Protein 7WNN (pdb70)

Secondary structure (DSSP, 8-state):
---EEEE--SHHHHHHHHHHHHTT--EEEE-SSGGGGHHHHHTT-EE-SSHHHHHHT-SEEEE--SSHHHHHHHHGGGTTTTTTSEEEE-S---HHHHHHHHHHHHHTT-EEEEEEEES-GGGTTSTT-EEEEES-HHHHHHHHHHHTTSSEEEE--SSTTHHHHHHHHHHHHHHHHHHHHHHHHHHHHTTT--HHHHHHHHHHHHHHHTTHHHHHHHHHHHT-SSTT-SS-HHHHHHHHHHHHHHHHHTT---GGGHHHHHHHHHHIIIIITTS-GGGGGGGTS-GGG-/---EEEE--SHHHHHHHHHHHHTT--EEEE-SSHHHHHHHHTTT-EE-SSHHHHHHT-SEEEE--SSHHHHHHHHGGGGGGGTTSEEEE-S---HHHHHHHHHHHHHTT-EEEEEEEES-GGGTTSTT-EEEEES-HHHHHHHHHHHTTSSEEEEEESSTTHHHHHHHHHHHHHHHHHHHHHHHHHHHHTTT--HHHHHHHHHHHHHHHTTHHHHHHHHHHHT-SSTT-SS-HHHHHHHHHHHHHHHHHTT---TTTHHHHHHHHHHIIIIITTS-GGGGGGGTS-GGG-

Foldseek 3Di:
DFAEEEEAQPLQSVLLQVLCVVVPHAYEYEYPDQVSLVVVVVVPHHYDPALLSRLLVGLEYEYEHAAVVVVCVRCVVNLQSQANGEYEYQHQDALVSQQVVVVSCVVRNHHYKYKHWPDGSVCFQHAVTEMEIEADPVSCVVCVVVVCSGYHYHYDYRRRRVRNVVNVVVVVVVVLVVLVLVLVQLLCCLVVDHSVVCVVVVVVVCVVCVVCVVVLVVCLVVVPQAPPDDQFLLNVLVVVVVSCVSCVVSPHDPVSCVVLSVLSVVVVVVPRRNGHSSVSCCVPDDPVSD/DFAEEEEAQDLQSVLLQVLCVVVPHQYEYEYPPQVSCVVVVVSRHHYDPAPLRRLLPGLEYEYEHAALVVVCVRCVVNLQSQANHEYEYQYQDALVSQQVVVVSCVVRNHQYKYKHWPDGSVCFQHAVTEMEIEADPVSCVVCVVVVCSGYHYHYPYRSRRVRNVVNVVVVVVVVLVVLVLVLVQLLCCLVVDHSVVCVVVVVVVCVVCVVVVVVLVVCLVVVPQAPPDPCFLLNVLVVVVVSVVSCVVSVHDPVSCVVLSVLSVVCVVVPRRNGHSSNSVCVPDDPVSD

Nearest PDB structures (foldseek):
  7wnn-assembly1_A  TM=1.001E+00  e=9.516E-58  Actinoalloteichus hymeniacidonis
  7wnw-assembly1_B  TM=9.788E-01  e=2.244E-55  Actinoalloteichus hymeniacidonis
  7wnw-assembly1_A  TM=9.858E-01  e=3.238E-54  Actinoalloteichus hymeniacidonis
  8p2j-assembly4_G  TM=9.552E-01  e=3.814E-39  Blastomyces dermatitidis
  7y8o-assembly1_B  TM=9.334E-01  e=1.555E-34  Streptomyces clavuligerus

Sequence (580 aa):
ATPVTIIGLGAMGTALANAFLDAGHSTTVWNRTAARATALAARGAHHAETVTEAIAASPLVIACVLDYDAFHETLAPATDALAGRALVNLTNGTPKQARETASWAADHRIDYLDGGIMAIPPGIATPDSFILYSGPLGTFEAHRSTLEVLGAANHVGTDHGLASLHDLALLTGMYGMFAGILQAFALIDSEGIPAGDLAPMLTNWLTGMAHSVAHYAQQIDTGDYETGVVSNLAMQSAGFANLVQAGEDQGVDVGLLRPLFELMRHQVAAGYGNGDVASVIELIRREERRATPVTIIGLGAMGTALANAFLDAGHSTTVWNRTAARATALAARGAHHAETVTEAIAASPLVIACVLDYDAFHETLAPATDALAGRALVNLTNGTPKQARETASWAADHRIDYLDGGIMAIPPGIATPDSFILYSGPLGTFEAHRSTLEVLGAANHVGTDHGLASLHDLALLTGMYGMFAGILQAFALIDSEGIPAGDLAPMLTNWLTGMAHSVAHYAQQIDTGDYETGVVSNLAMQSAGFANLVQAGEDQGVDVGLLRPLFELMRHQVAAGYGNGDVASVIELIRREERR

Solvent-accessible surface area: 21675 Å² total; per-residue (Å²): 102,41,52,0,0,0,1,3,1,22,50,34,1,44,16,0,0,32,8,0,32,119,52,57,18,55,0,10,0,34,19,211,75,57,70,131,0,77,60,2,37,93,154,47,8,94,57,11,125,68,20,65,99,0,0,55,54,2,63,0,0,0,0,17,30,93,40,14,114,29,8,122,135,22,1,35,114,6,16,120,30,0,32,50,56,5,1,0,0,8,2,32,2,4,4,105,55,0,83,110,15,13,70,56,1,80,115,74,170,8,72,6,0,1,3,1,25,1,14,68,16,85,10,12,58,50,144,118,4,27,0,0,0,0,0,62,91,50,19,4,103,77,30,101,94,10,1,78,32,0,8,53,3,55,50,38,16,97,49,32,0,28,0,4,3,15,7,0,0,0,23,3,0,10,6,0,0,6,4,0,0,0,3,0,0,0,5,0,5,7,57,37,28,63,2,32,94,0,8,86,30,0,23,102,18,0,43,36,33,1,126,22,0,62,81,7,2,109,9,8,62,78,44,55,26,130,102,59,34,54,20,48,0,38,73,13,12,24,7,0,38,17,3,5,82,2,1,72,71,25,46,6,74,7,25,8,4,100,37,2,7,90,37,0,121,93,8,50,96,53,65,115,9,128,5,11,1,0,3,0,0,48,42,3,22,74,122,138,96,125,102,43,51,0,0,0,1,2,2,44,56,34,1,43,18,0,0,44,9,0,26,106,51,57,19,52,0,8,0,34,23,209,64,57,51,127,0,83,77,4,39,97,113,45,8,95,67,2,152,76,21,68,92,0,0,57,52,1,61,0,0,0,0,14,32,93,39,50,105,27,6,102,133,25,2,41,114,3,17,129,20,0,40,50,56,5,0,0,7,8,5,34,11,5,2,116,42,3,79,97,6,14,70,59,1,82,114,77,176,8,72,5,0,8,3,1,25,2,16,70,16,82,9,12,57,49,146,118,2,39,0,0,0,0,0,53,91,56,16,1,87,77,28,85,96,10,0,78,33,0,10,60,9,64,41,33,19,91,60,37,0,30,0,3,0,18,7,0,0,0,23,2,0,11,6,0,0,9,5,0,0,0,4,0,0,0,5,0,5,3,70,39,28,63,2,34,96,0,7,87,35,0,26,98,14,1,42,34,31,1,123,20,0,60,88,7,2,110,9,9,64,81,49,56,23,134,101,59,32,52,20,50,0,37,76,13,8,25,6,0,41,18,5,8,83,0,1,80,56,20,46,8,77,8,26,10,4,80,28,2,13,84,43,0,125,104,7,50,94,58,64,115,10,131,5,10,0,0,3,0,1,49,55,3,20,62,120,133,95,112

B-factor: mean 21.8, std 9.31, range [8.5, 66.3]

Structure (mmCIF, N/CA/C/O backbone):
data_7WNN
#
_entry.id   7WNN
#
_cell.length_a   126.523
_cell.length_b   60.676
_cell.length_c   91.396
_cell.angle_alpha   90.000
_cell.angle_beta   92.960
_cell.angle_gamma   90.000
#
_symmetry.space_group_name_H-M   'C 1 2 1'
#
loop_
_entity.id
_entity.type
_entity.pdbx_description
1 polymer '3-hydroxyisobutyrate dehydrogenase-like beta-hydroxyacid dehydrogenase'
2 non-polymer 'NADP NICOTINAMIDE-ADENINE-DINUCLEOTIDE PHOSPHATE'
3 water water
#
loop_
_atom_site.group_PDB
_atom_site.id
_atom_site.type_symbol
_atom_site.label_atom_id
_atom_site.label_alt_id
_atom_site.label_comp_id
_atom_site.label_asym_id
_atom_site.label_entity_id
_atom_site.label_seq_id
_atom_site.pdbx_PDB_ins_code
_atom_site.Cartn_x
_atom_site.Cartn_y
_atom_site.Cartn_z
_atom_site.occupancy
_atom_site.B_iso_or_equiv
_atom_site.auth_seq_id
_atom_site.auth_comp_id
_atom_site.auth_asym_id
_atom_site.auth_atom_id
_atom_site.pdbx_PDB_model_num
ATOM 1 N N . ALA A 1 30 ? -4.83777 -40.44951 -20.49023 1.000 38.84420 10 ALA B N 1
ATOM 2 C CA . ALA A 1 30 ? -5.49920 -39.42596 -19.68726 1.000 31.31421 10 ALA B CA 1
ATOM 3 C C . ALA A 1 30 ? -6.41221 -38.55393 -20.55074 1.000 30.98490 10 ALA B C 1
ATOM 4 O O . ALA A 1 30 ? -6.00398 -38.01500 -21.58361 1.000 30.21014 10 ALA B O 1
ATOM 6 N N . THR A 1 31 ? -7.65428 -38.42539 -20.10921 1.000 27.88941 11 THR B N 1
ATOM 7 C CA . THR A 1 31 ? -8.66092 -37.69640 -20.87233 1.000 22.78483 11 THR B CA 1
ATOM 8 C C . THR A 1 31 ? -8.28131 -36.22243 -20.96825 1.000 19.77915 11 THR B C 1
ATOM 9 O O . THR A 1 31 ? -7.97116 -35.60435 -19.94658 1.000 19.97471 11 THR B O 1
ATOM 13 N N . PRO A 1 32 ? -8.28803 -35.62725 -22.15970 1.000 16.45126 12 PRO B N 1
ATOM 14 C CA . PRO A 1 32 ? -8.16467 -34.16520 -22.24643 1.000 20.31656 12 PRO B CA 1
ATOM 15 C C . PRO A 1 32 ? -9.33620 -33.50388 -21.54220 1.000 16.26629 12 PRO B C 1
ATOM 16 O O . PRO A 1 32 ? -10.46326 -34.00012 -21.58360 1.000 17.54907 12 PRO B O 1
ATOM 20 N N . VAL A 1 33 ? -9.06325 -32.38111 -20.88507 1.000 14.26053 13 VAL B N 1
ATOM 21 C CA . VAL A 1 33 ? -10.07744 -31.69194 -20.09236 1.000 12.55251 13 VAL B CA 1
ATOM 22 C C . VAL A 1 33 ? -10.02408 -30.20230 -20.39351 1.000 16.03497 13 VAL B C 1
ATOM 23 O O . VAL A 1 33 ? -8.94153 -29.63714 -20.57871 1.000 16.30653 13 VAL B O 1
ATOM 27 N N . THR A 1 34 ? -11.19056 -29.55786 -20.41484 1.000 12.83466 14 THR B N 1
ATOM 28 C CA . THR A 1 34 ? -11.28918 -28.10750 -20.54016 1.000 12.08064 14 THR B CA 1
ATOM 29 C C . THR A 1 34 ? -11.85901 -27.53797 -19.25245 1.000 14.30269 14 THR B C 1
ATOM 30 O O . THR A 1 34 ? -12.83497 -28.07541 -18.72750 1.000 13.08229 14 THR B O 1
ATOM 34 N N . ILE A 1 35 ? -11.23284 -26.48526 -18.73315 1.000 11.73370 15 ILE B N 1
ATOM 35 C CA . ILE A 1 35 ? -11.72313 -25.75607 -17.56527 1.000 11.31643 15 ILE B CA 1
ATOM 36 C C . ILE A 1 35 ? -12.20616 -24.38832 -18.03484 1.000 11.51670 15 ILE B C 1
ATOM 37 O O . ILE A 1 35 ? -11.43600 -23.61853 -18.62559 1.000 12.42855 15 ILE B O 1
ATOM 42 N N . ILE A 1 36 ? -13.46778 -24.08227 -17.75481 1.000 12.40328 16 ILE B N 1
ATOM 43 C CA . ILE A 1 36 ? -14.08683 -22.79390 -18.06390 1.000 11.60108 16 ILE B CA 1
ATOM 44 C C . ILE A 1 36 ? -14.21658 -22.04200 -16.74635 1.000 9.69138 16 ILE B C 1
ATOM 45 O O . ILE A 1 36 ? -15.00049 -22.45039 -15.88097 1.000 11.82892 16 ILE B O 1
ATOM 50 N N . GLY A 1 37 ? -13.47860 -20.93858 -16.58745 1.000 11.90913 17 GLY B N 1
ATOM 51 C CA . GLY A 1 37 ? -13.49779 -20.18666 -15.34403 1.000 11.84248 17 GLY B CA 1
ATOM 52 C C . GLY A 1 37 ? -12.24158 -20.44327 -14.53454 1.000 13.44796 17 GLY B C 1
ATOM 53 O O . GLY A 1 37 ? -12.00212 -21.56956 -14.07190 1.000 12.39559 17 GLY B O 1
ATOM 54 N N . LEU A 1 38 ? -11.40220 -19.42108 -14.38092 1.000 12.01495 18 LEU B N 1
ATOM 55 C CA . LEU A 1 38 ? -10.07788 -19.62315 -13.80282 1.000 11.36619 18 LEU B CA 1
ATOM 56 C C . LEU A 1 38 ? -9.84951 -18.69293 -12.62947 1.000 15.71563 18 LEU B C 1
ATOM 57 O O . LEU A 1 38 ? -8.78740 -18.08177 -12.49409 1.000 15.75359 18 LEU B O 1
ATOM 62 N N . GLY A 1 39 ? -10.85382 -18.57123 -11.75855 1.000 11.76783 19 GLY B N 1
ATOM 63 C CA . GLY A 1 39 ? -10.71448 -17.89673 -10.48611 1.000 11.80338 19 GLY B CA 1
ATOM 64 C C . GLY A 1 39 ? -9.92059 -18.72862 -9.50463 1.000 11.69252 19 GLY B C 1
ATOM 65 O O . GLY A 1 39 ? -9.17344 -19.62698 -9.90693 1.000 12.78079 19 GLY B O 1
ATOM 66 N N . ALA A 1 40 ? -10.06824 -18.45736 -8.21151 1.000 12.75981 20 ALA B N 1
ATOM 67 C CA . ALA A 1 40 ? -9.28363 -19.20734 -7.23916 1.000 10.97365 20 ALA B CA 1
ATOM 68 C C . ALA A 1 40 ? -9.54954 -20.69980 -7.37786 1.000 12.35155 20 ALA B C 1
ATOM 69 O O . ALA A 1 40 ? -8.61684 -21.51661 -7.35791 1.000 13.12510 20 ALA B O 1
ATOM 71 N N . MET A 1 41 ? -10.81823 -21.08184 -7.53363 1.000 11.11840 21 MET B N 1
ATOM 72 C CA . MET A 1 41 ? -11.06074 -22.51470 -7.56651 1.000 10.99178 21 MET B CA 1
ATOM 73 C C . MET A 1 41 ? -10.81332 -23.10681 -8.94495 1.000 10.95445 21 MET B C 1
ATOM 74 O O . MET A 1 41 ? -10.19215 -24.16686 -9.03951 1.000 9.61797 21 MET B O 1
ATOM 79 N N . GLY A 1 42 ? -11.24247 -22.44449 -10.02398 1.000 12.09091 22 GLY B N 1
ATOM 80 C CA . GLY A 1 42 ? -10.95977 -22.96937 -11.35377 1.000 13.31641 22 GLY B CA 1
ATOM 81 C C . GLY A 1 42 ? -9.47125 -23.13587 -11.61528 1.000 12.78197 22 GLY B C 1
ATOM 82 O O . GLY A 1 42 ? -9.04892 -24.10402 -12.25532 1.000 12.20737 22 GLY B O 1
ATOM 83 N N . THR A 1 43 ? -8.65844 -22.19673 -11.12120 1.000 10.82514 23 THR B N 1
ATOM 84 C CA . THR A 1 43 ? -7.21614 -22.31653 -11.26924 1.000 11.92135 23 THR B CA 1
ATOM 85 C C . THR A 1 43 ? -6.69715 -23.54052 -10.52648 1.000 12.04574 23 THR B C 1
ATOM 86 O O . THR A 1 43 ? -5.82732 -24.25426 -11.03782 1.000 12.17428 23 THR B O 1
ATOM 90 N N . ALA A 1 44 ? -7.25881 -23.83400 -9.34675 1.000 9.44540 24 ALA B N 1
ATOM 91 C CA . ALA A 1 44 ? -6.84637 -25.03471 -8.61649 1.000 11.71133 24 ALA B CA 1
ATOM 92 C C . ALA A 1 44 ? -7.23637 -26.29653 -9.37399 1.000 11.43336 24 ALA B C 1
ATOM 93 O O . ALA A 1 44 ? -6.47102 -27.27818 -9.39846 1.000 11.68348 24 ALA B O 1
ATOM 95 N N . LEU A 1 45 ? -8.41099 -26.29049 -10.00919 1.000 10.16284 25 LEU B N 1
ATOM 96 C CA . LEU A 1 45 ? -8.82052 -27.44310 -10.80376 1.000 10.91275 25 LEU B CA 1
ATOM 97 C C . LEU A 1 45 ? -7.86177 -27.65348 -11.96357 1.000 13.35264 25 LEU B C 1
ATOM 98 O O . LEU A 1 45 ? -7.38720 -28.77378 -12.19906 1.000 12.00246 25 LEU B O 1
ATOM 103 N N . ALA A 1 46 ? -7.55777 -26.57193 -12.69298 1.000 10.44293 26 ALA B N 1
ATOM 104 C CA . ALA A 1 46 ? -6.64809 -26.66947 -13.83273 1.000 13.21600 26 ALA B CA 1
ATOM 105 C C . ALA A 1 46 ? -5.27569 -27.17901 -13.41061 1.000 15.05149 26 ALA B C 1
ATOM 106 O O . ALA A 1 46 ? -4.70549 -28.05373 -14.08183 1.000 14.26887 26 ALA B O 1
ATOM 108 N N . ASN A 1 47 ? -4.73046 -26.64661 -12.30803 1.000 11.72525 27 ASN B N 1
ATOM 109 C CA . ASN A 1 47 ? -3.41650 -27.08626 -11.84589 1.000 12.91617 27 ASN B CA 1
ATOM 110 C C . ASN A 1 47 ? -3.42399 -28.56464 -11.48623 1.000 15.11720 27 ASN B C 1
ATOM 111 O O . ASN A 1 47 ? -2.43243 -29.27239 -11.71908 1.000 15.28168 27 ASN B O 1
ATOM 116 N N . ALA A 1 48 ? -4.53054 -29.05345 -10.91719 1.000 14.40951 28 ALA B N 1
ATOM 117 C CA . ALA A 1 48 ? -4.61904 -30.47019 -10.58019 1.000 13.17161 28 ALA B CA 1
ATOM 118 C C . ALA A 1 48 ? -4.54419 -31.34361 -11.82581 1.000 17.12241 28 ALA B C 1
ATOM 119 O O . ALA A 1 48 ? -3.87334 -32.38283 -11.82030 1.000 15.48558 28 ALA B O 1
ATOM 121 N N . PHE A 1 49 ? -5.23426 -30.95309 -12.89919 1.000 13.06100 29 PHE B N 1
ATOM 122 C CA . PHE A 1 49 ? -5.19653 -31.76088 -14.11436 1.000 13.50776 29 PHE B CA 1
ATOM 123 C C . PHE A 1 49 ? -3.83820 -31.66543 -14.79635 1.000 15.82428 29 PHE B C 1
ATOM 124 O O . PHE A 1 49 ? -3.33831 -32.66625 -15.32191 1.000 16.18020 29 PHE B O 1
ATOM 132 N N . LEU A 1 50 ? -3.21157 -30.48440 -14.76349 1.000 14.26326 30 LEU B N 1
ATOM 133 C CA . LEU A 1 50 ? -1.85433 -30.35420 -15.29700 1.000 13.76706 30 LEU B CA 1
ATOM 134 C C . LEU A 1 50 ? -0.89314 -31.26838 -14.55355 1.000 16.55856 30 LEU B C 1
ATOM 135 O O . LEU A 1 50 ? -0.10278 -31.99095 -15.17416 1.000 19.18327 30 LEU B O 1
ATOM 140 N N . ASP A 1 51 ? -0.93674 -31.23895 -13.21653 1.000 15.88741 31 ASP B N 1
ATOM 141 C CA . ASP A 1 51 ? -0.03437 -32.08237 -12.42747 1.000 15.22046 31 ASP B CA 1
ATOM 142 C C . ASP A 1 51 ? -0.25990 -33.56596 -12.68841 1.000 17.44216 31 ASP B C 1
ATOM 143 O O . ASP A 1 51 ? 0.68664 -34.36124 -12.60385 1.000 21.62378 31 ASP B O 1
ATOM 148 N N . ALA A 1 52 ? -1.48814 -33.96598 -12.99943 1.000 16.93290 32 ALA B N 1
ATOM 149 C CA . ALA A 1 52 ? -1.81326 -35.36033 -13.24874 1.000 19.04171 32 ALA B CA 1
ATOM 150 C C . ALA A 1 52 ? -1.55998 -35.76346 -14.69286 1.000 19.05444 32 ALA B C 1
ATOM 151 O O . ALA A 1 52 ? -1.84288 -36.90443 -15.06319 1.000 22.62941 32 ALA B O 1
ATOM 153 N N . GLY A 1 53 ? -1.05144 -34.85081 -15.50956 1.000 18.18555 33 GLY B N 1
ATOM 154 C CA . GLY A 1 53 ? -0.67048 -35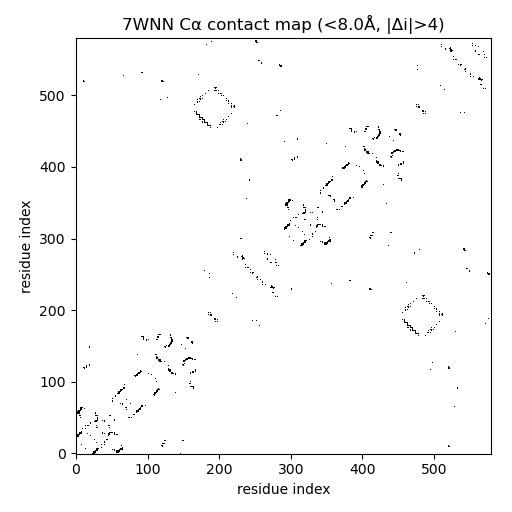.17247 -16.86925 1.000 18.96595 33 GLY B CA 1
ATOM 155 C C . GLY A 1 53 ? -1.77342 -35.14806 -17.89940 1.000 22.42595 33 GLY B C 1
ATOM 156 O O . GLY A 1 53 ? -1.61779 -35.75888 -18.96319 1.000 22.42748 33 GLY B O 1
ATOM 157 N N . HIS A 1 54 ? -2.88888 -34.46585 -17.63327 1.000 16.84069 34 HIS B N 1
ATOM 158 C CA . HIS A 1 54 ? -3.92904 -34.31627 -18.64403 1.000 15.62584 34 HIS B CA 1
ATOM 159 C C . HIS A 1 54 ? -3.60598 -33.11828 -19.52816 1.000 14.03821 34 HIS B C 1
ATOM 160 O O . HIS A 1 54 ? -3.05570 -32.11516 -19.05452 1.000 18.39171 34 HIS B O 1
ATOM 167 N N . SER A 1 55 ? -3.93870 -33.22957 -20.81095 1.000 16.04720 35 SER B N 1
ATOM 168 C CA . SER A 1 55 ? -3.91188 -32.07097 -21.69879 1.000 18.79099 35 SER B CA 1
ATOM 169 C C . SER A 1 55 ? -5.04978 -31.15181 -21.28812 1.000 18.13482 35 SER B C 1
ATOM 170 O O . SER A 1 55 ? -6.22017 -31.51961 -21.41214 1.000 17.79481 35 SER B O 1
ATOM 173 N N . THR A 1 56 ? -4.70961 -29.97158 -20.78431 1.000 14.26924 36 THR B N 1
ATOM 174 C CA . THR A 1 56 ? -5.64529 -29.13038 -20.04229 1.000 16.65360 36 THR B CA 1
ATOM 175 C C . THR A 1 56 ? -5.81585 -27.82327 -20.79912 1.000 15.30247 36 THR B C 1
ATOM 176 O O . THR A 1 56 ? -4.88918 -27.00823 -20.86726 1.000 17.45699 36 THR B O 1
ATOM 180 N N . THR A 1 57 ? -7.00453 -27.62207 -21.35355 1.000 12.50815 37 THR B N 1
ATOM 181 C CA . THR A 1 57 ? -7.34281 -26.41034 -22.07553 1.000 15.05336 37 THR B CA 1
ATOM 182 C C . THR A 1 57 ? -8.13852 -25.50065 -21.15243 1.000 14.72301 37 THR B C 1
ATOM 183 O O . THR A 1 57 ? -9.01657 -25.96570 -20.42085 1.000 16.43407 37 THR B O 1
ATOM 187 N N . VAL A 1 58 ? -7.80706 -24.21337 -21.14894 1.000 13.66138 38 VAL B N 1
ATOM 188 C CA . VAL A 1 58 ? -8.42429 -23.29444 -20.19912 1.000 11.50305 38 VAL B CA 1
ATOM 189 C C . VAL A 1 58 ? -8.95987 -22.06631 -20.91704 1.000 14.46230 38 VAL B C 1
ATOM 190 O O . VAL A 1 58 ? -8.41447 -21.61782 -21.93100 1.000 14.72877 38 VAL B O 1
ATOM 194 N N . TRP A 1 59 ? -10.04376 -21.52086 -20.37057 1.000 12.26845 39 TRP B N 1
ATOM 195 C CA . TRP A 1 59 ? -10.60899 -20.25831 -20.82362 1.000 11.23929 39 TRP B CA 1
ATOM 196 C C . TRP A 1 59 ? -11.08323 -19.48095 -19.60732 1.000 15.35727 39 TRP B C 1
ATOM 197 O O . TRP A 1 59 ? -11.61401 -20.06621 -18.65874 1.000 12.28890 39 TRP B O 1
ATOM 208 N N . ASN A 1 60 ? -10.88489 -18.16272 -19.63216 1.000 13.29898 40 ASN B N 1
ATOM 209 C CA . ASN A 1 60 ? -11.40805 -17.27385 -18.60102 1.000 11.36114 40 ASN B CA 1
ATOM 210 C C . ASN A 1 60 ? -11.85353 -15.99746 -19.28793 1.000 13.66549 40 ASN B C 1
ATOM 211 O O . ASN A 1 60 ? -11.23402 -15.55436 -20.26011 1.000 15.64760 40 ASN B O 1
ATOM 216 N N . ARG A 1 61 ? -12.90795 -15.39469 -18.74774 1.000 12.38623 41 ARG B N 1
ATOM 217 C CA . ARG A 1 61 ? -13.38661 -14.11756 -19.26771 1.000 14.24756 41 ARG B CA 1
ATOM 218 C C . ARG A 1 61 ? -12.26356 -13.09003 -19.33003 1.000 16.98623 41 ARG B C 1
ATOM 219 O O . ARG A 1 61 ? -12.08037 -12.41238 -20.35092 1.000 17.93043 41 ARG B O 1
ATOM 227 N N . THR A 1 62 ? -11.50082 -12.97453 -18.24637 1.000 13.49667 42 THR B N 1
ATOM 228 C CA . THR A 1 62 ? -10.33891 -12.09107 -18.16821 1.000 15.57770 42 THR B CA 1
ATOM 229 C C . THR A 1 62 ? -9.10029 -12.88334 -18.57375 1.000 18.07167 42 THR B C 1
ATOM 230 O O . THR A 1 62 ? -8.70817 -13.83303 -17.88363 1.000 18.13637 42 THR B O 1
ATOM 234 N N . ALA A 1 63 ? -8.47793 -12.48533 -19.69068 1.000 16.35248 43 ALA B N 1
ATOM 235 C CA . ALA A 1 63 ? -7.46283 -13.32787 -20.31997 1.000 19.88540 43 ALA B CA 1
ATOM 236 C C . ALA A 1 63 ? -6.27420 -13.60002 -19.40699 1.000 22.99337 43 ALA B C 1
ATOM 237 O O . ALA A 1 63 ? -5.64948 -14.66361 -19.51355 1.000 19.72347 43 ALA B O 1
ATOM 239 N N . ALA A 1 64 ? -5.96080 -12.67427 -18.49691 1.000 18.13534 44 ALA B N 1
ATOM 240 C CA . ALA A 1 64 ? -4.73624 -12.78563 -17.70770 1.000 21.00322 44 ALA B CA 1
ATOM 241 C C . ALA A 1 64 ? -4.69447 -14.07079 -16.88336 1.000 23.45085 44 ALA B C 1
ATOM 242 O O . ALA A 1 64 ? -3.62337 -14.66026 -16.70231 1.000 19.58073 44 ALA B O 1
ATOM 244 N N . ARG A 1 65 ? -5.84258 -14.53629 -16.38070 1.000 20.40944 45 ARG B N 1
ATOM 245 C CA . ARG A 1 65 ? -5.81207 -15.77390 -15.60132 1.000 16.15528 45 ARG B CA 1
ATOM 246 C C . ARG A 1 65 ? -5.53979 -16.99230 -16.48345 1.000 19.30291 45 ARG B C 1
ATOM 247 O O . ARG A 1 65 ? -4.96347 -17.98415 -16.01109 1.000 18.48295 45 ARG B O 1
ATOM 255 N N . ALA A 1 66 ? -5.92529 -16.93463 -17.76214 1.000 16.66523 46 ALA B N 1
ATOM 256 C CA . ALA A 1 66 ? -5.63041 -18.01746 -18.69081 1.000 16.53590 46 ALA B CA 1
ATOM 257 C C . ALA A 1 66 ? -4.18067 -17.97105 -19.15246 1.000 19.67439 46 ALA B C 1
ATOM 258 O O . ALA A 1 66 ? -3.53708 -19.01651 -19.28481 1.000 16.20204 46 ALA B O 1
ATOM 260 N N . THR A 1 67 ? -3.65323 -16.77095 -19.39144 1.000 18.64761 47 THR B N 1
ATOM 261 C CA . THR A 1 67 ? -2.23760 -16.63878 -19.73314 1.000 20.12997 47 THR B CA 1
ATOM 262 C C . THR A 1 67 ? -1.35101 -17.20581 -18.62655 1.000 19.67708 47 THR B C 1
ATOM 263 O O . THR A 1 67 ? -0.35233 -17.88805 -18.90476 1.000 18.50773 47 THR B O 1
ATOM 267 N N . ALA A 1 68 ? -1.73418 -16.98488 -17.36396 1.000 16.96280 48 ALA B N 1
ATOM 268 C CA . ALA A 1 68 ? -0.93803 -17.47490 -16.24222 1.000 14.96246 48 ALA B CA 1
ATOM 269 C C . ALA A 1 68 ? -0.88443 -19.00290 -16.22094 1.000 18.92468 48 ALA B C 1
ATOM 270 O O . ALA A 1 68 ? 0.16013 -19.59807 -15.91779 1.000 19.00253 48 ALA B O 1
ATOM 272 N N . LEU A 1 69 ? -2.00451 -19.65936 -16.53189 1.000 15.03191 49 LEU B N 1
ATOM 273 C CA . LEU A 1 69 ? -2.00318 -21.11426 -16.56755 1.000 13.27054 49 LEU B CA 1
ATOM 274 C C . LEU A 1 69 ? -1.30106 -21.65930 -17.80912 1.000 15.41480 49 LEU B C 1
ATOM 275 O O . LEU A 1 69 ? -0.70211 -22.73795 -17.74321 1.000 17.13266 49 LEU B O 1
ATOM 280 N N . ALA A 1 70 ? -1.36001 -20.94540 -18.93892 1.000 17.53705 50 ALA B N 1
ATOM 281 C CA . ALA A 1 70 ? -0.58915 -21.37494 -20.10793 1.000 15.90004 50 ALA B CA 1
ATOM 282 C C . ALA A 1 70 ? 0.91101 -21.40709 -19.81279 1.000 16.07280 50 ALA B C 1
ATOM 283 O O . ALA A 1 70 ? 1.61872 -22.29328 -20.31071 1.000 18.48540 50 ALA B O 1
ATOM 285 N N . ALA A 1 71 ? 1.40427 -20.49376 -18.97466 1.000 16.09277 51 ALA B N 1
ATOM 286 C CA . ALA A 1 71 ? 2.81882 -20.51772 -18.60666 1.000 16.42813 51 ALA B CA 1
ATOM 287 C C . ALA A 1 71 ? 3.18426 -21.76731 -17.81763 1.000 21.61858 51 ALA B C 1
ATOM 288 O O . ALA A 1 71 ? 4.37055 -22.11505 -17.72311 1.000 21.08951 51 ALA B O 1
ATOM 290 N N . ARG A 1 72 ? 2.19194 -22.43735 -17.23339 1.000 17.42559 52 ARG B N 1
ATOM 291 C CA . ARG A 1 72 ? 2.38316 -23.68314 -16.50712 1.000 14.83931 52 ARG B CA 1
ATOM 292 C C . ARG A 1 72 ? 2.03889 -24.91619 -17.34949 1.000 16.83562 52 ARG B C 1
ATOM 293 O O . ARG A 1 72 ? 1.99119 -26.02713 -16.81274 1.000 21.14921 52 ARG B O 1
ATOM 301 N N . GLY A 1 73 ? 1.77307 -24.74771 -18.64416 1.000 16.33432 53 GLY B N 1
ATOM 302 C CA . GLY A 1 73 ? 1.54009 -25.87124 -19.52818 1.000 21.21702 53 GLY B CA 1
ATOM 303 C C . GLY A 1 73 ? 0.12102 -26.02783 -20.02864 1.000 17.06046 53 GLY B C 1
ATOM 304 O O . GLY A 1 73 ? -0.12650 -26.90112 -20.86795 1.000 19.73626 53 GLY B O 1
ATOM 305 N N . ALA A 1 74 ? -0.81643 -25.21205 -19.55844 1.000 16.88267 54 ALA B N 1
ATOM 306 C CA . ALA A 1 74 ? -2.16852 -25.29149 -20.08430 1.000 16.22604 54 ALA B CA 1
ATOM 307 C C . ALA A 1 74 ? -2.23041 -24.72026 -21.49768 1.000 17.83154 54 ALA B C 1
ATOM 308 O O . ALA A 1 74 ? -1.37495 -23.93624 -21.92422 1.000 18.37632 54 ALA B O 1
ATOM 310 N N . HIS A 1 75 ? -3.26161 -25.12684 -22.23070 1.000 16.64863 55 HIS B N 1
ATOM 311 C CA . HIS A 1 75 ? -3.54665 -24.57529 -23.55091 1.000 16.25601 55 HIS B CA 1
ATOM 312 C C . HIS A 1 75 ? -4.54861 -23.43337 -23.38978 1.000 20.81483 55 HIS B C 1
ATOM 313 O O . HIS A 1 75 ? -5.70641 -23.65208 -23.01406 1.000 17.67037 55 HIS B O 1
ATOM 320 N N . HIS A 1 76 ? -4.10780 -22.21182 -23.66764 1.000 16.78348 56 HIS B N 1
ATOM 321 C CA . HIS A 1 76 ? -4.95457 -21.03319 -23.51087 1.000 15.12634 56 HIS B CA 1
ATOM 322 C C . HIS A 1 76 ? -5.85443 -20.88384 -24.73719 1.000 22.57370 56 HIS B C 1
ATOM 323 O O . HIS A 1 76 ? -5.38378 -20.56051 -25.83575 1.000 22.64716 56 HIS B O 1
ATOM 330 N N . ALA A 1 77 ? -7.15024 -21.13663 -24.55938 1.000 16.24033 57 ALA B N 1
ATOM 331 C CA . ALA A 1 77 ? -8.12706 -20.96245 -25.62774 1.000 15.67269 57 ALA B CA 1
ATOM 332 C C . ALA A 1 77 ? -8.61984 -19.52501 -25.63351 1.000 18.91452 57 ALA B C 1
ATOM 333 O O . ALA A 1 77 ? -8.98501 -18.97647 -24.58681 1.000 20.11913 57 ALA B O 1
ATOM 335 N N . GLU A 1 78 ? -8.62074 -18.90998 -26.81680 1.000 18.75863 58 GLU B N 1
ATOM 336 C CA . GLU A 1 78 ? -8.97122 -17.49910 -26.88815 1.000 20.33057 58 GLU B CA 1
ATOM 337 C C . GLU A 1 78 ? -10.46420 -17.28673 -26.68806 1.000 21.64719 58 GLU B C 1
ATOM 338 O O . GLU A 1 78 ? -10.87459 -16.25461 -26.14585 1.000 25.62540 58 GLU B O 1
ATOM 344 N N . THR A 1 79 ? -11.28653 -18.25063 -27.10191 1.000 19.21459 59 THR B N 1
ATOM 345 C CA . THR A 1 79 ? -12.73083 -18.13396 -27.00560 1.000 19.02424 59 THR B CA 1
ATOM 346 C C . THR A 1 79 ? -13.30886 -19.39010 -26.37648 1.000 16.65473 59 THR B C 1
ATOM 347 O O . THR A 1 79 ? -12.66755 -20.44399 -26.35130 1.000 15.24942 59 THR B O 1
ATOM 351 N N . VAL A 1 80 ? -14.54498 -19.24791 -25.89122 1.000 17.38381 60 VAL B N 1
ATOM 352 C CA . VAL A 1 80 ? -15.25698 -20.35018 -25.24420 1.000 17.06933 60 VAL B CA 1
ATOM 353 C C . VAL A 1 80 ? -15.40205 -21.53649 -26.19343 1.000 16.23985 60 VAL B C 1
ATOM 354 O O . VAL A 1 80 ? -15.17006 -22.68859 -25.81659 1.000 15.55463 60 VAL B O 1
ATOM 358 N N . THR A 1 81 ? -15.80213 -21.28154 -27.43876 1.000 17.21751 61 THR B N 1
ATOM 359 C CA . THR A 1 81 ? -16.00963 -22.40157 -28.35246 1.000 16.69784 61 THR B CA 1
ATOM 360 C C . THR A 1 81 ? -14.70472 -23.13948 -28.62635 1.000 16.76404 61 THR B C 1
ATOM 361 O O . THR A 1 81 ? -14.67515 -24.37340 -28.68308 1.000 16.27282 61 THR B O 1
ATOM 365 N N . GLU A 1 82 ? -13.60287 -22.40639 -28.77481 1.000 14.97863 62 GLU B N 1
ATOM 366 C CA . GLU A 1 82 ? -12.32497 -23.07594 -28.97666 1.000 16.20839 62 GLU B CA 1
ATOM 367 C C . GLU A 1 82 ? -11.96929 -23.93521 -27.77202 1.000 15.16645 62 GLU B C 1
ATOM 368 O O . GLU A 1 82 ? -11.46366 -25.05505 -27.92311 1.000 16.15658 62 GLU B O 1
ATOM 374 N N . ALA A 1 83 ? -12.25552 -23.43282 -26.56595 1.000 14.88150 63 ALA B N 1
ATOM 375 C CA . ALA A 1 83 ? -11.98797 -24.19986 -25.35260 1.000 15.56924 63 ALA B CA 1
ATOM 376 C C . ALA A 1 83 ? -12.81582 -25.47625 -25.31945 1.000 16.25968 63 ALA B C 1
ATOM 377 O O . ALA A 1 83 ? -12.27554 -26.56890 -25.10688 1.000 15.65444 63 ALA B O 1
ATOM 379 N N . ILE A 1 84 ? -14.12708 -25.35432 -25.56664 1.000 14.47167 64 ILE B N 1
ATOM 380 C CA . ILE A 1 84 ? -15.03894 -26.49767 -25.51679 1.000 15.38475 64 ILE B CA 1
ATOM 381 C C . ILE A 1 84 ? -14.64498 -27.54628 -26.54653 1.000 19.41574 64 ILE B C 1
ATOM 382 O O . ILE A 1 84 ? -14.68475 -28.75413 -26.27751 1.000 17.81413 64 ILE B O 1
ATOM 387 N N . ALA A 1 85 ? -14.27347 -27.10330 -27.75044 1.000 15.98343 65 ALA B N 1
ATOM 388 C CA . ALA A 1 85 ? -14.02563 -28.04177 -28.83374 1.000 16.58010 65 ALA B CA 1
ATOM 389 C C . ALA A 1 85 ? -12.74755 -28.84184 -28.64096 1.000 18.07493 65 ALA B C 1
ATOM 390 O O . ALA A 1 85 ? -12.52729 -29.81906 -29.36814 1.000 19.52368 65 ALA B O 1
ATOM 392 N N . ALA A 1 86 ? -11.90567 -28.45807 -27.68262 1.000 16.52934 66 ALA B N 1
ATOM 393 C CA . ALA A 1 86 ? -10.63735 -29.13073 -27.46940 1.000 17.87251 66 ALA B CA 1
ATOM 394 C C . ALA A 1 86 ? -10.76713 -30.44615 -26.71722 1.000 17.98020 66 ALA B C 1
ATOM 395 O O . ALA A 1 86 ? -9.84373 -31.26517 -26.78933 1.000 21.22634 66 ALA B O 1
ATOM 397 N N . SER A 1 87 ? -11.86956 -30.67781 -25.99966 1.000 17.06008 67 SER B N 1
ATOM 398 C CA . SER A 1 87 ? -11.91931 -31.76973 -25.02808 1.000 18.05244 67 SER B CA 1
ATOM 399 C C . SER A 1 87 ? -13.25551 -32.48439 -25.06038 1.000 18.04192 67 SER B C 1
ATOM 400 O O . SER A 1 87 ? -14.29346 -31.87653 -25.36669 1.000 17.72444 67 SER B O 1
ATOM 403 N N . PRO A 1 88 ? -13.28461 -33.76948 -24.68727 1.000 16.34148 68 PRO B N 1
ATOM 404 C CA . PRO A 1 88 ? -14.56448 -34.45930 -24.52499 1.000 18.47740 68 PRO B CA 1
ATOM 405 C C . PRO A 1 88 ? -15.20839 -34.17742 -23.18480 1.000 20.29804 68 PRO B C 1
ATOM 406 O O . PRO A 1 88 ? -16.38137 -34.52427 -22.99669 1.000 18.94580 68 PRO B O 1
ATOM 410 N N . LEU A 1 89 ? -14.46201 -33.58588 -22.25274 1.000 13.59863 69 LEU B N 1
ATOM 411 C CA . LEU A 1 89 ? -14.93202 -33.29244 -20.90349 1.000 16.05417 69 LEU B CA 1
ATOM 412 C C . LEU A 1 89 ? -14.66405 -31.82312 -20.61076 1.000 17.38701 69 LEU B C 1
ATOM 413 O O . LEU A 1 89 ? -13.51866 -31.36467 -20.70112 1.000 15.77176 69 LEU B O 1
ATOM 418 N N . VAL A 1 90 ? -15.72110 -31.09294 -20.26059 1.000 13.05404 70 VAL B N 1
ATOM 419 C CA . VAL A 1 90 ? -15.66483 -29.66396 -19.98487 1.000 13.99736 70 VAL B CA 1
ATOM 420 C C . VAL A 1 90 ? -16.15024 -29.45871 -18.55887 1.000 12.89756 70 VAL B C 1
ATOM 421 O O . VAL A 1 90 ? -17.23302 -29.93621 -18.19411 1.000 14.63105 70 VAL B O 1
ATOM 425 N N . ILE A 1 91 ? -15.34268 -28.78703 -17.74900 1.000 12.29666 71 ILE B N 1
ATOM 426 C CA . ILE A 1 91 ? -15.68332 -28.50401 -16.35744 1.000 13.04560 71 ILE B CA 1
ATOM 427 C C . ILE A 1 91 ? -15.82020 -26.99444 -16.20797 1.000 13.67987 71 ILE B C 1
ATOM 428 O O . ILE A 1 91 ? -14.88407 -26.25041 -16.51971 1.000 14.27561 71 ILE B O 1
ATOM 433 N N . ALA A 1 92 ? -16.98201 -26.53830 -15.74485 1.000 11.88974 72 ALA B N 1
ATOM 434 C CA . ALA A 1 92 ? -17.23275 -25.11870 -15.55319 1.000 11.44819 72 ALA B CA 1
ATOM 435 C C . ALA A 1 92 ? -17.17384 -24.78411 -14.07426 1.000 11.32214 72 ALA B C 1
ATOM 436 O O . ALA A 1 92 ? -17.69919 -25.52109 -13.23607 1.000 14.23821 72 ALA B O 1
ATOM 438 N N . CYS A 1 93 ? -16.50554 -23.67973 -13.75397 1.000 9.50648 73 CYS B N 1
ATOM 439 C CA . CYS A 1 93 ? -16.38689 -23.24513 -12.37468 1.000 10.52548 73 CYS B CA 1
ATOM 440 C C . CYS A 1 93 ? -16.29528 -21.71543 -12.38570 1.000 13.27295 73 CYS B C 1
ATOM 441 O O . CYS A 1 93 ? -15.23218 -21.09634 -12.26007 1.000 12.20656 73 CYS B O 1
ATOM 444 N N . VAL A 1 94 ? -17.44040 -21.07891 -12.57140 1.000 12.90332 74 VAL B N 1
ATOM 445 C CA . VAL A 1 94 ? -17.52058 -19.62452 -12.55542 1.000 12.43108 74 VAL B CA 1
ATOM 446 C C . VAL A 1 94 ? -18.30587 -19.20831 -11.31008 1.000 12.36721 74 VAL B C 1
ATOM 447 O O . VAL A 1 94 ? -18.68056 -20.05328 -10.48717 1.000 13.38231 74 VAL B O 1
ATOM 451 N N . LEU A 1 95 ? -18.54542 -17.90832 -11.14751 1.000 13.71554 75 LEU B N 1
ATOM 452 C CA . LEU A 1 95 ? -19.09985 -17.40624 -9.88971 1.000 13.63353 75 LEU B CA 1
ATOM 453 C C . LEU A 1 95 ? -20.49343 -17.96536 -9.60868 1.000 16.16615 75 LEU B C 1
ATOM 454 O O . LEU A 1 95 ? -20.75688 -18.47366 -8.51294 1.000 16.53413 75 LEU B O 1
ATOM 459 N N . ASP A 1 96 ? -21.40749 -17.86095 -10.57408 1.000 11.42563 76 ASP B N 1
ATOM 460 C CA . ASP A 1 96 ? -22.79912 -18.23446 -10.34191 1.000 12.89265 76 ASP B CA 1
ATOM 461 C C . ASP A 1 96 ? -23.43473 -18.65332 -11.66177 1.000 14.08410 76 ASP B C 1
ATOM 462 O O . ASP A 1 96 ? -22.80401 -18.61099 -12.72394 1.000 12.85574 76 ASP B O 1
ATOM 467 N N . TYR A 1 97 ? -24.69488 -19.08663 -11.60277 1.000 14.20609 77 TYR B N 1
ATOM 468 C CA . TYR A 1 97 ? -25.27989 -19.62930 -12.82334 1.000 15.17851 77 TYR B CA 1
ATOM 469 C C . TYR A 1 97 ? -25.54654 -18.54384 -13.85900 1.000 12.38991 77 TYR B C 1
ATOM 470 O O . TYR A 1 97 ? -25.57787 -18.84370 -15.05254 1.000 15.11684 77 TYR B O 1
ATOM 479 N N . ASP A 1 98 ? -25.73785 -17.28723 -13.43795 1.000 15.56162 78 ASP B N 1
ATOM 480 C CA . ASP A 1 98 ? -25.81668 -16.21679 -14.42583 1.000 15.32010 78 ASP B CA 1
ATOM 481 C C . ASP A 1 98 ? -24.54023 -16.15761 -15.26131 1.000 12.82551 78 ASP B C 1
ATOM 482 O O . ASP A 1 98 ? -24.60095 -16.04751 -16.48816 1.000 16.16558 78 ASP B O 1
ATOM 487 N N . ALA A 1 99 ? -23.37662 -16.26047 -14.61394 1.000 11.31737 79 ALA B N 1
ATOM 488 C CA . ALA A 1 99 ? -22.11804 -16.30483 -15.35472 1.000 12.55677 79 ALA B CA 1
ATOM 489 C C . ALA A 1 99 ? -22.02564 -17.55557 -16.22428 1.000 16.31410 79 ALA B C 1
ATOM 490 O O . ALA A 1 99 ? -21.54640 -17.50018 -17.36277 1.000 15.33542 79 ALA B O 1
ATOM 492 N N . PHE A 1 100 ? -22.46093 -18.69710 -15.69021 1.000 13.09056 80 PHE B N 1
ATOM 493 C CA . PHE A 1 100 ? -22.45018 -19.93981 -16.45196 1.000 13.42212 80 PHE B CA 1
ATOM 494 C C . PHE A 1 100 ? -23.29106 -19.80908 -17.71725 1.000 12.97641 80 PHE B C 1
ATOM 495 O O . PHE A 1 100 ? -22.84509 -20.15934 -18.82019 1.000 13.65175 80 PHE B O 1
ATOM 503 N N . HIS A 1 101 ? -24.49583 -19.25974 -17.57785 1.000 13.76652 81 HIS B N 1
ATOM 504 C CA . HIS A 1 101 ? -25.40785 -19.12620 -18.70789 1.000 16.75862 81 HIS B CA 1
ATOM 505 C C . HIS A 1 101 ? -24.85839 -18.15145 -19.74581 1.000 15.89242 81 HIS B C 1
ATOM 506 O O . HIS A 1 101 ? -24.84976 -18.44335 -20.95030 1.000 16.45334 81 HIS B O 1
ATOM 513 N N . GLU A 1 102 ? -24.37554 -16.99594 -19.29288 1.000 14.74262 82 GLU B N 1
ATOM 514 C CA . GLU A 1 102 ? -23.83563 -16.00545 -20.21965 1.000 14.72495 82 GLU B CA 1
ATOM 515 C C . GLU A 1 102 ? -22.67002 -16.58087 -21.00299 1.000 17.03434 82 GLU B C 1
ATOM 516 O O . GLU A 1 102 ? -22.50157 -16.28616 -22.19333 1.000 19.42661 82 GLU B O 1
ATOM 522 N N . THR A 1 103 ? -21.84754 -17.39687 -20.33997 1.000 13.46435 83 THR B N 1
ATOM 523 C CA . THR A 1 103 ? -20.65875 -17.93951 -20.97908 1.000 15.19709 83 THR B CA 1
ATOM 524 C C . THR A 1 103 ? -21.00393 -19.06753 -21.94479 1.000 17.86432 83 THR B C 1
ATOM 525 O O . THR A 1 103 ? -20.48645 -19.10832 -23.06358 1.000 16.56180 83 THR B O 1
ATOM 529 N N . LEU A 1 104 ? -21.86264 -19.99813 -21.53490 1.000 17.96834 84 LEU B N 1
ATOM 530 C CA . LEU A 1 104 ? -22.04527 -21.22055 -22.30707 1.000 22.40726 84 LEU B CA 1
ATOM 531 C C . LEU A 1 104 ? -23.24878 -21.21375 -23.24017 1.000 21.49371 84 LEU B C 1
ATOM 532 O O . LEU A 1 104 ? -23.23839 -21.95799 -24.22789 1.000 20.45568 84 LEU B O 1
ATOM 537 N N . ALA A 1 105 ? -24.28799 -20.42370 -22.96346 1.000 20.89642 85 ALA B N 1
ATOM 538 C CA . ALA A 1 105 ? -25.45047 -20.41676 -23.85235 1.000 23.45219 85 ALA B CA 1
ATOM 539 C C . ALA A 1 105 ? -25.07919 -20.17442 -25.30960 1.000 24.08495 85 ALA B C 1
ATOM 540 O O . ALA A 1 105 ? -25.60583 -20.89606 -26.17519 1.000 22.96089 85 ALA B O 1
ATOM 542 N N . PRO A 1 106 ? -24.19003 -19.23586 -25.65128 1.000 21.30679 86 PRO B N 1
ATOM 543 C CA . PRO A 1 106 ? -23.81260 -19.06907 -27.06445 1.000 29.08688 86 PRO B CA 1
ATOM 544 C C . PRO A 1 106 ? -23.08399 -20.26242 -27.66146 1.000 27.15849 86 PRO B C 1
ATOM 545 O O . PRO A 1 106 ? -23.11048 -20.42974 -28.88543 1.000 32.78841 86 PRO B O 1
ATOM 549 N N . ALA A 1 107 ? -22.42805 -21.09248 -26.85045 1.000 23.00819 87 ALA B N 1
ATOM 550 C CA . ALA A 1 107 ? -21.67500 -22.23902 -27.34562 1.000 23.47259 87 ALA B CA 1
ATOM 551 C C . ALA A 1 107 ? -22.46930 -23.54267 -27.26626 1.000 19.65683 87 ALA B C 1
ATOM 552 O O . ALA A 1 107 ? -21.88430 -24.62791 -27.36693 1.000 20.28936 87 ALA B O 1
ATOM 554 N N . THR A 1 108 ? -23.78766 -23.45077 -27.09760 1.000 16.04889 88 THR B N 1
ATOM 555 C CA . THR A 1 108 ? -24.62484 -24.63183 -26.90012 1.000 16.76411 88 THR B CA 1
ATOM 556 C C . THR A 1 108 ? -24.36197 -25.70733 -27.95430 1.000 20.11854 88 THR B C 1
ATOM 557 O O . THR A 1 108 ? -24.12732 -26.87207 -27.61590 1.000 20.44147 88 THR B O 1
ATOM 561 N N . ASP A 1 109 ? -24.38567 -25.33894 -29.24571 1.000 19.13146 89 ASP B N 1
ATOM 562 C CA . ASP A 1 109 ? -24.23038 -26.36960 -30.27280 1.000 20.00653 89 ASP B CA 1
ATOM 563 C C . ASP A 1 109 ? -22.83460 -26.99182 -30.25506 1.000 19.33540 89 ASP B C 1
ATOM 564 O O . ASP A 1 109 ? -22.68266 -28.16912 -30.59490 1.000 20.14926 89 ASP B O 1
ATOM 569 N N . ALA A 1 110 ? -21.80857 -26.23378 -29.85947 1.000 18.34153 90 ALA B N 1
ATOM 570 C CA . ALA A 1 110 ? -20.46212 -26.79250 -29.80294 1.000 19.91668 90 ALA B CA 1
ATOM 571 C C . ALA A 1 110 ? -20.30688 -27.84520 -28.71031 1.000 20.68220 90 ALA B C 1
ATOM 572 O O . ALA A 1 110 ? -19.43203 -28.71169 -28.82004 1.000 20.21531 90 ALA B O 1
ATOM 574 N N . LEU A 1 111 ? -21.13863 -27.79670 -27.66774 1.000 16.26898 91 LEU B N 1
ATOM 575 C CA . LEU A 1 111 ? -21.09313 -28.76319 -26.57958 1.000 16.69133 91 LEU B CA 1
ATOM 576 C C . LEU A 1 111 ? -21.72045 -30.10579 -26.93686 1.000 17.06413 91 LEU B C 1
ATOM 577 O O . LEU A 1 111 ? -21.57821 -31.06215 -26.16667 1.000 17.85042 91 LEU B O 1
ATOM 582 N N . ALA A 1 112 ? -22.41803 -30.19451 -28.06834 1.000 17.14156 92 ALA B N 1
ATOM 583 C CA . ALA A 1 112 ? -23.11923 -31.41696 -28.42672 1.000 20.07425 92 ALA B CA 1
ATOM 584 C C . ALA A 1 112 ? -22.16981 -32.60124 -28.41659 1.000 17.02348 92 ALA B C 1
ATOM 585 O O . ALA A 1 112 ? -21.06808 -32.53925 -28.96909 1.000 18.19490 92 ALA B O 1
ATOM 587 N N . GLY A 1 113 ? -22.59814 -33.67966 -27.77188 1.000 17.58541 93 GLY B N 1
ATOM 588 C CA . GLY A 1 113 ? -21.80707 -34.88360 -27.71844 1.000 17.43296 93 GLY B CA 1
ATOM 589 C C . GLY A 1 113 ? -20.72166 -34.89225 -26.66839 1.000 20.83650 93 GLY B C 1
ATOM 590 O O . GLY A 1 113 ? -20.03466 -35.90704 -26.52450 1.000 22.73931 93 GLY B O 1
ATOM 591 N N . ARG A 1 114 ? -20.52699 -33.79665 -25.94855 1.000 16.90399 94 ARG B N 1
ATOM 592 C CA . ARG A 1 114 ? -19.51544 -33.71930 -24.91035 1.000 16.16219 94 ARG B CA 1
ATOM 593 C C . ARG A 1 114 ? -20.14611 -33.88314 -23.53836 1.000 17.17884 94 ARG B C 1
ATOM 594 O O . ARG A 1 114 ? -21.36401 -33.80145 -23.36846 1.000 16.63454 94 ARG B O 1
ATOM 602 N N . ALA A 1 115 ? -19.29285 -34.13468 -22.55191 1.000 14.26035 95 ALA B N 1
ATOM 603 C CA . ALA A 1 115 ? -19.69956 -34.15674 -21.15530 1.000 14.11473 95 ALA B CA 1
ATOM 604 C C . ALA A 1 115 ? -19.37314 -32.81638 -20.51033 1.000 17.47809 95 ALA B C 1
ATOM 605 O O . ALA A 1 115 ? -18.22682 -32.35432 -20.55765 1.000 18.26236 95 ALA B O 1
ATOM 607 N N . LEU A 1 116 ? -20.38258 -32.20448 -19.90793 1.000 13.78216 96 LEU B N 1
ATOM 608 C CA . LEU A 1 116 ? -20.24975 -30.93099 -19.21080 1.000 13.16325 96 LEU B CA 1
ATOM 609 C C . LEU A 1 116 ? -20.51206 -31.16036 -17.73059 1.000 13.13264 96 LEU B C 1
ATOM 610 O O . LEU A 1 116 ? -21.59666 -31.61528 -17.34920 1.000 12.77752 96 LEU B O 1
ATOM 615 N N . VAL A 1 117 ? -19.52536 -30.85072 -16.89811 1.000 12.31660 97 VAL B N 1
ATOM 616 C CA . VAL A 1 117 ? -19.63907 -30.98314 -15.45133 1.000 11.04397 97 VAL B CA 1
ATOM 617 C C . VAL A 1 117 ? -19.64196 -29.57935 -14.87404 1.000 11.80006 97 VAL B C 1
ATOM 618 O O . VAL A 1 117 ? -18.66762 -28.83254 -15.03020 1.000 13.61718 97 VAL B O 1
ATOM 622 N N . ASN A 1 118 ? -20.74695 -29.18876 -14.25584 1.000 11.40173 98 ASN B N 1
ATOM 623 C CA . ASN A 1 118 ? -20.90494 -27.83360 -13.74728 1.000 10.93740 98 ASN B CA 1
ATOM 624 C C . ASN A 1 118 ? -20.62529 -27.84776 -12.25356 1.000 11.56861 98 ASN B C 1
ATOM 625 O O . ASN A 1 118 ? -21.41974 -28.39241 -11.47701 1.000 13.36124 98 ASN B O 1
ATOM 630 N N . LEU A 1 119 ? -19.49888 -27.25558 -11.85143 1.000 11.63788 99 LEU B N 1
ATOM 631 C CA . LEU A 1 119 ? -19.12191 -27.14535 -10.44604 1.000 10.48984 99 LEU B CA 1
ATOM 632 C C . LEU A 1 119 ? -19.32463 -25.73140 -9.91205 1.000 11.37928 99 LEU B C 1
ATOM 633 O O . LEU A 1 119 ? -18.80132 -25.38751 -8.84783 1.000 14.46434 99 LEU B O 1
ATOM 638 N N . THR A 1 120 ? -20.07022 -24.91633 -10.64402 1.000 11.32448 100 THR B N 1
ATOM 639 C CA . THR A 1 120 ? -20.49405 -23.60227 -10.18392 1.000 11.54178 100 THR B CA 1
ATOM 640 C C . THR A 1 120 ? -21.54608 -23.74837 -9.09408 1.000 10.59131 100 THR B C 1
ATOM 641 O O . THR A 1 120 ? -22.48496 -24.53492 -9.24138 1.000 13.44676 100 THR B O 1
ATOM 645 N N . ASN A 1 121 ? -21.39022 -23.00721 -7.99731 1.000 12.45339 101 ASN B N 1
ATOM 646 C CA . ASN A 1 121 ? -22.40423 -23.03234 -6.94757 1.000 10.76970 101 ASN B CA 1
ATOM 647 C C . ASN A 1 121 ? -23.74937 -22.55969 -7.48649 1.000 12.24815 101 ASN B C 1
ATOM 648 O O . ASN A 1 121 ? -23.83288 -21.56166 -8.20538 1.000 14.40034 101 ASN B O 1
ATOM 653 N N . GLY A 1 122 ? -24.80807 -23.27395 -7.12148 1.000 10.94759 102 GLY B N 1
ATOM 654 C CA . GLY A 1 122 ? -26.14273 -22.84851 -7.50375 1.000 14.14257 102 GLY B CA 1
ATOM 655 C C . GLY A 1 122 ? -27.20031 -23.59115 -6.72051 1.000 13.20447 102 GLY B C 1
ATOM 656 O O . GLY A 1 122 ? -26.90274 -24.36738 -5.81756 1.000 12.15820 102 GLY B O 1
ATOM 657 N N . THR A 1 123 ? -28.43772 -23.37498 -7.11206 1.000 11.34225 103 THR B N 1
ATOM 658 C CA . THR A 1 123 ? -29.56104 -23.99121 -6.41754 1.000 11.22997 103 THR B CA 1
ATOM 659 C C . THR A 1 123 ? -30.02704 -25.23705 -7.13854 1.000 10.13104 103 THR B C 1
ATOM 660 O O . THR A 1 123 ? -29.68297 -25.46401 -8.30349 1.000 12.06561 103 THR B O 1
ATOM 664 N N . PRO A 1 124 ? -30.81442 -26.07702 -6.46369 1.000 11.36191 104 PRO B N 1
ATOM 665 C CA . PRO A 1 124 ? -31.38504 -27.23918 -7.15937 1.000 10.67109 104 PRO B CA 1
ATOM 666 C C . PRO A 1 124 ? -32.21596 -26.84680 -8.36853 1.000 13.37009 104 PRO B C 1
ATOM 667 O O . PRO A 1 124 ? -32.12539 -27.51631 -9.40467 1.000 13.08914 104 PRO B O 1
ATOM 671 N N . LYS A 1 125 ? -32.98997 -25.75684 -8.28701 1.000 12.41660 105 LYS B N 1
ATOM 672 C CA . LYS A 1 125 ? -33.76422 -25.31510 -9.44477 1.000 11.80957 105 LYS B CA 1
ATOM 673 C C . LYS A 1 125 ? -32.85430 -24.94657 -10.62109 1.000 13.56975 105 LYS B C 1
ATOM 674 O O . LYS A 1 125 ? -33.12166 -25.34267 -11.75853 1.000 15.46898 105 LYS B O 1
ATOM 680 N N . GLN A 1 126 ? -31.76408 -24.21038 -10.37457 1.000 12.37236 106 GLN B N 1
ATOM 681 C CA . GLN A 1 126 ? -30.87036 -23.88869 -11.48868 1.000 13.90904 106 GLN B CA 1
ATOM 682 C C . GLN A 1 126 ? -30.22230 -25.13159 -12.07670 1.000 14.07968 106 GLN B C 1
ATOM 683 O O . GLN A 1 126 ? -30.04099 -25.21582 -13.29923 1.000 14.20781 106 GLN B O 1
ATOM 689 N N . ALA A 1 127 ? -29.85631 -26.10044 -11.23395 1.000 12.63434 107 ALA B N 1
ATOM 690 C CA . ALA A 1 127 ? -29.30215 -27.34994 -11.74892 1.000 13.18133 107 ALA B CA 1
ATOM 691 C C . ALA A 1 127 ? -30.29862 -28.06494 -12.64750 1.000 16.10016 107 ALA B C 1
ATOM 692 O O . ALA A 1 127 ? -29.93423 -28.56509 -13.72043 1.000 15.16330 107 ALA B O 1
ATOM 694 N N . ARG A 1 128 ? -31.56416 -28.11969 -12.22372 1.000 12.92920 108 ARG B N 1
ATOM 695 C CA . ARG A 1 128 ? -32.57042 -28.82497 -13.00385 1.000 14.79560 108 ARG B CA 1
ATOM 696 C C . ARG A 1 128 ? -32.85809 -28.10223 -14.30859 1.000 15.21922 108 ARG B C 1
ATOM 697 O O . ARG A 1 128 ? -33.02320 -28.75026 -15.34925 1.000 15.86451 108 ARG B O 1
ATOM 705 N N . GLU A 1 129 ? -32.93372 -26.76501 -14.27655 1.000 14.43396 109 GLU B N 1
ATOM 706 C CA . GLU A 1 129 ? -33.12703 -26.01784 -15.51524 1.000 14.39156 109 GLU B CA 1
ATOM 707 C C . GLU A 1 129 ? -31.95706 -26.23558 -16.46364 1.000 16.66907 109 GLU B C 1
ATOM 708 O O . GLU A 1 129 ? -32.14749 -26.43535 -17.67337 1.000 15.62630 109 GLU B O 1
ATOM 714 N N . THR A 1 130 ? -30.73405 -26.21458 -15.93481 1.000 11.18871 110 THR B N 1
ATOM 715 C CA . THR A 1 130 ? -29.58269 -26.44986 -16.79232 1.000 12.37618 110 THR B CA 1
ATOM 716 C C . THR A 1 130 ? -29.62267 -27.85884 -17.36623 1.000 15.32294 110 THR B C 1
ATOM 717 O O . THR A 1 130 ? -29.27258 -28.07506 -18.53045 1.000 13.84903 110 THR B O 1
ATOM 721 N N . ALA A 1 131 ? -30.03580 -28.83563 -16.55943 1.000 15.96823 111 ALA B N 1
ATOM 722 C CA . ALA A 1 131 ? -30.08551 -30.20872 -17.04771 1.000 16.17693 111 ALA B CA 1
ATOM 723 C C . ALA A 1 131 ? -31.07268 -30.34662 -18.20023 1.000 15.03969 111 ALA B C 1
ATOM 724 O O . ALA A 1 131 ? -30.81233 -31.08768 -19.15522 1.000 17.62760 111 ALA B O 1
ATOM 726 N N . SER A 1 132 ? -32.18876 -29.61079 -18.14588 1.000 14.06405 112 SER B N 1
ATOM 727 C CA . SER A 1 132 ? -33.16876 -29.65901 -19.22887 1.000 16.98925 112 SER B CA 1
ATOM 728 C C . SER A 1 132 ? -32.57218 -29.10911 -20.51410 1.000 21.20707 112 SER B C 1
ATOM 729 O O . SER A 1 132 ? -32.72297 -29.70010 -21.59136 1.000 19.37220 112 SER B O 1
ATOM 732 N N . TRP A 1 133 ? -31.87698 -27.97283 -20.40630 1.000 16.16628 113 TRP B N 1
ATOM 733 C CA . TRP A 1 133 ? -31.17714 -27.39856 -21.55058 1.000 17.65866 113 TRP B CA 1
ATOM 734 C C . TRP A 1 133 ? -30.16956 -28.38996 -22.12571 1.000 18.35931 113 TRP B C 1
ATOM 735 O O . TRP A 1 133 ? -30.10567 -28.59914 -23.34492 1.000 16.56288 113 TRP B O 1
ATOM 746 N N . ALA A 1 134 ? -29.38792 -29.03445 -21.25671 1.000 14.87343 114 ALA B N 1
ATOM 747 C CA . ALA A 1 134 ? -28.38102 -29.97142 -21.74354 1.000 15.70783 114 ALA B CA 1
ATOM 748 C C . ALA A 1 134 ? -29.02665 -31.13311 -22.48946 1.000 18.99802 114 ALA B C 1
ATOM 749 O O . ALA A 1 134 ? -28.55816 -31.52697 -23.56750 1.000 18.28718 114 ALA B O 1
ATOM 751 N N . ALA A 1 135 ? -30.11134 -31.68743 -21.93485 1.000 17.94235 115 ALA B N 1
ATOM 752 C CA . ALA A 1 135 ? -30.75038 -32.83870 -22.56360 1.000 22.43817 115 ALA B CA 1
ATOM 753 C C . ALA A 1 135 ? -31.32577 -32.46318 -23.92010 1.000 23.51357 115 ALA B C 1
ATOM 754 O O . ALA A 1 135 ? -31.23689 -33.24173 -24.87629 1.000 28.41221 115 ALA B O 1
ATOM 756 N N . ASP A 1 136 ? -31.87214 -31.25195 -24.03289 1.000 19.46996 116 ASP B N 1
ATOM 757 C CA . ASP A 1 136 ? -32.41370 -30.77578 -25.30034 1.000 19.59000 116 ASP B CA 1
ATOM 758 C C . ASP A 1 136 ? -31.35102 -30.63099 -26.37784 1.000 26.88361 116 ASP B C 1
ATOM 759 O O . ASP A 1 136 ? -31.69501 -30.59598 -27.56283 1.000 24.22976 116 ASP B O 1
ATOM 764 N N . HIS A 1 137 ? -30.07265 -30.54817 -26.01056 1.000 17.40128 117 HIS B N 1
ATOM 765 C CA . HIS A 1 137 ? -29.02364 -30.28289 -26.98424 1.000 21.26971 117 HIS B CA 1
ATOM 766 C C . HIS A 1 137 ? -27.96353 -31.37785 -27.01501 1.000 18.09561 117 HIS B C 1
ATOM 767 O O . HIS A 1 137 ? -26.87218 -31.15924 -27.53820 1.000 18.55053 117 HIS B O 1
ATOM 774 N N . ARG A 1 138 ? -28.27615 -32.56516 -26.49605 1.000 17.40091 118 ARG B N 1
ATOM 775 C CA . ARG A 1 138 ? -27.39390 -33.72915 -26.60475 1.000 16.89009 118 ARG B CA 1
ATOM 776 C C . ARG A 1 138 ? -26.08424 -33.52243 -25.85844 1.000 15.75098 118 ARG B C 1
ATOM 777 O O . ARG A 1 138 ? -25.04187 -34.02160 -26.27471 1.000 17.77138 118 ARG B O 1
ATOM 785 N N . ILE A 1 139 ? -26.14101 -32.78519 -24.75347 1.000 17.21237 119 ILE B N 1
ATOM 786 C CA . ILE A 1 139 ? -24.99315 -32.53184 -23.89367 1.000 15.78203 119 ILE B CA 1
ATOM 787 C C . ILE A 1 139 ? -25.12132 -33.44498 -22.68020 1.000 14.58512 119 ILE B C 1
ATOM 788 O O . ILE A 1 139 ? -26.12622 -33.39473 -21.95946 1.000 17.49448 119 ILE B O 1
ATOM 793 N N . ASP A 1 140 ? -24.12356 -34.29765 -22.45947 1.000 16.97828 120 ASP B N 1
ATOM 794 C CA . ASP A 1 140 ? -24.08985 -35.08450 -21.23665 1.000 17.59584 120 ASP B CA 1
ATOM 795 C C . ASP A 1 140 ? -23.73901 -34.15341 -20.08315 1.000 18.04097 120 ASP B C 1
ATOM 796 O O . ASP A 1 140 ? -22.85583 -33.30465 -20.21400 1.000 21.88884 120 ASP B O 1
ATOM 801 N N . TYR A 1 141 ? -24.48904 -34.23907 -18.98811 1.000 13.56036 121 TYR B N 1
ATOM 802 C CA . TYR A 1 141 ? -24.41555 -33.18748 -17.98268 1.000 15.71977 121 TYR B CA 1
ATOM 803 C C . TYR A 1 141 ? -24.40435 -33.77630 -16.57838 1.000 16.20410 121 TYR B C 1
ATOM 804 O O . TYR A 1 141 ? -25.25157 -34.60795 -16.23831 1.000 14.07863 121 TYR B O 1
ATOM 813 N N . LEU A 1 142 ? -23.43341 -33.35621 -15.77111 1.000 11.70728 122 LEU B N 1
ATOM 814 C CA . LEU A 1 142 ? -23.42573 -33.60867 -14.33972 1.000 11.57821 122 LEU B CA 1
ATOM 815 C C . LEU A 1 142 ? -23.40273 -32.26686 -13.63518 1.000 14.35714 122 LEU B C 1
ATOM 816 O O . LEU A 1 142 ? -22.73360 -31.33140 -14.08688 1.000 13.45712 122 LEU B O 1
ATOM 821 N N . ASP A 1 143 ? -24.14638 -32.15616 -12.54268 1.000 11.09694 123 ASP B N 1
ATOM 822 C CA . ASP A 1 143 ? -24.10942 -30.96206 -11.71098 1.000 11.39009 123 ASP B CA 1
ATOM 823 C C . ASP A 1 143 ? -23.43760 -31.35113 -10.40631 1.000 13.83272 123 ASP B C 1
ATOM 824 O O . ASP A 1 143 ? -23.74042 -32.41153 -9.84433 1.000 17.75530 123 ASP B O 1
ATOM 829 N N . GLY A 1 144 ? -22.48659 -30.54043 -9.95500 1.000 11.05053 124 GLY B N 1
ATOM 830 C CA . GLY A 1 144 ? -21.67171 -30.92277 -8.82589 1.000 14.53788 124 GLY B CA 1
ATOM 831 C C . GLY A 1 144 ? -21.42362 -29.78107 -7.86094 1.000 11.66234 124 GLY B C 1
ATOM 832 O O . GLY A 1 144 ? -21.62570 -28.60495 -8.16855 1.000 14.87318 124 GLY B O 1
ATOM 833 N N . GLY A 1 145 ? -20.95998 -30.16556 -6.68182 1.000 10.48270 125 GLY B N 1
ATOM 834 C CA . GLY A 1 145 ? -20.59969 -29.21350 -5.64646 1.000 10.88856 125 GLY B CA 1
ATOM 835 C C . GLY A 1 145 ? -19.25404 -29.57582 -5.05537 1.000 9.65133 125 GLY B C 1
ATOM 836 O O . GLY A 1 145 ? -19.05949 -30.69377 -4.56691 1.000 12.27683 125 GLY B O 1
ATOM 837 N N . ILE A 1 146 ? -18.32215 -28.62271 -5.07159 1.000 10.71861 126 ILE B N 1
ATOM 838 C CA . ILE A 1 146 ? -16.96838 -28.85183 -4.56405 1.000 9.79572 126 ILE B CA 1
ATOM 839 C C . ILE A 1 146 ? -16.94360 -28.62659 -3.05520 1.000 9.84690 126 ILE B C 1
ATOM 840 O O . ILE A 1 146 ? -17.12995 -27.50781 -2.57962 1.000 10.80927 126 ILE B O 1
ATOM 845 N N . MET A 1 147 ? -16.71158 -29.69131 -2.29120 1.000 10.85989 127 MET B N 1
ATOM 846 C CA . MET A 1 147 ? -16.57030 -29.57212 -0.83838 1.000 10.70589 127 MET B CA 1
ATOM 847 C C . MET A 1 147 ? -15.08759 -29.57813 -0.50031 1.000 12.57712 127 MET B C 1
ATOM 848 O O . MET A 1 147 ? -14.51118 -30.55854 -0.02556 1.000 13.30901 127 MET B O 1
ATOM 853 N N . ALA A 1 148 ? -14.47110 -28.43880 -0.78110 1.000 9.57375 128 ALA B N 1
ATOM 854 C CA . ALA A 1 148 ? -13.04348 -28.23965 -0.61830 1.000 10.14776 128 ALA B CA 1
ATOM 855 C C . ALA A 1 148 ? -12.79746 -26.76112 -0.79229 1.000 11.37062 128 ALA B C 1
ATOM 856 O O . ALA A 1 148 ? -13.64181 -26.04454 -1.34155 1.000 13.60278 128 ALA B O 1
ATOM 858 N N . ILE A 1 149 ? -11.63476 -26.30806 -0.33317 1.000 12.72879 129 ILE B N 1
ATOM 859 C CA . ILE A 1 149 ? -11.13239 -24.98117 -0.68850 1.000 10.76017 129 ILE B CA 1
ATOM 860 C C . ILE A 1 149 ? -10.02686 -25.19721 -1.72021 1.000 11.18348 129 ILE B C 1
ATOM 861 O O . ILE A 1 149 ? -9.55326 -26.33411 -1.86976 1.000 13.92709 129 ILE B O 1
ATOM 866 N N . PRO A 1 150 ? -9.59968 -24.16768 -2.45738 1.000 12.88556 130 PRO B N 1
ATOM 867 C CA . PRO A 1 150 ? -8.65451 -24.37355 -3.57702 1.000 13.78583 130 PRO B CA 1
ATOM 868 C C . PRO A 1 150 ? -7.39633 -25.13508 -3.17617 1.000 14.30824 130 PRO B C 1
ATOM 869 O O . PRO A 1 150 ? -7.03044 -26.08205 -3.88388 1.000 13.58870 130 PRO B O 1
ATOM 873 N N . PRO A 1 151 ? -6.71817 -24.80937 -2.06031 1.000 12.09546 131 PRO B N 1
ATOM 874 C CA . PRO A 1 151 ? -5.50997 -25.59242 -1.72574 1.000 13.58705 131 PRO B CA 1
ATOM 875 C C . PRO A 1 151 ? -5.80295 -27.02150 -1.30132 1.000 16.81409 131 PRO B C 1
ATOM 876 O O . PRO A 1 151 ? -4.86040 -27.82167 -1.21399 1.000 18.22546 131 PRO B O 1
ATOM 880 N N . GLY A 1 152 ? -7.06760 -27.35856 -1.02454 1.000 13.87188 132 GLY B N 1
ATOM 881 C CA . GLY A 1 152 ? -7.44769 -28.72343 -0.71278 1.000 13.18204 132 GLY B CA 1
ATOM 882 C C . GLY A 1 152 ? -7.69958 -29.60630 -1.92103 1.000 12.57873 132 GLY B C 1
ATOM 883 O O . GLY A 1 152 ? -7.74157 -30.83027 -1.77375 1.000 14.66488 132 GLY B O 1
ATOM 884 N N . ILE A 1 153 ? -7.89724 -29.01886 -3.10670 1.000 13.18590 133 ILE B N 1
ATOM 885 C CA . ILE A 1 153 ? -8.09396 -29.81582 -4.31149 1.000 12.30004 133 ILE B CA 1
ATOM 886 C C . ILE A 1 153 ? -6.90770 -30.75391 -4.49999 1.000 15.34400 133 ILE B C 1
ATOM 887 O O . ILE A 1 153 ? -5.75067 -30.37981 -4.27958 1.000 14.81961 133 ILE B O 1
ATOM 892 N N . ALA A 1 154 ? -7.20164 -31.98912 -4.88606 1.000 12.84003 134 ALA B N 1
ATOM 893 C CA . ALA A 1 154 ? -6.20805 -33.03124 -5.15961 1.000 12.50241 134 ALA B CA 1
ATOM 894 C C . ALA A 1 154 ? -5.44992 -33.45029 -3.90777 1.000 18.27524 134 ALA B C 1
ATOM 895 O O . ALA A 1 154 ? -4.33801 -33.98318 -4.00390 1.000 21.09274 134 ALA B O 1
ATOM 897 N N . THR A 1 155 ? -6.02301 -33.20880 -2.73292 1.000 16.42068 135 THR B N 1
ATOM 898 C CA . THR A 1 155 ? -5.50168 -33.71809 -1.46748 1.000 17.66609 135 THR B CA 1
ATOM 899 C C . THR A 1 155 ? -6.54878 -34.62179 -0.83372 1.000 20.23634 135 THR B C 1
ATOM 900 O O . THR A 1 155 ? -7.70077 -34.64587 -1.27998 1.000 17.42129 135 THR B O 1
ATOM 904 N N . PRO A 1 156 ? -6.20738 -35.36670 0.21939 1.000 19.22154 136 PRO B N 1
ATOM 905 C CA . PRO A 1 156 ? -7.21857 -36.21245 0.86946 1.000 19.81925 136 PRO B CA 1
ATOM 906 C C . PRO A 1 156 ? -8.37416 -35.44480 1.50293 1.000 20.31293 136 PRO B C 1
ATOM 907 O O . PRO A 1 156 ? -9.38534 -36.07020 1.84893 1.000 29.31778 136 PRO B O 1
ATOM 911 N N . ASP A 1 157 ? -8.27153 -34.12723 1.66857 1.000 21.07957 137 ASP B N 1
ATOM 912 C CA . ASP A 1 157 ? -9.37968 -33.39849 2.27338 1.000 24.38489 137 ASP B CA 1
ATOM 913 C C . ASP A 1 157 ? -10.54995 -33.25429 1.30504 1.000 30.37351 137 ASP B C 1
ATOM 914 O O . ASP A 1 157 ? -11.71014 -33.23246 1.72936 1.000 38.08774 137 ASP B O 1
ATOM 919 N N . SER A 1 158 ? -10.26928 -33.22306 0.01269 1.000 18.30774 138 SER B N 1
ATOM 920 C CA . SER A 1 158 ? -11.24369 -32.80944 -0.99584 1.000 15.95895 138 SER B CA 1
ATOM 921 C C . SER A 1 158 ? -12.27148 -33.89532 -1.29839 1.000 14.58797 138 SER B C 1
ATOM 922 O O . SER A 1 158 ? -11.92503 -35.06314 -1.48350 1.000 16.52354 138 SER B O 1
ATOM 925 N N . PHE A 1 159 ? -13.54289 -33.50061 -1.38216 1.000 12.83829 139 PHE B N 1
ATOM 926 C CA . PHE A 1 159 ? -14.53548 -34.36570 -1.99886 1.000 13.22043 139 PHE B CA 1
ATOM 927 C C . PHE A 1 159 ? -15.51474 -33.50988 -2.77948 1.000 11.51291 139 PHE B C 1
ATOM 928 O O . PHE A 1 159 ? -15.72549 -32.34035 -2.46098 1.000 13.56306 139 PHE B O 1
ATOM 936 N N . ILE A 1 160 ? -16.05032 -34.08781 -3.84931 1.000 11.35695 140 ILE B N 1
ATOM 937 C CA . ILE A 1 160 ? -16.94990 -33.38231 -4.75575 1.000 10.26343 140 ILE B CA 1
ATOM 938 C C . ILE A 1 160 ? -18.20042 -34.23173 -4.92368 1.000 11.36596 140 ILE B C 1
ATOM 939 O O . ILE A 1 160 ? -18.10835 -35.44812 -5.11870 1.000 12.43220 140 ILE B O 1
ATOM 944 N N . LEU A 1 161 ? -19.36231 -33.60052 -4.77924 1.000 11.01548 141 LEU B N 1
ATOM 945 C CA . LEU A 1 161 ? -20.64276 -34.27691 -4.91921 1.000 11.15574 141 LEU B CA 1
ATOM 946 C C . LEU A 1 161 ? -21.15080 -34.08282 -6.33305 1.000 13.31356 141 LEU B C 1
ATOM 947 O O . LEU A 1 161 ? -21.04359 -32.98994 -6.88291 1.000 13.28723 141 LEU B O 1
ATOM 952 N N . TYR A 1 162 ? -21.69618 -35.14386 -6.92536 1.000 12.89627 142 TYR B N 1
ATOM 953 C CA . TYR A 1 162 ? -22.16672 -35.09206 -8.30137 1.000 10.94021 142 TYR B CA 1
ATOM 954 C C . TYR A 1 162 ? -23.57637 -35.64253 -8.38792 1.000 11.93857 142 TYR B C 1
ATOM 955 O O . TYR A 1 162 ? -23.92926 -36.58975 -7.68264 1.000 13.02934 142 TYR B O 1
ATOM 964 N N . SER A 1 163 ? -24.37706 -35.06354 -9.27486 1.000 10.75286 143 SER B N 1
ATOM 965 C CA . SER A 1 163 ? -25.68520 -35.64105 -9.53917 1.000 12.37264 143 SER B CA 1
ATOM 966 C C . SER A 1 163 ? -25.97506 -35.57933 -11.02959 1.000 14.03660 143 SER B C 1
ATOM 967 O O . SER A 1 163 ? -25.48298 -34.70237 -11.74615 1.000 11.75907 143 SER B O 1
ATOM 970 N N . GLY A 1 164 ? -26.77023 -36.54914 -11.48839 1.000 11.04013 144 GLY B N 1
ATOM 971 C CA . GLY A 1 164 ? -27.03172 -36.75592 -12.89708 1.000 11.01263 144 GLY B CA 1
ATOM 972 C C . GLY A 1 164 ? -26.88520 -38.23451 -13.20533 1.000 13.25489 144 GLY B C 1
ATOM 973 O O . GLY A 1 164 ? -26.88401 -39.07422 -12.29691 1.000 12.85158 144 GLY B O 1
ATOM 974 N N . PRO A 1 165 ? -26.73973 -38.58530 -14.48222 1.000 13.51946 145 PRO B N 1
ATOM 975 C CA . PRO A 1 165 ? -26.76780 -40.00562 -14.86287 1.000 14.37818 145 PRO B CA 1
ATOM 976 C C . PRO A 1 165 ? -25.54307 -40.76432 -14.36490 1.000 15.85106 145 PRO B C 1
ATOM 977 O O . PRO A 1 165 ? -24.40528 -40.29681 -14.47047 1.000 14.87261 145 PRO B O 1
ATOM 981 N N . LEU A 1 166 ? -25.79672 -41.94393 -13.79807 1.000 12.88893 146 LEU B N 1
ATOM 982 C CA . LEU A 1 166 ? -24.71925 -42.79652 -13.31935 1.000 12.87568 146 LEU B CA 1
ATOM 983 C C . LEU A 1 166 ? -23.75070 -43.14886 -14.43968 1.000 18.93481 146 LEU B C 1
ATOM 984 O O . LEU A 1 166 ? -22.53877 -43.21151 -14.21728 1.000 17.96351 146 LEU B O 1
ATOM 989 N N . GLY A 1 167 ? -24.26597 -43.41340 -15.64194 1.000 16.69139 147 GLY B N 1
ATOM 990 C CA . GLY A 1 167 ? -23.38652 -43.76735 -16.74889 1.000 18.72434 147 GLY B CA 1
ATOM 991 C C . GLY A 1 167 ? -22.34884 -42.69950 -17.05538 1.000 17.98396 147 GLY B C 1
ATOM 992 O O . GLY A 1 167 ? -21.17625 -43.00997 -17.28549 1.000 18.63530 147 GLY B O 1
ATOM 993 N N . THR A 1 168 ? -22.76939 -41.43386 -17.07030 1.000 14.78135 148 THR B N 1
ATOM 994 C CA . THR A 1 168 ? -21.84323 -40.32823 -17.31253 1.000 13.09547 148 THR B CA 1
ATOM 995 C C . THR A 1 168 ? -20.83737 -40.20259 -16.18097 1.000 15.62000 148 THR B C 1
ATOM 996 O O . THR A 1 168 ? -19.63596 -40.01807 -16.41341 1.000 16.90887 148 THR B O 1
ATOM 1000 N N . PHE A 1 169 ? -21.32180 -40.27626 -14.94236 1.000 15.49507 149 PHE B N 1
ATOM 1001 C CA . PHE A 1 169 ? -20.44434 -40.22098 -13.78432 1.000 12.08186 149 PHE B CA 1
ATOM 1002 C C . PHE A 1 169 ? -19.39332 -41.32607 -13.83995 1.000 15.96781 149 PHE B C 1
ATOM 1003 O O . PHE A 1 169 ? -18.19590 -41.07341 -13.65899 1.000 14.50792 149 PHE B O 1
ATOM 1011 N N . GLU A 1 170 ? -19.81988 -42.56501 -14.09867 1.000 16.15968 150 GLU B N 1
ATOM 1012 C CA . GLU A 1 170 ? -18.85096 -43.65505 -14.10685 1.000 12.96718 150 GLU B CA 1
ATOM 1013 C C . GLU A 1 170 ? -17.87584 -43.52816 -15.27328 1.000 16.45131 150 GLU B C 1
ATOM 1014 O O . GLU A 1 170 ? -16.70593 -43.90655 -15.13519 1.000 19.44878 150 GLU B O 1
ATOM 1020 N N . ALA A 1 171 ? -18.33244 -42.98503 -16.40906 1.000 14.87728 151 ALA B N 1
ATOM 1021 C CA . ALA A 1 171 ? -17.45688 -42.80329 -17.57081 1.000 16.93380 151 ALA B CA 1
ATOM 1022 C C . ALA A 1 171 ? -16.29497 -41.86591 -17.25931 1.000 20.39517 151 ALA B C 1
ATOM 1023 O O . ALA A 1 171 ? -15.18418 -42.05472 -17.76721 1.000 20.72851 151 ALA B O 1
ATOM 1025 N N . HIS A 1 172 ? -16.53258 -40.84281 -16.44355 1.000 16.23785 152 HIS B N 1
ATOM 1026 C CA . HIS A 1 172 ? -15.52454 -39.82457 -16.16596 1.000 14.76615 152 HIS B CA 1
ATOM 1027 C C . HIS A 1 172 ? -15.00877 -39.85528 -14.73693 1.000 14.57212 152 HIS B C 1
ATOM 1028 O O . HIS A 1 172 ? -14.21793 -38.98443 -14.36038 1.000 14.71190 152 HIS B O 1
ATOM 1035 N N . ARG A 1 173 ? -15.38533 -40.87028 -13.95169 1.000 15.99933 153 ARG B N 1
ATOM 1036 C CA . ARG A 1 173 ? -15.03650 -40.90715 -12.53205 1.000 16.50716 153 ARG B CA 1
ATOM 1037 C C . ARG A 1 173 ? -13.52662 -40.85898 -12.29555 1.000 13.97472 153 ARG B C 1
ATOM 1038 O O . ARG A 1 173 ? -13.05664 -40.14212 -11.40219 1.000 15.91931 153 ARG B O 1
ATOM 1046 N N . SER A 1 174 ? -12.74468 -41.63178 -13.05780 1.000 14.38020 154 SER B N 1
ATOM 1047 C CA . SER A 1 174 ? -11.29990 -41.63700 -12.84447 1.000 17.53847 154 SER B CA 1
ATOM 1048 C C . SER A 1 174 ? -10.70156 -40.25231 -13.06703 1.000 16.38918 154 SER B C 1
ATOM 1049 O O . SER A 1 174 ? -9.83940 -39.81082 -12.30393 1.000 18.26165 154 SER B O 1
ATOM 1052 N N . THR A 1 175 ? -11.16243 -39.54933 -14.09848 1.000 15.66874 155 THR B N 1
ATOM 1053 C CA . THR A 1 175 ? -10.70469 -38.18387 -14.34149 1.000 15.23773 155 THR B CA 1
ATOM 1054 C C . THR A 1 175 ? -11.14874 -37.24579 -13.21955 1.000 14.82588 155 THR B C 1
ATOM 1055 O O . THR A 1 175 ? -10.35618 -36.44003 -12.71329 1.000 14.85762 155 THR B O 1
ATOM 1059 N N . LEU A 1 176 ? -12.41693 -37.33577 -12.81450 1.000 14.68207 156 LEU B N 1
ATOM 1060 C CA . LEU A 1 176 ? -12.90748 -36.47294 -11.74188 1.000 15.44884 156 LEU B CA 1
ATOM 1061 C C . LEU A 1 176 ? -12.17580 -36.72522 -10.43298 1.000 14.51041 156 LEU B C 1
ATOM 1062 O O . LEU A 1 176 ? -11.99240 -35.79571 -9.63844 1.000 15.64502 156 LEU B O 1
ATOM 1067 N N . GLU A 1 177 ? -11.75507 -37.97260 -10.18305 1.000 13.48635 157 GLU B N 1
ATOM 1068 C CA . GLU A 1 177 ? -11.04937 -38.28346 -8.94735 1.000 13.66614 157 GLU B CA 1
ATOM 1069 C C . GLU A 1 177 ? -9.65927 -37.64915 -8.86182 1.000 13.56232 157 GLU B C 1
ATOM 1070 O O . GLU A 1 177 ? -9.07538 -37.65225 -7.76929 1.000 16.43310 157 GLU B O 1
ATOM 1076 N N . VAL A 1 178 ? -9.13082 -37.08346 -9.95564 1.000 15.02956 158 VAL B N 1
ATOM 1077 C CA . VAL A 1 178 ? -7.94644 -36.22578 -9.84837 1.000 12.90927 158 VAL B CA 1
ATOM 1078 C C . VAL A 1 178 ? -8.18321 -35.12109 -8.82264 1.000 14.96301 158 VAL B C 1
ATOM 1079 O O . VAL A 1 178 ? -7.26334 -34.70404 -8.10560 1.000 15.76339 158 VAL B O 1
ATOM 1083 N N . LEU A 1 179 ? -9.41973 -34.63296 -8.73069 1.000 13.17075 159 LEU B N 1
ATOM 1084 C CA . LEU A 1 179 ? -9.71729 -33.45041 -7.93359 1.000 12.60568 159 LEU B CA 1
ATOM 1085 C C . LEU A 1 179 ? -10.00434 -33.75861 -6.46718 1.000 14.82649 159 LEU B C 1
ATOM 1086 O O . LEU A 1 179 ? -9.88570 -32.86149 -5.62241 1.000 16.81523 159 LEU B O 1
ATOM 1091 N N . GLY A 1 180 ? -10.36232 -34.98980 -6.15760 1.000 14.62109 160 GLY B N 1
ATOM 1092 C CA . GLY A 1 180 ? -10.77018 -35.38641 -4.82178 1.000 15.11653 160 GLY B CA 1
ATOM 1093 C C . GLY A 1 180 ? -11.67468 -36.59264 -4.94357 1.000 13.04351 160 GLY B C 1
ATOM 1094 O O . GLY A 1 180 ? -11.90938 -37.10078 -6.03269 1.000 15.24092 160 GLY B O 1
ATOM 1095 N N . ALA A 1 181 ? -12.18422 -37.04050 -3.79707 1.000 13.27121 161 ALA B N 1
ATOM 1096 C CA . ALA A 1 181 ? -13.17414 -38.10890 -3.83774 1.000 14.10030 161 ALA B CA 1
ATOM 1097 C C . ALA A 1 181 ? -14.35426 -37.67023 -4.69281 1.000 17.11157 161 ALA B C 1
ATOM 1098 O O . ALA A 1 181 ? -14.68350 -36.48360 -4.76911 1.000 17.50039 161 ALA B O 1
ATOM 1100 N N . ALA A 1 182 ? -14.97729 -38.63336 -5.36682 1.000 15.36685 162 ALA B N 1
ATOM 1101 C CA . ALA A 1 182 ? -16.11483 -38.35376 -6.23859 1.000 13.94420 162 ALA B CA 1
ATOM 1102 C C . ALA A 1 182 ? -17.31036 -39.12244 -5.69336 1.000 16.60664 162 ALA B C 1
ATOM 1103 O O . ALA A 1 182 ? -17.31057 -40.35416 -5.70589 1.000 19.29620 162 ALA B O 1
ATOM 1105 N N . ASN A 1 183 ? -18.31923 -38.40177 -5.20704 1.000 13.71981 163 ASN B N 1
ATOM 1106 C CA . ASN A 1 183 ? -19.48254 -39.00357 -4.56336 1.000 15.71074 163 ASN B CA 1
ATOM 1107 C C . ASN A 1 183 ? -20.71426 -38.70010 -5.40547 1.000 14.95683 163 ASN B C 1
ATOM 1108 O O . ASN A 1 183 ? -21.15688 -37.54664 -5.46711 1.000 15.93052 163 ASN B O 1
ATOM 1113 N N . HIS A 1 184 ? -21.28346 -39.72856 -6.02792 1.000 12.63660 164 HIS B N 1
ATOM 1114 C CA . HIS A 1 184 ? -22.50980 -39.56842 -6.79555 1.000 14.40601 164 HIS B CA 1
ATOM 1115 C C . HIS A 1 184 ? -23.69920 -39.69382 -5.84704 1.000 15.20632 164 HIS B C 1
ATOM 1116 O O . HIS A 1 184 ? -23.89435 -40.75362 -5.23779 1.000 18.70416 164 HIS B O 1
ATOM 1123 N N . VAL A 1 185 ? -24.47659 -38.61656 -5.69887 1.000 12.23885 165 VAL B N 1
ATOM 1124 C CA . VAL A 1 185 ? -25.52347 -38.56092 -4.67515 1.000 14.57384 165 VAL B CA 1
ATOM 1125 C C . VAL A 1 185 ? -26.92532 -38.70357 -5.24106 1.000 20.06212 165 VAL B C 1
ATOM 1126 O O . VAL A 1 185 ? -27.89202 -38.65436 -4.46683 1.000 25.47940 165 VAL B O 1
ATOM 1130 N N . GLY A 1 186 ? -27.08343 -38.86642 -6.54286 1.000 14.86718 166 GLY B N 1
ATOM 1131 C CA . GLY A 1 186 ? -28.40428 -39.15402 -7.07031 1.000 16.42160 166 GLY B CA 1
ATOM 1132 C C . GLY A 1 186 ? -28.51003 -38.82574 -8.53854 1.000 16.64605 166 GLY B C 1
ATOM 1133 O O . GLY A 1 186 ? -27.65090 -38.16613 -9.12409 1.000 14.24246 166 GLY B O 1
ATOM 1134 N N . THR A 1 187 ? -29.59756 -39.30678 -9.13763 1.000 13.28067 167 THR B N 1
ATOM 1135 C CA . THR A 1 187 ? -29.82075 -39.09744 -10.56017 1.000 13.63298 167 THR B CA 1
ATOM 1136 C C . THR A 1 187 ? -30.52231 -37.77764 -10.86962 1.000 14.24594 167 THR B C 1
ATOM 1137 O O . THR A 1 187 ? -30.26445 -37.18726 -11.91726 1.000 17.39604 167 THR B O 1
ATOM 1141 N N . ASP A 1 188 ? -31.39076 -37.29884 -9.98175 1.000 14.54116 168 ASP B N 1
ATOM 1142 C CA . ASP A 1 188 ? -31.95600 -35.95900 -10.08633 1.000 12.55441 168 ASP B CA 1
ATOM 1143 C C . ASP A 1 188 ? -30.83165 -34.93104 -10.03381 1.000 15.49329 168 ASP B C 1
ATOM 1144 O O . ASP A 1 188 ? -30.07433 -34.88535 -9.06380 1.000 14.14585 168 ASP B O 1
ATOM 1149 N N . HIS A 1 189 ? -30.71633 -34.11376 -11.08282 1.000 14.86844 169 HIS B N 1
ATOM 1150 C CA . HIS A 1 189 ? -29.58055 -33.19866 -11.16423 1.000 13.08728 169 HIS B CA 1
ATOM 1151 C C . HIS A 1 189 ? -29.56194 -32.16440 -10.04564 1.000 15.40576 169 HIS B C 1
ATOM 1152 O O . HIS A 1 189 ? -28.51221 -31.55764 -9.80927 1.000 16.93233 169 HIS B O 1
ATOM 1159 N N . GLY A 1 190 ? -30.68769 -31.91517 -9.37489 1.000 11.85373 170 GLY B N 1
ATOM 1160 C CA . GLY A 1 190 ? -30.67080 -30.95592 -8.27569 1.000 15.84697 170 GLY B CA 1
ATOM 1161 C C . GLY A 1 190 ? -30.08139 -31.46231 -6.97428 1.000 14.47046 170 GLY B C 1
ATOM 1162 O O . GLY A 1 190 ? -29.89633 -30.67033 -6.03937 1.000 12.79494 170 GLY B O 1
ATOM 1163 N N . LEU A 1 191 ? -29.75555 -32.75654 -6.88870 1.000 12.66022 171 LEU B N 1
ATOM 1164 C CA . LEU A 1 191 ? -29.42920 -33.33375 -5.58844 1.000 13.51426 171 LEU B CA 1
ATOM 1165 C C . LEU A 1 191 ? -28.02925 -32.96643 -5.11025 1.000 11.29035 171 LEU B C 1
ATOM 1166 O O . LEU A 1 191 ? -27.82532 -32.79776 -3.90300 1.000 12.63206 171 LEU B O 1
ATOM 1171 N N . ALA A 1 192 ? -27.05422 -32.84385 -6.01392 1.000 11.64255 172 ALA B N 1
ATOM 1172 C CA . ALA A 1 192 ? -25.72534 -32.44106 -5.56522 1.000 10.78430 172 ALA B CA 1
ATOM 1173 C C . ALA A 1 192 ? -25.78139 -31.06037 -4.93246 1.000 11.09335 172 ALA B C 1
ATOM 1174 O O . ALA A 1 192 ? -25.23409 -30.84065 -3.84459 1.000 10.05487 172 ALA B O 1
ATOM 1176 N N . SER A 1 193 ? -26.47961 -30.13111 -5.58639 1.000 11.40405 173 SER B N 1
ATOM 1177 C CA . SER A 1 193 ? -26.59896 -28.77928 -5.05902 1.000 10.23830 173 SER B CA 1
ATOM 1178 C C . SER A 1 193 ? -27.32172 -28.77816 -3.71607 1.000 11.98225 173 SER B C 1
ATOM 1179 O O . SER A 1 193 ? -26.93624 -28.04447 -2.80436 1.000 11.76924 173 SER B O 1
ATOM 1182 N N . LEU A 1 194 ? -28.35760 -29.60989 -3.56039 1.000 10.32554 174 LEU B N 1
ATOM 1183 C CA . LEU A 1 194 ? -29.05443 -29.67499 -2.28017 1.000 10.71796 174 LEU B CA 1
ATOM 1184 C C . LEU A 1 194 ? -28.11897 -30.11293 -1.15778 1.000 12.06339 174 LEU B C 1
ATOM 1185 O O . LEU A 1 194 ? -28.12306 -29.52154 -0.07269 1.000 12.03951 174 LEU B O 1
ATOM 1190 N N . HIS A 1 195 ? -27.31213 -31.15548 -1.39865 1.000 10.74379 175 HIS B N 1
ATOM 1191 C CA . HIS A 1 195 ? -26.34266 -31.60144 -0.40290 1.000 10.27261 175 HIS B CA 1
ATOM 1192 C C . HIS A 1 195 ? -25.26034 -30.54873 -0.15578 1.000 8.86157 175 HIS B C 1
ATOM 1193 O O . HIS A 1 195 ? -24.88687 -30.29291 0.99621 1.000 11.21982 175 HIS B O 1
ATOM 1200 N N . ASP A 1 196 ? -24.70820 -29.98065 -1.24046 1.000 10.69160 176 ASP B N 1
ATOM 1201 C CA . ASP A 1 196 ? -23.70460 -28.91673 -1.16240 1.000 11.42081 176 ASP B CA 1
ATOM 1202 C C . ASP A 1 196 ? -24.20340 -27.76587 -0.30266 1.000 10.37090 176 ASP B C 1
ATOM 1203 O O . ASP A 1 196 ? -23.55640 -27.36628 0.67746 1.000 11.41769 176 ASP B O 1
ATOM 1208 N N . LEU A 1 197 ? -25.37064 -27.23539 -0.65438 1.000 10.32555 177 LEU B N 1
ATOM 1209 C CA . LEU A 1 197 ? -25.90838 -26.10011 0.08190 1.000 10.44380 177 LEU B CA 1
ATOM 1210 C C . LEU A 1 197 ? -26.22629 -26.46128 1.52714 1.000 11.69342 177 LEU B C 1
ATOM 1211 O O . LEU A 1 197 ? -26.07455 -25.62070 2.41899 1.000 11.03900 177 LEU B O 1
ATOM 1216 N N . ALA A 1 198 ? -26.63950 -27.70574 1.78606 1.000 11.44607 178 ALA B N 1
ATOM 1217 C CA . ALA A 1 198 ? -26.87096 -28.11929 3.16770 1.000 9.99755 178 ALA B CA 1
ATOM 1218 C C . ALA A 1 198 ? -25.57380 -28.09228 3.97268 1.000 9.74026 178 ALA B C 1
ATOM 1219 O O . ALA A 1 198 ? -25.55371 -27.61788 5.11212 1.000 10.33254 178 ALA B O 1
ATOM 1221 N N . LEU A 1 199 ? -24.48089 -28.61384 3.40108 1.000 10.36645 179 LEU B N 1
ATOM 1222 C CA . LEU A 1 199 ? -23.19936 -28.55956 4.09815 1.000 9.91769 179 LEU B CA 1
ATOM 1223 C C . LEU A 1 199 ? -22.75026 -27.11507 4.31013 1.000 12.39854 179 LEU B C 1
ATOM 1224 O O . LEU A 1 199 ? -22.23534 -26.76877 5.38153 1.000 11.70261 179 LEU B O 1
ATOM 1229 N N . LEU A 1 200 ? -22.93339 -26.25647 3.30269 1.000 10.29235 180 LEU B N 1
ATOM 1230 C CA . LEU A 1 200 ? -22.55779 -24.85166 3.47077 1.000 11.54757 180 LEU B CA 1
ATOM 1231 C C . LEU A 1 200 ? -23.40635 -24.19362 4.54295 1.000 12.28639 180 LEU B C 1
ATOM 1232 O O . LEU A 1 200 ? -22.91052 -23.34878 5.29509 1.000 10.74413 180 LEU B O 1
ATOM 1237 N N . THR A 1 201 ? -24.69009 -24.56893 4.60480 1.000 10.97776 181 THR B N 1
ATOM 1238 C CA . THR A 1 201 ? -25.59047 -24.07241 5.63720 1.000 11.67234 181 THR B CA 1
ATOM 1239 C C . THR A 1 201 ? -25.05479 -24.40280 7.02486 1.000 13.06851 181 THR B C 1
ATOM 1240 O O . THR A 1 201 ? -25.01305 -23.53960 7.91334 1.000 11.81274 181 THR B O 1
ATOM 1244 N N . GLY A 1 202 ? -24.63126 -25.65224 7.22759 1.000 10.97900 182 GLY B N 1
ATOM 1245 C CA . GLY A 1 202 ? -24.02817 -26.01638 8.49718 1.000 11.18542 182 GLY B CA 1
ATOM 1246 C C . GLY A 1 202 ? -22.79548 -25.18962 8.78270 1.000 14.01621 182 GLY B C 1
ATOM 1247 O O . GLY A 1 202 ? -22.61040 -24.69053 9.89364 1.000 13.03204 182 GLY B O 1
ATOM 1248 N N . MET A 1 203 ? -21.95858 -25.01009 7.76193 1.000 11.13617 183 MET B N 1
ATOM 1249 C CA . MET A 1 203 ? -20.69412 -24.29827 7.91373 1.000 12.29287 183 MET B CA 1
ATOM 1250 C C . MET A 1 203 ? -20.90606 -22.82923 8.27791 1.000 13.32117 183 MET B C 1
ATOM 1251 O O . MET A 1 203 ? -20.20122 -22.30270 9.15221 1.000 12.24366 183 MET B O 1
ATOM 1256 N N . TYR A 1 204 ? -21.89857 -22.15976 7.67170 1.000 11.38541 184 TYR B N 1
ATOM 1257 C CA . TYR A 1 204 ? -22.08245 -20.74328 7.99486 1.000 11.37308 184 TYR B CA 1
ATOM 1258 C C . TYR A 1 204 ? -22.65175 -20.54832 9.39574 1.000 13.05108 184 TYR B C 1
ATOM 1259 O O . TYR A 1 204 ? -22.32748 -19.55795 10.04937 1.000 12.76955 184 TYR B O 1
ATOM 1268 N N . GLY A 1 205 ? -23.47954 -21.46787 9.88242 1.000 12.33139 185 GLY B N 1
ATOM 1269 C CA . GLY A 1 205 ? -23.86939 -21.39872 11.27814 1.000 12.11222 185 GLY B CA 1
ATOM 1270 C C . GLY A 1 205 ? -22.66341 -21.50753 12.19004 1.000 11.51544 185 GLY B C 1
ATOM 1271 O O . GLY A 1 205 ? -22.49567 -20.72185 13.13057 1.000 12.95182 185 GLY B O 1
ATOM 1272 N N . MET A 1 206 ? -21.79390 -22.47892 11.90979 1.000 10.56291 186 MET B N 1
ATOM 1273 C CA . MET A 1 206 ? -20.54746 -22.58793 12.65751 1.000 13.32137 186 MET B CA 1
ATOM 1274 C C . MET A 1 206 ? -19.72848 -21.31047 12.58656 1.000 13.64159 186 MET B C 1
ATOM 1275 O O . MET A 1 206 ? -19.17711 -20.86659 13.60461 1.000 13.23873 186 MET B O 1
ATOM 1280 N N . PHE A 1 207 ? -19.61988 -20.71698 11.39332 1.000 12.93160 187 PHE B N 1
ATOM 1281 C CA . PHE A 1 207 ? -18.82703 -19.49346 11.25286 1.000 13.98879 187 PHE B CA 1
ATOM 1282 C C . PHE A 1 207 ? -19.42493 -18.35840 12.08611 1.000 13.71793 187 PHE B C 1
ATOM 1283 O O . PHE A 1 207 ? -18.68895 -17.58314 12.71039 1.000 13.25437 187 PHE B O 1
ATOM 1291 N N . ALA A 1 208 ? -20.75591 -18.22420 12.08388 1.000 11.81733 188 ALA B N 1
ATOM 1292 C CA . ALA A 1 208 ? -21.40465 -17.21520 12.91764 1.000 11.84501 188 ALA B CA 1
ATOM 1293 C C . ALA A 1 208 ? -21.03716 -17.41089 14.38033 1.000 17.02436 188 ALA B C 1
ATOM 1294 O O . ALA A 1 208 ? -20.72899 -16.44138 15.08782 1.000 14.24574 188 ALA B O 1
ATOM 1296 N N . GLY A 1 209 ? -21.05564 -18.66625 14.84098 1.000 11.93097 189 GLY B N 1
ATOM 1297 C CA . GLY A 1 209 ? -20.67492 -18.95801 16.21251 1.000 11.27529 189 GLY B CA 1
ATOM 1298 C C . GLY A 1 209 ? -19.23145 -18.59805 16.49382 1.000 13.00274 189 GLY B C 1
ATOM 1299 O O . GLY A 1 209 ? -18.92071 -18.04342 17.54795 1.000 12.82693 189 GLY B O 1
ATOM 1300 N N . ILE A 1 210 ? -18.33443 -18.87709 15.54009 1.000 10.21020 190 ILE B N 1
ATOM 1301 C CA . ILE A 1 210 ? -16.91887 -18.58473 15.74097 1.000 11.45386 190 ILE B CA 1
ATOM 1302 C C . ILE A 1 210 ? -16.68928 -17.08143 15.83779 1.000 12.11329 190 ILE B C 1
ATOM 1303 O O . ILE A 1 210 ? -15.97125 -16.60130 16.72695 1.000 11.52847 190 ILE B O 1
ATOM 1308 N N . LEU A 1 211 ? -17.29523 -16.31314 14.92937 1.000 11.93842 191 LEU B N 1
ATOM 1309 C CA . LEU A 1 211 ? -17.12158 -14.86325 14.97116 1.000 12.34744 191 LEU B CA 1
ATOM 1310 C C . LEU A 1 211 ? -17.68746 -14.28261 16.26256 1.000 11.17450 191 LEU B C 1
ATOM 1311 O O . LEU A 1 211 ? -17.06689 -13.42575 16.89395 1.000 11.01874 191 LEU B O 1
ATOM 1316 N N . GLN A 1 212 ? -18.85604 -14.75349 16.68503 1.000 11.56729 192 GLN B N 1
ATOM 1317 C CA . GLN A 1 212 ? -19.44013 -14.23056 17.91358 1.000 13.71982 192 GLN B CA 1
ATOM 1318 C C . GLN A 1 212 ? -18.61401 -14.63656 19.12993 1.000 10.97028 192 GLN B C 1
ATOM 1319 O O . GLN A 1 212 ? -18.44849 -13.84734 20.06313 1.000 11.84846 192 GLN B O 1
ATOM 1325 N N . ALA A 1 213 ? -18.07777 -15.85926 19.11763 1.000 10.74463 193 ALA B N 1
ATOM 1326 C CA . ALA A 1 213 ? -17.20947 -16.32038 20.19837 1.000 10.20459 193 ALA B CA 1
ATOM 1327 C C . ALA A 1 213 ? -15.97278 -15.44250 20.31521 1.000 10.86770 193 ALA B C 1
ATOM 1328 O O . ALA A 1 213 ? -15.59414 -15.01814 21.41514 1.000 11.98950 193 ALA B O 1
ATOM 1330 N N . PHE A 1 214 ? -15.33346 -15.14950 19.18292 1.000 10.52036 194 PHE B N 1
ATOM 1331 C CA . PHE A 1 214 ? -14.15714 -14.29221 19.22670 1.000 12.25851 194 PHE B CA 1
ATOM 1332 C C . PHE A 1 214 ? -14.52458 -12.86941 19.61833 1.000 12.91409 194 PHE B C 1
ATOM 1333 O O . PHE A 1 214 ? -13.75312 -12.20871 20.32805 1.000 12.12312 194 PHE B O 1
ATOM 1341 N N . ALA A 1 215 ? -15.68673 -12.37752 19.16869 1.000 11.32057 195 ALA B N 1
ATOM 1342 C CA . ALA A 1 215 ? -16.12560 -11.04531 19.58632 1.000 11.20508 195 ALA B CA 1
ATOM 1343 C C . ALA A 1 215 ? -16.28828 -10.96517 21.10364 1.000 13.27856 195 ALA B C 1
ATOM 1344 O O . ALA A 1 215 ? -15.93416 -9.95287 21.71722 1.000 14.18370 195 ALA B O 1
ATOM 1346 N N . LEU A 1 216 ? -16.79776 -12.02831 21.72880 1.000 13.88838 196 LEU B N 1
ATOM 1347 C CA . LEU A 1 216 ? -16.95758 -12.01592 23.18163 1.000 13.91926 196 LEU B CA 1
ATOM 1348 C C . LEU A 1 216 ? -15.60863 -11.98208 23.88468 1.000 14.06309 196 LEU B C 1
ATOM 1349 O O . LEU A 1 216 ? -15.38928 -11.16398 24.79026 1.000 13.47139 196 LEU B O 1
ATOM 1354 N N . ILE A 1 217 ? -14.67717 -12.84522 23.47246 1.000 12.41614 197 ILE B N 1
ATOM 1355 C CA . ILE A 1 217 ? -13.38999 -12.86660 24.16276 1.000 13.41998 197 ILE B CA 1
ATOM 1356 C C . ILE A 1 217 ? -12.63948 -11.56333 23.88620 1.000 15.56836 197 ILE B C 1
ATOM 1357 O O . ILE A 1 217 ? -11.95655 -11.03172 24.77735 1.000 15.79337 197 ILE B O 1
ATOM 1362 N N . ASP A 1 218 ? -12.81935 -10.99708 22.68362 1.000 14.64472 198 ASP B N 1
ATOM 1363 C CA . ASP A 1 218 ? -12.20168 -9.72823 22.30193 1.000 15.65261 198 ASP B CA 1
ATOM 1364 C C . ASP A 1 218 ? -12.67832 -8.57392 23.17211 1.000 16.53034 198 ASP B C 1
ATOM 1365 O O . ASP A 1 218 ? -11.95220 -7.58346 23.34392 1.000 17.88105 198 ASP B O 1
ATOM 1370 N N . SER A 1 219 ? -13.88515 -8.67450 23.72812 1.000 17.43982 199 SER B N 1
ATOM 1371 C CA . SER A 1 219 ? -14.45490 -7.55120 24.46602 1.000 15.49651 199 SER B CA 1
ATOM 1372 C C . SER A 1 219 ? -13.72411 -7.29540 25.77518 1.000 18.81334 199 SER B C 1
ATOM 1373 O O . SER A 1 219 ? -13.88985 -6.22045 26.36213 1.000 22.09802 199 SER B O 1
ATOM 1376 N N . GLU A 1 220 ? -12.94915 -8.26171 26.25909 1.000 15.17262 200 GLU B N 1
ATOM 1377 C CA . GLU A 1 220 ? -12.09335 -8.04383 27.41836 1.000 17.96862 200 GLU B CA 1
ATOM 1378 C C . GLU A 1 220 ? -10.63223 -7.86370 27.03063 1.000 21.79703 200 GLU B C 1
ATOM 1379 O O . GLU A 1 220 ? -9.75287 -7.94009 27.89483 1.000 22.86003 200 GLU B O 1
ATOM 1385 N N . GLY A 1 221 ? -10.35801 -7.61635 25.75523 1.000 20.00395 201 GLY B N 1
ATOM 1386 C CA . GLY A 1 221 ? -9.00403 -7.38981 25.30044 1.000 22.23532 201 GLY B CA 1
ATOM 1387 C C . GLY A 1 221 ? -8.17700 -8.63312 25.08607 1.000 24.24772 201 GLY B C 1
ATOM 1388 O O . GLY A 1 221 ? -6.95885 -8.52169 24.91943 1.000 26.68748 201 GLY B O 1
ATOM 1389 N N . ILE A 1 222 ? -8.79480 -9.81002 25.05729 1.000 15.63669 202 ILE B N 1
ATOM 1390 C CA . ILE A 1 222 ? -8.06396 -11.06686 24.90884 1.000 13.75374 202 ILE B CA 1
ATOM 1391 C C . ILE A 1 222 ? -7.90487 -11.38707 23.42678 1.000 16.12577 202 ILE B C 1
ATOM 1392 O O . ILE A 1 222 ? -8.90174 -11.36456 22.68815 1.000 18.22955 202 ILE B O 1
ATOM 1397 N N . PRO A 1 223 ? -6.69543 -11.71074 22.95506 1.000 17.93418 203 PRO B N 1
ATOM 1398 C CA . PRO A 1 223 ? -6.51772 -12.05257 21.53786 1.000 16.71684 203 PRO B CA 1
ATOM 1399 C C . PRO A 1 223 ? -7.34081 -13.27320 21.15716 1.000 14.87920 203 PRO B C 1
ATOM 1400 O O . PRO A 1 223 ? -7.52802 -14.18894 21.96009 1.000 16.87320 203 PRO B O 1
ATOM 1404 N N . ALA A 1 224 ? -7.85678 -13.26887 19.92223 1.000 16.29210 204 ALA B N 1
ATOM 1405 C CA . ALA A 1 224 ? -8.61352 -14.42028 19.43952 1.000 15.46591 204 ALA B CA 1
ATOM 1406 C C . ALA A 1 224 ? -7.77333 -15.68473 19.50571 1.000 15.11654 204 ALA B C 1
ATOM 1407 O O . ALA A 1 224 ? -8.27159 -16.75057 19.88146 1.000 14.82053 204 ALA B O 1
ATOM 1409 N N . GLY A 1 225 ? -6.48628 -15.58557 19.15797 1.000 15.77706 205 GLY B N 1
ATOM 1410 C CA . GLY A 1 225 ? -5.62525 -16.75125 19.20935 1.000 15.40765 205 GLY B CA 1
ATOM 1411 C C . GLY A 1 225 ? -5.54000 -17.40171 20.57318 1.000 17.28241 205 GLY B C 1
ATOM 1412 O O . GLY A 1 225 ? -5.25157 -18.59661 20.65758 1.000 15.73344 205 GLY B O 1
ATOM 1413 N N . ASP A 1 226 ? -5.80925 -16.64822 21.65063 1.000 16.29488 206 ASP B N 1
ATOM 1414 C CA . ASP A 1 226 ? -5.75233 -17.23076 22.98890 1.000 17.35476 206 ASP B CA 1
ATOM 1415 C C . ASP A 1 226 ? -6.85284 -18.27005 23.16802 1.000 17.06289 206 ASP B C 1
ATOM 1416 O O . ASP A 1 226 ? -6.67655 -19.25123 23.89814 1.000 20.76970 206 ASP B O 1
ATOM 1421 N N . LEU A 1 227 ? -7.99342 -18.05621 22.51113 1.000 15.26370 207 LEU B N 1
ATOM 1422 C CA . LEU A 1 227 ? -9.13419 -18.95741 22.56817 1.000 16.61457 207 LEU B CA 1
ATOM 1423 C C . LEU A 1 227 ? -9.08268 -20.05924 21.51462 1.000 16.66040 207 LEU B C 1
ATOM 1424 O O . LEU A 1 227 ? -9.78053 -21.06945 21.66075 1.000 16.80823 207 LEU B O 1
ATOM 1429 N N . ALA A 1 228 ? -8.27137 -19.89541 20.46555 1.000 13.00914 208 ALA B N 1
ATOM 1430 C CA . ALA A 1 228 ? -8.38041 -20.76365 19.29343 1.000 15.69360 208 ALA B CA 1
ATOM 1431 C C . ALA A 1 228 ? -8.19690 -22.24756 19.61761 1.000 15.01184 208 ALA B C 1
ATOM 1432 O O . ALA A 1 228 ? -9.00495 -23.06090 19.13652 1.000 16.29463 208 ALA B O 1
ATOM 1434 N N . PRO A 1 229 ? -7.19634 -22.67625 20.40041 1.000 16.01374 209 PRO B N 1
ATOM 1435 C CA . PRO A 1 229 ? -7.07265 -24.12731 20.64646 1.000 18.84925 209 PRO B CA 1
ATOM 1436 C C . PRO A 1 229 ? -8.27944 -24.71209 21.35797 1.000 17.54856 209 PRO B C 1
ATOM 1437 O O . PRO A 1 229 ? -8.81331 -25.73901 20.92197 1.000 19.87375 209 PRO B O 1
ATOM 1441 N N . MET A 1 230 ? -8.73725 -24.06244 22.42992 1.000 16.95068 210 MET B N 1
ATOM 1442 C CA . MET A 1 230 ? -9.93039 -24.52277 23.14019 1.000 17.27394 210 MET B CA 1
ATOM 1443 C C . MET A 1 230 ? -11.14108 -24.58211 22.22273 1.000 16.86560 210 MET B C 1
ATOM 1444 O O . MET A 1 230 ? -11.91956 -25.54384 22.26563 1.000 19.29841 210 MET B O 1
ATOM 1449 N N . LEU A 1 231 ? -11.36615 -23.51865 21.45244 1.000 14.68011 211 LEU B N 1
ATOM 1450 C CA . LEU A 1 231 ? -12.55093 -23.46720 20.59782 1.000 14.83769 211 LEU B CA 1
ATOM 1451 C C . LEU A 1 231 ? -12.49794 -24.53652 19.51318 1.000 16.34339 211 LEU B C 1
ATOM 1452 O O . LEU A 1 231 ? -13.51228 -25.18948 19.22355 1.000 18.18387 211 LEU B O 1
ATOM 1457 N N . THR A 1 232 ? -11.31923 -24.74508 18.91711 1.000 15.79978 212 THR B N 1
ATOM 1458 C CA . THR A 1 232 ? -11.16739 -25.78489 17.90643 1.000 17.48377 212 THR B CA 1
ATOM 1459 C C . THR A 1 232 ? -11.53035 -27.14658 18.48739 1.000 17.97261 212 THR B C 1
ATOM 1460 O O . THR A 1 232 ? -12.31266 -27.90322 17.89927 1.000 21.99790 212 THR B O 1
ATOM 1464 N N . ASN A 1 233 ? -11.01306 -27.44772 19.67603 1.000 18.47509 213 ASN B N 1
ATOM 1465 C CA . ASN A 1 233 ? -11.28283 -28.75066 20.27659 1.000 27.45975 213 ASN B CA 1
ATOM 1466 C C . ASN A 1 233 ? -12.74570 -28.88646 20.68333 1.000 26.24537 213 ASN B C 1
ATOM 1467 O O . ASN A 1 233 ? -13.34650 -29.94997 20.49197 1.000 22.77884 213 ASN B O 1
ATOM 1472 N N . TRP A 1 234 ? -13.34392 -27.81094 21.20453 1.000 22.20724 214 TRP B N 1
ATOM 1473 C CA . TRP A 1 234 ? -14.75073 -27.84462 21.60550 1.000 21.84503 214 TRP B CA 1
ATOM 1474 C C . TRP A 1 234 ? -15.66248 -28.07065 20.40510 1.000 21.57928 214 TRP B C 1
ATOM 1475 O O . TRP A 1 234 ? -16.57211 -28.91022 20.44964 1.000 21.60710 214 TRP B O 1
ATOM 1486 N N . LEU A 1 235 ? -15.44563 -27.31264 19.32428 1.000 18.14399 215 LEU B N 1
ATOM 1487 C CA . LEU A 1 235 ? -16.28008 -27.47618 18.13813 1.000 17.21865 215 LEU B CA 1
ATOM 1488 C C . LEU A 1 235 ? -16.06884 -28.84420 17.50518 1.000 23.34200 215 LEU B C 1
ATOM 1489 O O . LEU A 1 235 ? -17.03073 -29.47737 17.05975 1.000 24.04434 215 LEU B O 1
ATOM 1494 N N . THR A 1 236 ? -14.82443 -29.32576 17.47738 1.000 20.88446 216 THR B N 1
ATOM 1495 C CA . THR A 1 236 ? -14.56238 -30.67540 16.98215 1.000 28.53277 216 THR B CA 1
ATOM 1496 C C . THR A 1 236 ? -15.33799 -31.71839 17.77941 1.000 26.32320 216 THR B C 1
ATOM 1497 O O . THR A 1 236 ? -15.97903 -32.60628 17.20393 1.000 23.26856 216 THR B O 1
ATOM 1501 N N . GLY A 1 237 ? -15.30223 -31.62073 19.10413 1.000 25.41122 217 GLY B N 1
ATOM 1502 C CA . GLY A 1 237 ? -16.01108 -32.55818 19.95119 1.000 28.73957 217 GLY B CA 1
ATOM 1503 C C . GLY A 1 237 ? -17.51338 -32.43015 19.82646 1.000 40.00256 217 GLY B C 1
ATOM 1504 O O . GLY A 1 237 ? -18.20259 -33.39721 19.47735 1.000 27.68261 217 GLY B O 1
ATOM 1505 N N . MET A 1 238 ? -18.04031 -31.22975 20.08539 1.000 33.78819 218 MET B N 1
ATOM 1506 C CA . MET A 1 238 ? -19.48928 -31.07082 20.06880 1.000 31.67545 218 MET B CA 1
ATOM 1507 C C . MET A 1 238 ? -20.08416 -31.24777 18.68080 1.000 30.74588 218 MET B C 1
ATOM 1508 O O . MET A 1 238 ? -21.31255 -31.28598 18.55659 1.000 38.64771 218 MET B O 1
ATOM 1513 N N . ALA A 1 239 ? -19.25181 -31.38670 17.65050 1.000 29.22415 219 ALA B N 1
ATOM 1514 C CA . ALA A 1 239 ? -19.72609 -31.75465 16.32508 1.000 27.58912 219 ALA B CA 1
ATOM 1515 C C . ALA A 1 239 ? -20.11765 -33.21895 16.22389 1.000 44.89611 219 ALA B C 1
ATOM 1516 O O . ALA A 1 239 ? -20.58700 -33.64629 15.16376 1.000 41.31505 219 ALA B O 1
ATOM 1518 N N . HIS A 1 240 ? -19.89431 -34.00876 17.26866 1.000 29.39251 220 HIS B N 1
ATOM 1519 C CA . HIS A 1 240 ? -20.46017 -35.34751 17.28155 1.000 24.66309 220 HIS B CA 1
ATOM 1520 C C . HIS A 1 240 ? -21.91167 -35.34472 17.72750 1.000 22.18488 220 HIS B C 1
ATOM 1521 O O . HIS A 1 240 ? -22.55530 -36.39633 17.69858 1.000 29.91780 220 HIS B O 1
ATOM 1528 N N . SER A 1 241 ? -22.44197 -34.18817 18.13623 1.000 25.94783 221 SER B N 1
ATOM 1529 C CA . SER A 1 241 ? -23.88250 -34.03724 18.26377 1.000 31.00138 221 SER B CA 1
ATOM 1530 C C . SER A 1 241 ? -24.60796 -34.21598 16.93506 1.000 28.44674 221 SER B C 1
ATOM 1531 O O . SER A 1 241 ? -25.83639 -34.34549 16.95593 1.000 31.78139 221 SER B O 1
ATOM 1534 N N . VAL A 1 242 ? -23.89343 -34.19601 15.79458 1.000 32.88134 222 VAL B N 1
ATOM 1535 C CA . VAL A 1 242 ? -24.55232 -34.29484 14.48525 1.000 19.97365 222 VAL B CA 1
ATOM 1536 C C . VAL A 1 242 ? -25.32235 -35.60654 14.38115 1.000 27.51417 222 VAL B C 1
ATOM 1537 O O . VAL A 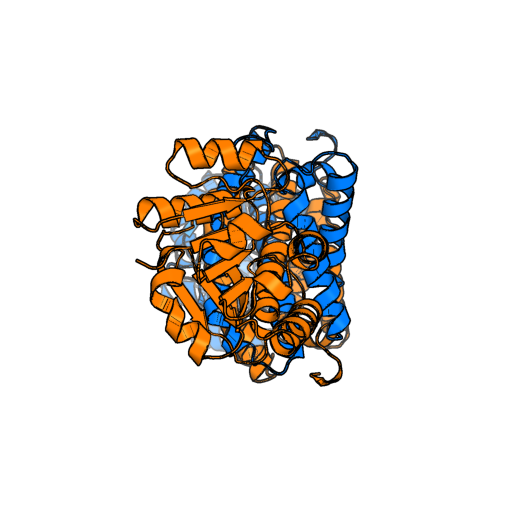1 242 ? -26.51283 -35.61840 14.05998 1.000 20.00653 222 VAL B O 1
ATOM 1541 N N . ALA A 1 243 ? -24.65858 -36.72923 14.65947 1.000 23.22314 223 ALA B N 1
ATOM 1542 C CA . ALA A 1 243 ? -25.33593 -38.02121 14.54553 1.000 32.16641 223 ALA B CA 1
ATOM 1543 C C . ALA A 1 243 ? -26.46054 -38.14659 15.56508 1.000 31.55441 223 ALA B C 1
ATOM 1544 O O . ALA A 1 243 ? -27.53762 -38.67539 15.25333 1.000 22.54825 223 ALA B O 1
ATOM 1546 N N . HIS A 1 244 ? -26.23063 -37.65774 16.78397 1.000 30.16204 224 HIS B N 1
ATOM 1547 C CA . HIS A 1 244 ? -27.27028 -37.65211 17.80612 1.000 33.49387 224 HIS B CA 1
ATOM 1548 C C . HIS A 1 244 ? -28.43803 -36.76574 17.38478 1.000 36.46048 224 HIS B C 1
ATOM 1549 O O . HIS A 1 244 ? -29.60526 -37.15025 17.52224 1.000 26.22847 224 HIS B O 1
ATOM 1556 N N . TYR A 1 245 ? -28.14584 -35.58345 16.83876 1.000 23.06391 225 TYR B N 1
ATOM 1557 C CA . TYR A 1 245 ? -29.21905 -34.73868 16.33812 1.000 26.27999 225 TYR B CA 1
ATOM 1558 C C . TYR A 1 245 ? -29.96152 -35.43686 15.20898 1.000 14.73450 225 TYR B C 1
ATOM 1559 O O . TYR A 1 245 ? -31.19238 -35.39457 15.15624 1.000 18.52418 225 TYR B O 1
ATOM 1568 N N . ALA A 1 246 ? -29.22154 -36.06605 14.29055 1.000 16.68112 226 ALA B N 1
ATOM 1569 C CA . ALA A 1 246 ? -29.86769 -36.67996 13.13141 1.000 15.35159 226 ALA B CA 1
ATOM 1570 C C . ALA A 1 246 ? -30.78377 -37.81076 13.56366 1.000 19.66288 226 ALA B C 1
ATOM 1571 O O . ALA A 1 246 ? -31.87846 -37.96863 13.01649 1.000 18.07631 226 ALA B O 1
ATOM 1573 N N . GLN A 1 247 ? -30.35631 -38.59783 14.55619 1.000 19.21836 227 GLN B N 1
ATOM 1574 C CA . GLN A 1 247 ? -31.19687 -39.67991 15.06275 1.000 19.20592 227 GLN B CA 1
ATOM 1575 C C . GLN A 1 247 ? -32.42613 -39.13501 15.77749 1.000 21.26195 227 GLN B C 1
ATOM 1576 O O . GLN A 1 247 ? -33.51834 -39.69695 15.65420 1.000 20.07143 227 GLN B O 1
ATOM 1582 N N . GLN A 1 248 ? -32.28111 -38.03639 16.52785 1.000 16.82947 228 GLN B N 1
ATOM 1583 C CA . GLN A 1 248 ? -33.44282 -37.41588 17.14943 1.000 14.91128 228 GLN B CA 1
ATOM 1584 C C . GLN A 1 248 ? -34.43976 -36.93722 16.10515 1.000 17.48108 228 GLN B C 1
ATOM 1585 O O . GLN A 1 248 ? -35.64914 -37.14698 16.24601 1.000 20.23154 228 GLN B O 1
ATOM 1591 N N . ILE A 1 249 ? -33.94763 -36.29103 15.04854 1.000 15.80725 229 ILE B N 1
ATOM 1592 C CA . ILE A 1 249 ? -34.83140 -35.79061 14.00663 1.000 17.45370 229 ILE B CA 1
ATOM 1593 C C . ILE A 1 249 ? -35.49770 -36.95092 13.28456 1.000 18.01071 229 ILE B C 1
ATOM 1594 O O . ILE A 1 249 ? -36.70618 -36.91853 13.01116 1.000 21.86381 229 ILE B O 1
ATOM 1599 N N . ASP A 1 250 ? -34.72780 -37.99952 12.98830 1.000 15.98419 230 ASP B N 1
ATOM 1600 C CA . ASP A 1 250 ? -35.24104 -39.06394 12.13647 1.000 15.14888 230 ASP B CA 1
ATOM 1601 C C . ASP A 1 250 ? -36.25198 -39.91912 12.89659 1.000 20.80546 230 ASP B C 1
ATOM 1602 O O . ASP A 1 250 ? -37.22109 -40.40680 12.30639 1.000 20.10036 230 ASP B O 1
ATOM 1607 N N . THR A 1 251 ? -36.05598 -40.10202 14.20301 1.000 20.66469 231 THR B N 1
ATOM 1608 C CA . THR A 1 251 ? -37.04741 -40.80900 15.00765 1.000 17.51285 231 THR B CA 1
ATOM 1609 C C . THR A 1 251 ? -38.20624 -39.91898 15.42463 1.000 21.68395 231 THR B C 1
ATOM 1610 O O . THR A 1 251 ? -39.28495 -40.43138 15.74128 1.000 24.63011 231 THR B O 1
ATOM 1614 N N . GLY A 1 252 ? -38.00829 -38.60542 15.44474 1.000 19.11021 232 GLY B N 1
ATOM 1615 C CA . GLY A 1 252 ? -38.98182 -37.70315 16.01219 1.000 20.79781 232 GLY B CA 1
ATOM 1616 C C . GLY A 1 252 ? -39.01758 -37.69375 17.52161 1.000 23.04721 232 GLY B C 1
ATOM 1617 O O . GLY A 1 252 ? -39.90880 -37.06347 18.10186 1.000 25.02684 232 GLY B O 1
ATOM 1618 N N . ASP A 1 253 ? -38.05987 -38.34921 18.17071 1.000 18.76096 233 ASP B N 1
ATOM 1619 C CA . ASP A 1 253 ? -38.01242 -38.48217 19.62566 1.000 21.42748 233 ASP B CA 1
ATOM 1620 C C . ASP A 1 253 ? -36.96313 -37.51357 20.17342 1.000 20.11162 233 ASP B C 1
ATOM 1621 O O . ASP A 1 253 ? -35.76127 -37.78776 20.12139 1.000 23.16748 233 ASP B O 1
ATOM 1626 N N . TYR A 1 254 ? -37.42984 -36.38266 20.70253 1.000 17.33433 234 TYR B N 1
ATOM 1627 C CA . TYR A 1 254 ? -36.57245 -35.34104 21.25380 1.000 18.56376 234 TYR B CA 1
ATOM 1628 C C . TYR A 1 254 ? -36.44013 -35.45421 22.76270 1.000 24.15367 234 TYR B C 1
ATOM 1629 O O . TYR A 1 254 ? -35.91149 -34.53561 23.40072 1.000 26.45580 234 TYR B O 1
ATOM 1638 N N . GLU A 1 255 ? -36.89716 -36.55736 23.35336 1.000 21.73141 235 GLU B N 1
ATOM 1639 C CA . GLU A 1 255 ? -36.88139 -36.68317 24.80639 1.000 33.12213 235 GLU B CA 1
ATOM 1640 C C . GLU A 1 255 ? -36.07077 -37.85654 25.33540 1.000 37.05352 235 GLU B C 1
ATOM 1641 O O . GLU A 1 255 ? -35.47712 -37.73115 26.40749 1.000 37.87902 235 GLU B O 1
ATOM 1647 N N . THR A 1 256 ? -36.02167 -38.98164 24.63046 1.000 25.77093 236 THR B N 1
ATOM 1648 C CA . THR A 1 256 ? -35.29533 -40.13938 25.13887 1.000 27.74020 236 THR B CA 1
ATOM 1649 C C . THR A 1 256 ? -33.80327 -39.84445 25.21924 1.000 28.89238 236 THR B C 1
ATOM 1650 O O . THR A 1 256 ? -33.19843 -39.38010 24.24962 1.000 29.03663 236 THR B O 1
ATOM 1654 N N . GLY A 1 257 ? -33.21270 -40.11782 26.38251 1.000 32.79385 237 GLY B N 1
ATOM 1655 C CA . GLY A 1 257 ? -31.77716 -40.01407 26.54658 1.000 31.59887 237 GLY B CA 1
ATOM 1656 C C . GLY A 1 257 ? -31.24035 -38.60703 26.66314 1.000 37.04089 237 GLY B C 1
ATOM 1657 O O . GLY A 1 257 ? -30.04625 -38.39175 26.42943 1.000 36.45447 237 GLY B O 1
ATOM 1658 N N . VAL A 1 258 ? -32.07998 -37.63934 27.01727 1.000 27.27943 238 VAL B N 1
ATOM 1659 C CA . VAL A 1 258 ? -31.64966 -36.24570 27.06280 1.000 27.81468 238 VAL B CA 1
ATOM 1660 C C . VAL A 1 258 ? -30.88836 -36.00530 28.36197 1.000 25.39095 238 VAL B C 1
ATOM 1661 O O . VAL A 1 258 ? -31.38085 -36.30857 29.45617 1.000 27.70180 238 VAL B O 1
ATOM 1665 N N . VAL A 1 259 ? -29.67441 -35.46987 28.24323 1.000 25.43001 239 VAL B N 1
ATOM 1666 C CA . VAL A 1 259 ? -28.85059 -35.13383 29.39754 1.000 22.90704 239 VAL B CA 1
ATOM 1667 C C . VAL A 1 259 ? -28.55647 -33.64507 29.48203 1.000 24.17354 239 VAL B C 1
ATOM 1668 O O . VAL A 1 259 ? -27.89575 -33.20510 30.43023 1.000 19.88848 239 VAL B O 1
ATOM 1672 N N . SER A 1 260 ? -29.01899 -32.85427 28.51760 1.000 19.04817 240 SER B N 1
ATOM 1673 C CA . SER A 1 260 ? -28.80853 -31.40349 28.51375 1.000 20.17857 240 SER B CA 1
ATOM 1674 C C . SER A 1 260 ? -30.12490 -30.77444 28.07838 1.000 16.23886 240 SER B C 1
ATOM 1675 O O . SER A 1 260 ? -30.31359 -30.45916 26.89821 1.000 18.60845 240 SER B O 1
ATOM 1678 N N . ASN A 1 261 ? -31.03289 -30.58058 29.03059 1.000 14.97890 241 ASN B N 1
ATOM 1679 C CA . ASN A 1 261 ? -32.38378 -30.24819 28.61193 1.000 15.42390 241 ASN B CA 1
ATOM 1680 C C . ASN A 1 261 ? -32.46710 -28.80366 28.09430 1.000 14.21312 241 ASN B C 1
ATOM 1681 O O . ASN A 1 261 ? -31.62854 -27.94031 28.38001 1.000 16.16531 241 ASN B O 1
ATOM 1686 N N . LEU A 1 262 ? -33.49830 -28.57019 27.28394 1.000 13.69989 242 LEU B N 1
ATOM 1687 C CA . LEU A 1 262 ? -33.65064 -27.30467 26.57226 1.000 14.10595 242 LEU B CA 1
ATOM 1688 C C . LEU A 1 262 ? -33.87579 -26.12852 27.51378 1.000 14.58010 242 LEU B C 1
ATOM 1689 O O . LEU A 1 262 ? -33.39366 -25.01821 27.24957 1.000 14.82549 242 LEU B O 1
ATOM 1694 N N . ALA A 1 263 ? -34.62717 -26.32990 28.59885 1.000 15.93224 243 ALA B N 1
ATOM 1695 C CA . ALA A 1 263 ? -34.79022 -25.25215 29.56921 1.000 16.24747 243 ALA B CA 1
ATOM 1696 C C . ALA A 1 263 ? -33.44727 -24.82649 30.14387 1.000 15.31846 243 ALA B C 1
ATOM 1697 O O . ALA A 1 263 ? -33.17601 -23.62679 30.30096 1.000 15.47355 243 ALA B O 1
ATOM 1699 N N . MET A 1 264 ? -32.58114 -25.79572 30.44577 1.000 16.44010 244 MET B N 1
ATOM 1700 C CA . MET A 1 264 ? -31.26253 -25.45325 30.96125 1.000 15.28009 244 MET B CA 1
ATOM 1701 C C . MET A 1 264 ? -30.41664 -24.80592 29.87388 1.000 16.04637 244 MET B C 1
ATOM 1702 O O . MET A 1 264 ? -29.70133 -23.82791 30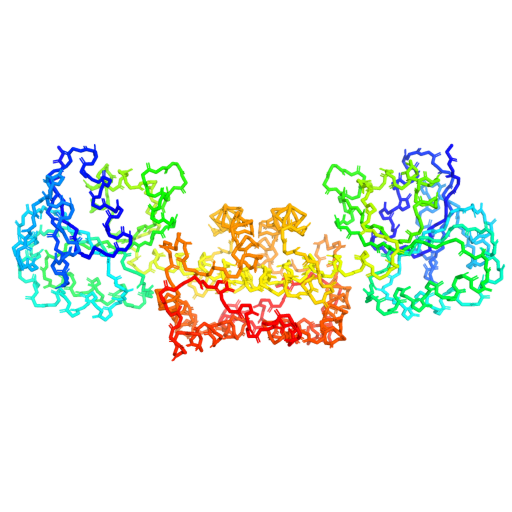.13175 1.000 16.63749 244 MET B O 1
ATOM 1707 N N . GLN A 1 265 ? -30.49639 -25.32278 28.64470 1.000 13.29400 245 GLN B N 1
ATOM 1708 C CA . GLN A 1 265 ? -29.71005 -24.73549 27.56675 1.000 14.37315 245 GLN B CA 1
ATOM 1709 C C . GLN A 1 265 ? -30.15560 -23.30645 27.26499 1.000 14.63719 245 GLN B C 1
ATOM 1710 O O . GLN A 1 265 ? -29.31853 -22.44224 26.97820 1.000 15.18240 245 GLN B O 1
ATOM 1716 N N . SER A 1 266 ? -31.46645 -23.02985 27.33828 1.000 15.68920 246 SER B N 1
ATOM 1717 C CA . SER A 1 266 ? -31.94435 -21.66375 27.11725 1.000 14.89839 246 SER B CA 1
ATOM 1718 C C . SER A 1 266 ? -31.46661 -20.71018 28.20294 1.000 15.39909 246 SER B C 1
ATOM 1719 O O . SER A 1 266 ? -31.18205 -19.54352 27.91196 1.000 15.26245 246 SER B O 1
ATOM 1722 N N . ALA A 1 267 ? -31.35748 -21.18620 29.44753 1.000 17.48687 247 ALA B N 1
ATOM 1723 C CA . ALA A 1 267 ? -30.82668 -20.34739 30.51935 1.000 17.40144 247 ALA B CA 1
ATOM 1724 C C . ALA A 1 267 ? -29.37865 -19.95287 30.25008 1.000 16.19788 247 ALA B C 1
ATOM 1725 O O . ALA A 1 267 ? -28.99590 -18.78777 30.43373 1.000 16.47878 247 ALA B O 1
ATOM 1727 N N . GLY A 1 268 ? -28.55466 -20.90241 29.80000 1.000 14.85095 248 GLY B N 1
ATOM 1728 C CA . GLY A 1 268 ? -27.18211 -20.56551 29.47025 1.000 16.14433 248 GLY B CA 1
ATOM 1729 C C . GLY A 1 268 ? -27.08596 -19.66129 28.25901 1.000 13.02691 248 GLY B C 1
ATOM 1730 O O . GLY A 1 268 ? -26.22585 -18.77424 28.19342 1.000 14.52353 248 GLY B O 1
ATOM 1731 N N . PHE A 1 269 ? -27.96665 -19.87441 27.27774 1.000 14.97166 249 PHE B N 1
ATOM 1732 C CA . PHE A 1 269 ? -27.99403 -19.00604 26.10721 1.000 15.15414 249 PHE B CA 1
ATOM 1733 C C . PHE A 1 269 ? -28.32298 -17.57566 26.50379 1.000 12.36447 249 PHE B C 1
ATOM 1734 O O . PHE A 1 269 ? -27.69022 -16.62967 26.02283 1.000 12.68788 249 PHE B O 1
ATOM 1742 N N . ALA A 1 270 ? -29.25755 -17.40217 27.43879 1.000 16.42539 250 ALA B N 1
ATOM 1743 C CA . ALA A 1 270 ? -29.54869 -16.06076 27.93204 1.000 14.94978 250 ALA B CA 1
ATOM 1744 C C . ALA A 1 270 ? -28.30151 -15.40005 28.51159 1.000 16.11947 250 ALA B C 1
ATOM 1745 O O . ALA A 1 270 ? -28.06351 -14.21018 28.28660 1.000 16.44682 250 ALA B O 1
ATOM 1747 N N . ASN A 1 271 ? -27.45732 -16.17041 29.21047 1.000 15.96570 251 ASN B N 1
ATOM 1748 C CA . ASN A 1 271 ? -26.22447 -15.59723 29.75023 1.000 15.09549 251 ASN B CA 1
ATOM 1749 C C . ASN A 1 271 ? -25.21162 -15.22573 28.66977 1.000 14.70348 251 ASN B C 1
ATOM 1750 O O . ASN A 1 271 ? -24.51422 -14.21630 28.81436 1.000 14.88579 251 ASN B O 1
ATOM 1755 N N . LEU A 1 272 ? -25.06180 -16.02838 27.60716 1.000 14.06999 252 LEU B N 1
ATOM 1756 C CA . LEU A 1 272 ? -24.06377 -15.61785 26.61718 1.000 12.68916 252 LEU B CA 1
ATOM 1757 C C . LEU A 1 272 ? -24.54190 -14.39947 25.84700 1.000 13.63604 252 LEU B C 1
ATOM 1758 O O . LEU A 1 272 ? -23.71596 -13.59743 25.39267 1.000 16.90092 252 LEU B O 1
ATOM 1763 N N . VAL A 1 273 ? -25.85805 -14.25218 25.68701 1.000 15.56985 253 VAL B N 1
ATOM 1764 C CA . VAL A 1 273 ? -26.41517 -13.04055 25.09030 1.000 14.31608 253 VAL B CA 1
ATOM 1765 C C . VAL A 1 273 ? -26.18641 -11.85478 26.01683 1.000 18.00607 253 VAL B C 1
ATOM 1766 O O . VAL A 1 273 ? -25.66236 -10.81300 25.60333 1.000 17.49291 253 VAL B O 1
ATOM 1770 N N . GLN A 1 274 ? -26.55015 -12.01077 27.29575 1.000 15.60769 254 GLN B N 1
ATOM 1771 C CA . GLN A 1 274 ? -26.39415 -10.92070 28.25635 1.000 19.15517 254 GLN B CA 1
ATOM 1772 C C . GLN A 1 274 ? -24.93032 -10.53987 28.44591 1.000 17.89064 254 GLN B C 1
ATOM 1773 O O . GLN A 1 274 ? -24.60192 -9.35047 28.52801 1.000 18.26345 254 GLN B O 1
ATOM 1779 N N . ALA A 1 275 ? -24.03318 -11.53157 28.52371 1.000 16.11705 255 ALA B N 1
ATOM 1780 C CA . ALA A 1 275 ? -22.61182 -11.21959 28.66645 1.000 17.14822 255 ALA B CA 1
ATOM 1781 C C . ALA A 1 275 ? -22.09999 -10.42205 27.46992 1.000 17.25627 255 ALA B C 1
ATOM 1782 O O . ALA A 1 275 ? -21.33788 -9.46646 27.63805 1.000 19.65354 255 ALA B O 1
ATOM 1784 N N . GLY A 1 276 ? -22.51145 -10.78862 26.25313 1.000 17.27339 256 GLY B N 1
ATOM 1785 C CA . GLY A 1 276 ? -22.07274 -10.02152 25.09732 1.000 18.07194 256 GLY B CA 1
ATOM 1786 C C . GLY A 1 276 ? -22.58979 -8.59589 25.14344 1.000 16.67090 256 GLY B C 1
ATOM 1787 O O . GLY A 1 276 ? -21.84049 -7.63484 24.93098 1.000 16.48330 256 GLY B O 1
ATOM 1788 N N . GLU A 1 277 ? -23.87725 -8.43884 25.45376 1.000 17.48560 257 GLU B N 1
ATOM 1789 C CA . GLU A 1 277 ? -24.46856 -7.10573 25.47048 1.000 22.20539 257 GLU B CA 1
ATOM 1790 C C . GLU A 1 277 ? -23.86201 -6.24788 26.57223 1.000 23.30670 257 GLU B C 1
ATOM 1791 O O . GLU A 1 277 ? -23.60692 -5.05638 26.36688 1.000 24.52585 257 GLU B O 1
ATOM 1797 N N . ASP A 1 278 ? -23.58464 -6.84103 27.73023 1.000 20.83477 258 ASP B N 1
ATOM 1798 C CA . ASP A 1 278 ? -22.97644 -6.07655 28.81048 1.000 24.46932 258 ASP B CA 1
ATOM 1799 C C . ASP A 1 278 ? -21.56628 -5.61587 28.46787 1.000 30.40199 258 ASP B C 1
ATOM 1800 O O . ASP A 1 278 ? -21.09610 -4.62735 29.03824 1.000 28.35065 258 ASP B O 1
ATOM 1805 N N . GLN A 1 279 ? -20.88924 -6.28682 27.53896 1.000 22.35509 259 GLN B N 1
ATOM 1806 C CA . GLN A 1 279 ? -19.55467 -5.87843 27.12438 1.000 26.90640 259 GLN B CA 1
ATOM 1807 C C . GLN A 1 279 ? -19.55785 -5.12818 25.79987 1.000 21.84407 259 GLN B C 1
ATOM 1808 O O . GLN A 1 279 ? -18.49034 -4.92224 25.21328 1.000 28.18552 259 GLN B O 1
ATOM 1814 N N . GLY A 1 280 ? -20.72663 -4.71159 25.31928 1.000 21.98955 260 GLY B N 1
ATOM 1815 C CA . GLY A 1 280 ? -20.80919 -3.89927 24.12385 1.000 20.35319 260 GLY B CA 1
ATOM 1816 C C . GLY A 1 280 ? -20.68320 -4.65129 22.81776 1.000 22.99876 260 GLY B C 1
ATOM 1817 O O . GLY A 1 280 ? -20.44108 -4.02721 21.77620 1.000 20.30625 260 GLY B O 1
ATOM 1818 N N . VAL A 1 281 ? -20.85813 -5.96754 22.83717 1.000 17.03075 261 VAL B N 1
ATOM 1819 C CA . VAL A 1 281 ? -20.78992 -6.79508 21.63527 1.000 16.27419 261 VAL B CA 1
ATOM 1820 C C . VAL A 1 281 ? -22.17912 -6.92443 21.03461 1.000 15.21280 261 VAL B C 1
ATOM 1821 O O . VAL A 1 281 ? -23.17609 -7.08921 21.75785 1.000 19.04519 261 VAL B O 1
ATOM 1825 N N . ASP A 1 282 ? -22.25963 -6.83944 19.71350 1.000 15.48683 262 ASP B N 1
ATOM 1826 C CA . ASP A 1 282 ? -23.50815 -7.11608 19.01244 1.000 16.64892 262 ASP B CA 1
ATOM 1827 C C . ASP A 1 282 ? -23.69636 -8.62876 18.95514 1.000 16.61065 262 ASP B C 1
ATOM 1828 O O . ASP A 1 282 ? -22.86421 -9.33464 18.38360 1.000 17.64376 262 ASP B O 1
ATOM 1833 N N . VAL A 1 283 ? -24.76475 -9.12959 19.56682 1.000 18.62794 263 VAL B N 1
ATOM 1834 C CA . VAL A 1 283 ? -25.01952 -10.56562 19.62362 1.000 16.86656 263 VAL B CA 1
ATOM 1835 C C . VAL A 1 283 ? -26.15741 -10.96036 18.68106 1.000 17.76682 263 VAL B C 1
ATOM 1836 O O . VAL A 1 283 ? -26.75641 -12.03398 18.82809 1.000 17.56302 263 VAL B O 1
ATOM 1840 N N . GLY A 1 284 ? -26.45250 -10.11035 17.69736 1.000 17.06058 264 GLY B N 1
ATOM 1841 C CA . GLY A 1 284 ? -27.53406 -10.38127 16.76670 1.000 17.16231 264 GLY B CA 1
ATOM 1842 C C . GLY A 1 284 ? -27.35501 -11.63594 15.93216 1.000 13.43010 264 GLY B C 1
ATOM 1843 O O . GLY A 1 284 ? -28.34652 -12.17518 15.42963 1.000 17.39767 264 GLY B O 1
ATOM 1844 N N . LEU A 1 285 ? -26.11849 -12.10893 15.75088 1.000 15.20432 265 LEU B N 1
ATOM 1845 C CA . LEU A 1 285 ? -25.94083 -13.29066 14.91016 1.000 15.44029 265 LEU B CA 1
ATOM 1846 C C . LEU A 1 285 ? -26.64002 -14.50630 15.50485 1.000 17.98923 265 LEU B C 1
ATOM 1847 O O . LEU A 1 285 ? -27.11493 -15.37182 14.75488 1.000 17.80034 265 LEU B O 1
ATOM 1852 N N . LEU A 1 286 ? -26.70940 -14.59550 16.84260 1.000 17.02724 266 LEU B N 1
ATOM 1853 C CA . LEU A 1 286 ? -27.26523 -15.75641 17.53028 1.000 16.76428 266 LEU B CA 1
ATOM 1854 C C . LEU A 1 286 ? -28.60189 -15.48949 18.21216 1.000 19.04225 266 LEU B C 1
ATOM 1855 O O . LEU A 1 286 ? -29.24479 -16.43743 18.68569 1.000 16.36934 266 LEU B O 1
ATOM 1860 N N . ARG A 1 287 ? -29.06340 -14.24369 18.25211 1.000 16.30786 267 ARG B N 1
ATOM 1861 C CA . ARG A 1 287 ? -30.34931 -13.97751 18.87898 1.000 15.86283 267 ARG B CA 1
ATOM 1862 C C . ARG A 1 287 ? -31.52305 -14.72995 18.24842 1.000 17.27153 267 ARG B C 1
ATOM 1863 O O . ARG A 1 287 ? -32.42854 -15.12017 19.00434 1.000 21.22920 267 ARG B O 1
ATOM 1871 N N . PRO A 1 288 ? -31.57135 -14.99142 16.93533 1.000 17.82922 268 PRO B N 1
ATOM 1872 C CA . PRO A 1 288 ? -32.71312 -15.75943 16.40380 1.000 16.34968 268 PRO B CA 1
ATOM 1873 C C . PRO A 1 288 ? -32.83657 -17.17052 16.96954 1.000 17.19441 268 PRO B C 1
ATOM 1874 O O . PRO A 1 288 ? -33.95604 -17.60148 17.25823 1.000 17.35580 268 PRO B O 1
ATOM 1878 N N . LEU A 1 289 ? -31.72396 -17.89603 17.15882 1.000 14.27841 269 LEU B N 1
ATOM 1879 C CA . LEU A 1 289 ? -31.80838 -19.22217 17.76724 1.000 13.93070 269 LEU B CA 1
ATOM 1880 C C . LEU A 1 289 ? -32.26290 -19.12406 19.21503 1.000 15.83225 269 LEU B C 1
ATOM 1881 O O . LEU A 1 289 ? -33.08047 -19.92884 19.67670 1.000 15.38887 269 LEU B O 1
ATOM 1886 N N . PHE A 1 290 ? -31.74031 -18.13839 19.93880 1.000 17.12874 270 PHE B N 1
ATOM 1887 C CA . PHE A 1 290 ? -32.19399 -17.88369 21.29984 1.000 19.95378 270 PHE B CA 1
ATOM 1888 C C . PHE A 1 290 ? -33.71431 -17.77670 21.35494 1.000 18.29375 270 PHE B C 1
ATOM 1889 O O . PHE A 1 290 ? -34.36530 -18.38085 22.21559 1.000 18.85751 270 PHE B O 1
ATOM 1897 N N . GLU A 1 291 ? -34.30621 -17.07972 20.38321 1.000 19.28540 271 GLU B N 1
ATOM 1898 C CA . GLU A 1 291 ? -35.75538 -16.90355 20.35206 1.000 15.55702 271 GLU B CA 1
ATOM 1899 C C . GLU A 1 291 ? -36.49815 -18.21315 20.10048 1.000 19.53324 271 GLU B C 1
ATOM 1900 O O . GLU A 1 291 ? -37.54186 -18.46640 20.71265 1.000 20.05430 271 GLU B O 1
ATOM 1906 N N . LEU A 1 292 ? -35.99420 -19.04694 19.18750 1.000 16.61836 272 LEU B N 1
ATOM 1907 C CA . LEU A 1 292 ? -36.65476 -20.31725 18.90498 1.000 14.75830 272 LEU B CA 1
ATOM 1908 C C . LEU A 1 292 ? -36.59793 -21.25285 20.10980 1.000 18.36215 272 LEU B C 1
ATOM 1909 O O . LEU A 1 292 ? -37.54449 -22.00979 20.36260 1.000 16.56888 272 LEU B O 1
ATOM 1914 N N . MET A 1 293 ? -35.48745 -21.22997 20.84960 1.000 15.95435 273 MET B N 1
ATOM 1915 C CA . MET A 1 293 ? -35.38386 -22.08353 22.02843 1.000 13.21084 273 MET B CA 1
ATOM 1916 C C . MET A 1 293 ? -36.35913 -21.63606 23.10659 1.000 17.65723 273 MET B C 1
ATOM 1917 O O . MET A 1 293 ? -37.07273 -22.46782 23.68337 1.000 15.95661 273 MET B O 1
ATOM 1922 N N . ARG A 1 294 ? -36.39826 -20.32359 23.38373 1.000 18.87422 274 ARG B N 1
ATOM 1923 C CA . ARG A 1 294 ? -37.41986 -19.74936 24.25789 1.000 22.07829 274 ARG B CA 1
ATOM 1924 C C . ARG A 1 294 ? -38.80845 -20.21549 23.85481 1.000 25.94099 274 ARG B C 1
ATOM 1925 O O . ARG A 1 294 ? -39.61855 -20.61305 24.69874 1.000 26.14023 274 ARG B O 1
ATOM 1933 N N . HIS A 1 295 ? -39.11117 -20.13366 22.55664 1.000 21.35832 275 HIS B N 1
ATOM 1934 C CA . HIS A 1 295 ? -40.43314 -20.50406 22.07418 1.000 21.64079 275 HIS B CA 1
ATOM 1935 C C . HIS A 1 295 ? -40.75894 -21.94684 22.41371 1.000 26.19395 275 HIS B C 1
ATOM 1936 O O . HIS A 1 295 ? -41.85594 -22.25427 22.88997 1.000 26.97011 275 HIS B O 1
ATOM 1943 N N . GLN A 1 296 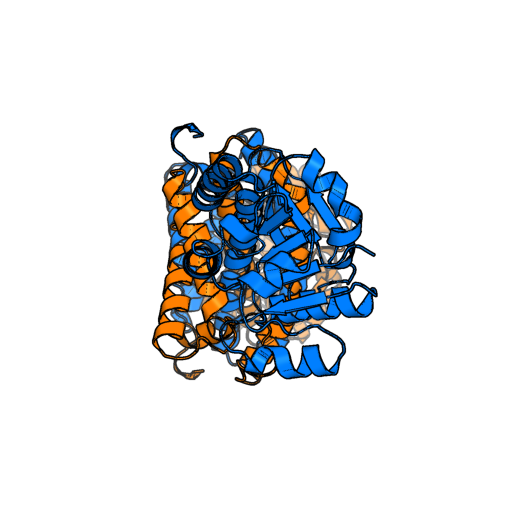? -39.81723 -22.85686 22.16730 1.000 20.38222 276 GLN B N 1
ATOM 1944 C CA . GLN A 1 296 ? -40.08272 -24.24999 22.47919 1.000 17.15341 276 GLN B CA 1
ATOM 1945 C C . GLN A 1 296 ? -40.19890 -24.47061 23.98018 1.000 23.17288 276 GLN B C 1
ATOM 1946 O O . GLN A 1 296 ? -40.95804 -25.34174 24.41016 1.000 22.68438 276 GLN B O 1
ATOM 1952 N N . VAL A 1 297 ? -39.47396 -23.69504 24.78615 1.000 20.02638 277 VAL B N 1
ATOM 1953 C CA . VAL A 1 297 ? -39.60922 -23.82765 26.23679 1.000 21.31590 277 VAL B CA 1
ATOM 1954 C C . VAL A 1 297 ? -40.98085 -23.34352 26.67799 1.000 27.91701 277 VAL B C 1
ATOM 1955 O O . VAL A 1 297 ? -41.68606 -24.03200 27.42254 1.000 25.52482 277 VAL B O 1
ATOM 1959 N N . ALA A 1 298 ? -41.38262 -22.15657 26.21172 1.000 25.39001 278 ALA B N 1
ATOM 1960 C CA . ALA A 1 298 ? -42.70612 -21.63807 26.54174 1.000 30.72037 278 ALA B CA 1
ATOM 1961 C C . ALA A 1 298 ? -43.81740 -22.53338 26.01507 1.000 30.27264 278 ALA B C 1
ATOM 1962 O O . ALA A 1 298 ? -44.92385 -22.51987 26.56699 1.000 35.86480 278 ALA B O 1
ATOM 1964 N N . ALA A 1 299 ? -43.55094 -23.31052 24.97005 1.000 27.23309 279 ALA B N 1
ATOM 1965 C CA . ALA A 1 299 ? -44.52197 -24.24621 24.42491 1.000 25.55330 279 ALA B CA 1
ATOM 1966 C C . ALA A 1 299 ? -44.49902 -25.59871 25.12470 1.000 32.64557 279 ALA B C 1
ATOM 1967 O O . ALA A 1 299 ? -45.23475 -26.50588 24.71781 1.000 31.92063 279 ALA B O 1
ATOM 1969 N N . GLY A 1 300 ? -43.67610 -25.76332 26.15546 1.000 30.62843 280 GLY B N 1
ATOM 1970 C CA . GLY A 1 300 ? -43.69629 -26.96613 26.96242 1.000 29.63789 280 GLY B CA 1
ATOM 1971 C C . GLY A 1 300 ? -42.67998 -28.03667 26.62554 1.000 29.37371 280 GLY B C 1
ATOM 1972 O O . GLY A 1 300 ? -42.81181 -29.15965 27.12215 1.000 29.25175 280 GLY B O 1
ATOM 1973 N N . TYR A 1 301 ? -41.66414 -27.73626 25.81420 1.000 25.02165 281 TYR B N 1
ATOM 1974 C CA . TYR A 1 301 ? -40.68326 -28.74316 25.42789 1.000 26.15316 281 TYR B CA 1
ATOM 1975 C C . TYR A 1 301 ? -39.36215 -28.59828 26.18480 1.000 22.33588 281 TYR B C 1
ATOM 1976 O O . TYR A 1 301 ? -38.33725 -29.13892 25.74729 1.000 18.50998 281 TYR B O 1
ATOM 1985 N N . GLY A 1 302 ? -39.37874 -27.91507 27.32802 1.000 18.98856 282 GLY B N 1
ATOM 1986 C CA . GLY A 1 302 ? -38.15567 -27.63597 28.05800 1.000 17.60400 282 GLY B CA 1
ATOM 1987 C C . GLY A 1 302 ? -37.45388 -28.86118 28.60519 1.000 22.79832 282 GLY B C 1
ATOM 1988 O O . GLY A 1 302 ? -36.24982 -28.80557 28.87680 1.000 18.08274 282 GLY B O 1
ATOM 1989 N N . ASN A 1 303 ? -38.16506 -29.96525 28.77963 1.000 24.20737 283 ASN B N 1
ATOM 1990 C CA . ASN A 1 303 ? -37.52261 -31.15650 29.30818 1.000 22.20468 283 ASN B CA 1
ATOM 1991 C C . ASN A 1 303 ? -36.85463 -31.99537 28.22988 1.000 21.34131 283 ASN B C 1
ATOM 1992 O O . ASN A 1 303 ? -36.08532 -32.90032 28.56395 1.000 25.62600 283 ASN B O 1
ATOM 1997 N N . GLY A 1 304 ? -37.11709 -31.71773 26.94996 1.000 20.44353 284 GLY B N 1
ATOM 1998 C CA . GLY A 1 304 ? -36.47269 -32.41281 25.85890 1.000 19.72344 284 GLY B CA 1
ATOM 1999 C C . GLY A 1 304 ? -35.19566 -31.72375 25.41732 1.000 23.21754 284 GLY B C 1
ATOM 2000 O O . GLY A 1 304 ? -34.66628 -30.82981 26.08169 1.000 18.58062 284 GLY B O 1
ATOM 2001 N N . ASP A 1 305 ? -34.70336 -32.14627 24.25975 1.000 22.45556 285 ASP B N 1
ATOM 2002 C CA . ASP A 1 305 ? -33.44672 -31.63324 23.73392 1.000 19.37129 285 ASP B CA 1
ATOM 2003 C C . ASP A 1 305 ? -33.67793 -30.44388 22.79585 1.000 22.40995 285 ASP B C 1
ATOM 2004 O O . ASP A 1 305 ? -34.80114 -30.14455 22.38131 1.000 21.17887 285 ASP B O 1
ATOM 2009 N N . VAL A 1 306 ? -32.58400 -29.75563 22.45854 1.000 19.76568 286 VAL B N 1
ATOM 2010 C CA . VAL A 1 306 ? -32.66460 -28.54724 21.63743 1.000 20.63617 286 VAL B CA 1
ATOM 2011 C C . VAL A 1 306 ? -33.01179 -28.86043 20.17675 1.000 17.55506 286 VAL B C 1
ATOM 2012 O O . VAL A 1 306 ? -33.52827 -27.98925 19.46677 1.000 20.99724 286 VAL B O 1
ATOM 2016 N N . ALA A 1 307 ? -32.79246 -30.09502 19.71778 1.000 15.42158 287 ALA B N 1
ATOM 2017 C CA . ALA A 1 307 ? -33.12584 -30.44152 18.33743 1.000 14.91880 287 ALA B CA 1
ATOM 2018 C C . ALA A 1 307 ? -34.61128 -30.28537 18.02488 1.000 17.07483 287 ALA B C 1
ATOM 2019 O O . ALA A 1 307 ? -34.97774 -30.24152 16.84538 1.000 17.98091 287 ALA B O 1
ATOM 2021 N N . SER A 1 308 ? -35.48072 -30.20508 19.03919 1.000 15.31245 288 SER B N 1
ATOM 2022 C CA . SER A 1 308 ? -36.90282 -30.01372 18.77365 1.000 16.66960 288 SER B CA 1
ATOM 2023 C C . SER A 1 308 ? -37.19533 -28.69184 18.07691 1.000 15.53098 288 SER B C 1
ATOM 2024 O O . SER A 1 308 ? -38.26998 -28.54141 17.48368 1.000 17.12644 288 SER B O 1
ATOM 2027 N N . VAL A 1 309 ? -36.24476 -27.75139 18.10555 1.000 15.73881 289 VAL B N 1
ATOM 2028 C CA . VAL A 1 309 ? -36.35900 -26.49415 17.36871 1.000 16.11205 289 VAL B CA 1
ATOM 2029 C C . VAL A 1 309 ? -36.54226 -26.74182 15.87054 1.000 15.55452 289 VAL B C 1
ATOM 2030 O O . VAL A 1 309 ? -37.11226 -25.90074 15.16037 1.000 16.39422 289 VAL B O 1
ATOM 2034 N N . ILE A 1 310 ? -36.08006 -27.89088 15.36590 1.000 14.76712 290 ILE B N 1
ATOM 2035 C CA . ILE A 1 310 ? -36.25000 -28.19323 13.94372 1.000 17.12268 290 ILE B CA 1
ATOM 2036 C C . ILE A 1 310 ? -37.71687 -28.12740 13.52831 1.000 13.18841 290 ILE B C 1
ATOM 2037 O O . ILE A 1 310 ? -38.02322 -27.80889 12.37423 1.000 15.06951 290 ILE B O 1
ATOM 2042 N N . GLU A 1 311 ? -38.65268 -28.39564 14.45399 1.000 12.97174 291 GLU B N 1
ATOM 2043 C CA . GLU A 1 311 ? -40.06031 -28.36416 14.07984 1.000 15.05201 291 GLU B CA 1
ATOM 2044 C C . GLU A 1 311 ? -40.53677 -26.96823 13.71875 1.000 11.30107 291 GLU B C 1
ATOM 2045 O O . GLU A 1 311 ? -41.55654 -26.83215 13.03842 1.000 15.98654 291 GLU B O 1
ATOM 2051 N N . LEU A 1 312 ? -39.80791 -25.93295 14.12897 1.000 13.83936 292 LEU B N 1
ATOM 2052 C CA . LEU A 1 312 ? -40.16632 -24.55803 13.82649 1.000 15.43587 292 LEU B CA 1
ATOM 2053 C C . LEU A 1 312 ? -39.57746 -24.06017 12.51414 1.000 15.22552 292 LEU B C 1
ATOM 2054 O O . LEU A 1 312 ? -39.93319 -22.95997 12.07048 1.000 19.20735 292 LEU B O 1
ATOM 2059 N N . ILE A 1 313 ? -38.67695 -24.81372 11.88921 1.000 12.88969 293 ILE B N 1
ATOM 2060 C CA . ILE A 1 313 ? -38.03061 -24.32948 10.67977 1.000 15.01252 293 ILE B CA 1
ATOM 2061 C C . ILE A 1 313 ? -38.20077 -25.26724 9.49905 1.000 14.73937 293 ILE B C 1
ATOM 2062 O O . ILE A 1 313 ? -38.07174 -24.81276 8.34543 1.000 14.97507 293 ILE B O 1
ATOM 2067 N N . ARG A 1 314 ? -38.48191 -26.54675 9.72926 1.000 14.89566 294 ARG B N 1
ATOM 2068 C CA . ARG A 1 314 ? -38.54365 -27.48224 8.61646 1.000 13.98090 294 ARG B CA 1
ATOM 2069 C C . ARG A 1 314 ? -39.79380 -27.22371 7.77581 1.000 13.46524 294 ARG B C 1
ATOM 2070 O O . ARG A 1 314 ? -40.75054 -26.56667 8.20052 1.000 15.26199 294 ARG B O 1
ATOM 2078 N N . ARG A 1 315 ? -39.75136 -27.73623 6.55079 1.000 11.64103 295 ARG B N 1
ATOM 2079 C CA . ARG A 1 315 ? -40.85978 -27.59464 5.62292 1.000 12.94195 295 ARG B CA 1
ATOM 2080 C C . ARG A 1 315 ? -42.15170 -28.10841 6.25676 1.000 14.10440 295 ARG B C 1
ATOM 2081 O O . ARG A 1 315 ? -42.15652 -29.12715 6.94685 1.000 14.57273 295 ARG B O 1
ATOM 2089 N N . GLU A 1 316 ? -43.25056 -27.37908 6.02384 1.000 13.92073 296 GLU B N 1
ATOM 2090 C CA . GLU A 1 316 ? -44.51160 -27.69597 6.69347 1.000 17.25406 296 GLU B CA 1
ATOM 2091 C C . GLU A 1 316 ? -44.93369 -29.14177 6.44602 1.000 17.54825 296 GLU B C 1
ATOM 2092 O O . GLU A 1 316 ? -45.40068 -29.83055 7.36382 1.000 16.89692 296 GLU B O 1
ATOM 2098 N N . GLU A 1 317 ? -44.74097 -29.63654 5.21954 1.000 15.69007 297 GLU B N 1
ATOM 2099 C CA . GLU A 1 317 ? -45.14014 -31.00402 4.90014 1.000 13.69228 297 GLU B CA 1
ATOM 2100 C C . GLU A 1 317 ? -44.33762 -32.05848 5.65998 1.000 16.98728 297 GLU B C 1
ATOM 2101 O O . GLU A 1 317 ? -44.74742 -33.22528 5.68628 1.000 19.57505 297 GLU B O 1
ATOM 2107 N N . ARG A 1 318 ? -43.20888 -31.68986 6.27108 1.000 13.32247 298 ARG B N 1
ATOM 2108 C CA . ARG A 1 318 ? -42.38526 -32.62281 7.02702 1.000 16.37796 298 ARG B CA 1
ATOM 2109 C C . ARG A 1 318 ? -42.60522 -32.55684 8.53573 1.000 18.61911 298 ARG B C 1
ATOM 2110 O O . ARG A 1 318 ? -42.03058 -33.37642 9.25803 1.000 17.85716 298 ARG B O 1
ATOM 2118 N N . ARG A 1 319 ? -43.40643 -31.62005 9.02553 1.000 18.42938 299 ARG B N 1
ATOM 2119 C CA . ARG A 1 319 ? -43.56440 -31.42784 10.47576 1.000 25.43368 299 ARG B CA 1
ATOM 2120 C C . ARG A 1 319 ? -44.39973 -32.51371 11.14256 1.000 31.55142 299 ARG B C 1
ATOM 2121 O O . ARG A 1 319 ? -45.23778 -33.14018 10.50180 1.000 29.66341 299 ARG B O 1
ATOM 2129 N N . ALA B 1 30 ? -8.87101 -38.53910 51.00841 1.000 41.29952 10 ALA A N 1
ATOM 2130 C CA . ALA B 1 30 ? -9.78889 -37.93000 50.04923 1.000 39.77020 10 ALA A CA 1
ATOM 2131 C C . ALA B 1 30 ? -10.59657 -36.80808 50.69929 1.000 30.23440 10 ALA A C 1
ATOM 2132 O O . ALA B 1 30 ? -11.26776 -37.01403 51.70977 1.000 32.67421 10 ALA A O 1
ATOM 2134 N N . THR B 1 31 ? -10.52595 -35.62332 50.10794 1.000 29.21782 11 THR A N 1
ATOM 2135 C CA . THR B 1 31 ? -11.22585 -34.47087 50.65740 1.000 26.81439 11 THR A CA 1
ATOM 2136 C C . THR B 1 31 ? -12.73124 -34.72223 50.65909 1.000 26.55715 11 THR A C 1
ATOM 2137 O O . THR B 1 31 ? -13.29055 -35.10174 49.62142 1.000 23.51288 11 THR A O 1
ATOM 2141 N N . PRO B 1 32 ? -13.41884 -34.54150 51.78616 1.000 25.03686 12 PRO A N 1
ATOM 2142 C CA . PRO B 1 32 ? -14.88540 -34.57645 51.75184 1.000 27.02174 12 PRO A CA 1
ATOM 2143 C C . PRO B 1 32 ? -15.40565 -33.44633 50.87519 1.000 22.37812 12 PRO A C 1
ATOM 2144 O O . PRO B 1 32 ? -14.84125 -32.35263 50.84500 1.000 19.50839 12 PRO A O 1
ATOM 2148 N N . VAL B 1 33 ? -16.47852 -33.71874 50.14667 1.000 20.25425 13 VAL A N 1
ATOM 2149 C CA . VAL B 1 33 ? -17.00659 -32.75853 49.18627 1.000 19.08518 13 VAL A CA 1
ATOM 2150 C C . VAL B 1 33 ? -18.51883 -32.70898 49.33316 1.000 18.22388 13 VAL A C 1
ATOM 2151 O O . VAL B 1 33 ? -19.16743 -33.72827 49.59512 1.000 22.36985 13 VAL A O 1
ATOM 2155 N N . THR B 1 34 ? -19.07940 -31.51679 49.18033 1.000 18.26440 14 THR A N 1
ATOM 2156 C CA . THR B 1 34 ? -20.51728 -31.31218 49.19316 1.000 13.86446 14 THR A CA 1
ATOM 2157 C C . THR B 1 34 ? -20.95680 -30.84858 47.81567 1.000 17.87345 14 THR A C 1
ATOM 2158 O O . THR B 1 34 ? -20.34266 -29.94196 47.24796 1.000 15.37323 14 THR A O 1
ATOM 2162 N N . ILE B 1 35 ? -22.00375 -31.47951 47.28362 1.000 15.59979 15 ILE A N 1
ATOM 2163 C CA . ILE B 1 35 ? -22.63791 -31.07080 46.03140 1.000 16.27961 15 ILE A CA 1
ATOM 2164 C C . ILE B 1 35 ? -23.98315 -30.43103 46.34931 1.000 18.06238 15 ILE A C 1
ATOM 2165 O O . ILE B 1 35 ? -24.86404 -31.07744 46.93673 1.000 16.20083 15 ILE A O 1
ATOM 2170 N N . ILE B 1 36 ? -24.16176 -29.18315 45.91950 1.000 16.97198 16 ILE A N 1
ATOM 2171 C CA . ILE B 1 36 ? -25.41837 -28.44362 46.04539 1.000 13.76184 16 ILE A CA 1
ATOM 2172 C C . ILE B 1 36 ? -26.05130 -28.39997 44.66269 1.000 18.41208 16 ILE A C 1
ATOM 2173 O O . ILE B 1 36 ? -25.56718 -27.67657 43.78496 1.000 16.10225 16 ILE A O 1
ATOM 2178 N N . GLY B 1 37 ? -27.13169 -29.15197 44.47320 1.000 15.80095 17 GLY A N 1
ATOM 2179 C CA . GLY B 1 37 ? -27.81117 -29.23231 43.18967 1.000 15.46137 17 GLY A CA 1
ATOM 2180 C C . GLY B 1 37 ? -27.64162 -30.59559 42.55691 1.000 17.32158 17 GLY A C 1
ATOM 2181 O O . GLY B 1 37 ? -26.52655 -30.99224 42.20866 1.000 16.03049 17 GLY A O 1
ATOM 2182 N N . LEU B 1 38 ? -28.74551 -31.33298 42.40444 1.000 17.76933 18 LEU A N 1
ATOM 2183 C CA . LEU B 1 38 ? -28.66911 -32.69228 41.89616 1.000 17.15842 18 LEU A CA 1
ATOM 2184 C C . LEU B 1 38 ? -29.52647 -32.86369 40.64961 1.000 22.47453 18 LEU A C 1
ATOM 2185 O O . LEU B 1 38 ? -30.28441 -33.83542 40.52582 1.000 20.54523 18 LEU A O 1
ATOM 2190 N N . GLY B 1 39 ? -29.42082 -31.91276 39.72980 1.000 14.98113 19 GLY A N 1
ATOM 2191 C CA . GLY B 1 39 ? -29.96041 -32.09233 38.39719 1.000 16.40754 19 GLY A CA 1
ATOM 2192 C C . GLY B 1 39 ? -29.12947 -33.07952 37.60898 1.000 17.32612 19 GLY A C 1
ATOM 2193 O O . GLY B 1 39 ? -28.36910 -33.87020 38.18401 1.000 17.55953 19 GLY A O 1
ATOM 2194 N N . ALA B 1 40 ? -29.23623 -33.04547 36.28338 1.000 16.92629 20 ALA A N 1
ATOM 2195 C CA . ALA B 1 40 ? -28.47600 -33.99749 35.48206 1.000 16.43273 20 ALA A CA 1
ATOM 2196 C C . ALA B 1 40 ? -26.97414 -33.84099 35.70740 1.000 19.58387 20 ALA A C 1
ATOM 2197 O O . ALA B 1 40 ? -26.24723 -34.83513 35.83963 1.000 18.44239 20 ALA A O 1
ATOM 2199 N N . MET B 1 41 ? -26.48572 -32.60183 35.75143 1.000 17.01091 21 MET A N 1
ATOM 2200 C CA . MET B 1 41 ? -25.05295 -32.39523 35.92519 1.000 16.10614 21 MET A CA 1
ATOM 2201 C C . MET B 1 41 ? -24.60782 -32.62844 37.36734 1.000 14.24861 21 MET A C 1
ATOM 2202 O O . MET B 1 41 ? -23.60371 -33.30454 37.59914 1.000 16.14514 21 MET A O 1
ATOM 2207 N N . GLY B 1 42 ? -25.32107 -32.06703 38.34505 1.000 14.39690 22 GLY A N 1
ATOM 2208 C CA . GLY B 1 42 ? -24.92785 -32.26615 39.73406 1.000 15.78276 22 GLY A CA 1
ATOM 2209 C C . GLY B 1 42 ? -24.95537 -33.72515 40.15046 1.000 17.39547 22 GLY A C 1
ATOM 2210 O O . GLY B 1 42 ? -24.10680 -34.18079 40.92092 1.000 17.40373 22 GLY A O 1
ATOM 2211 N N . THR B 1 43 ? -25.91588 -34.48605 39.63045 1.000 16.04745 23 THR A N 1
ATOM 2212 C CA . THR B 1 43 ? -25.93164 -35.92116 39.91650 1.000 18.06334 23 THR A CA 1
ATOM 2213 C C . THR B 1 43 ? -24.69081 -36.61310 39.35741 1.000 17.70176 23 THR A C 1
ATOM 2214 O O . THR B 1 43 ? -24.09634 -37.47043 40.02058 1.000 20.31184 23 THR A O 1
ATOM 2218 N N . ALA B 1 44 ? -24.28265 -36.25335 38.13877 1.000 17.64942 24 ALA A N 1
ATOM 2219 C CA . ALA B 1 44 ? -23.03874 -36.77347 37.58153 1.000 19.77061 24 ALA A CA 1
ATOM 2220 C C . ALA B 1 44 ? -21.83392 -36.40917 38.44551 1.000 20.76418 24 ALA A C 1
ATOM 2221 O O . ALA B 1 44 ? -20.94548 -37.24355 38.66171 1.000 20.84376 24 ALA A O 1
ATOM 2223 N N . LEU B 1 45 ? -21.76658 -35.16356 38.92788 1.000 16.65604 25 LEU A N 1
ATOM 2224 C CA . LEU B 1 45 ? -20.65264 -34.78127 39.79205 1.000 20.58667 25 LEU A CA 1
ATOM 2225 C C . LEU B 1 45 ? -20.62659 -35.63251 41.05603 1.000 17.88448 25 LEU A C 1
ATOM 2226 O O . LEU B 1 45 ? -19.56286 -36.10608 41.47757 1.000 20.01452 25 LEU A O 1
ATOM 2231 N N . ALA B 1 46 ? -21.78547 -35.80989 41.69120 1.000 17.01094 26 ALA A N 1
ATOM 2232 C CA . ALA B 1 46 ? -21.83465 -36.57466 42.93616 1.000 16.42451 26 ALA A CA 1
ATOM 2233 C C . ALA B 1 46 ? -21.42884 -38.02246 42.69937 1.000 23.17074 26 ALA A C 1
ATOM 2234 O O . ALA B 1 46 ? -20.64589 -38.58699 43.47118 1.000 22.93711 26 ALA A O 1
ATOM 2236 N N . ASN B 1 47 ? -21.92277 -38.62706 41.61443 1.000 20.78435 27 ASN A N 1
ATOM 2237 C CA . ASN B 1 47 ? -21.54588 -40.00136 41.28913 1.000 23.29970 27 ASN A CA 1
ATOM 2238 C C . ASN B 1 47 ? -20.05003 -40.12702 41.04042 1.000 21.90024 27 ASN A C 1
ATOM 2239 O O . ASN B 1 47 ? -19.44175 -41.14222 41.40118 1.000 25.01808 27 ASN A O 1
ATOM 2244 N N . ALA B 1 48 ? -19.43647 -39.10662 40.43021 1.000 22.45814 28 ALA A N 1
ATOM 2245 C CA . ALA B 1 48 ? -18.00301 -39.17386 40.15811 1.000 20.43261 28 ALA A CA 1
ATOM 2246 C C . ALA B 1 48 ? -17.19684 -39.10077 41.44733 1.000 23.86261 28 ALA A C 1
ATOM 2247 O O . ALA B 1 48 ? -16.16844 -39.77045 41.57714 1.000 27.23900 28 ALA A O 1
ATOM 2249 N N . PHE B 1 49 ? -17.63827 -38.28552 42.40751 1.000 18.72648 29 PHE A N 1
ATOM 2250 C CA . PHE B 1 49 ? -16.91768 -38.20460 43.67682 1.000 20.04955 29 PHE A CA 1
ATOM 2251 C C . PHE B 1 49 ? -17.12315 -39.45816 44.52172 1.000 23.56300 29 PHE A C 1
ATOM 2252 O O . PHE B 1 49 ? -16.21211 -39.87775 45.24548 1.000 23.85224 29 PHE A O 1
ATOM 2260 N N . LEU B 1 50 ? -18.31888 -40.04988 44.47078 1.000 22.09218 30 LEU A N 1
ATOM 2261 C CA . LEU B 1 50 ? -18.54203 -41.31287 45.16904 1.000 23.81663 30 LEU A CA 1
ATOM 2262 C C . LEU B 1 50 ? -17.68535 -42.42267 44.57419 1.000 25.51798 30 LEU A C 1
ATOM 2263 O O . LEU B 1 50 ? -17.08908 -43.21844 45.31034 1.000 30.50892 30 LEU A O 1
ATOM 2268 N N . ASP B 1 51 ? -17.62142 -42.49683 43.24202 1.000 24.42970 31 ASP A N 1
ATOM 2269 C CA . ASP B 1 51 ? -16.79884 -43.50932 42.58582 1.000 24.85450 31 ASP A CA 1
ATOM 2270 C C . ASP B 1 51 ? -15.34051 -43.39153 42.99889 1.000 35.61812 31 ASP A C 1
ATOM 2271 O O . ASP B 1 51 ? -14.64382 -44.40375 43.14148 1.000 37.04999 31 ASP A O 1
ATOM 2276 N N . ALA B 1 52 ? -14.85848 -42.16292 43.17975 1.000 27.92505 32 ALA A N 1
ATOM 2277 C CA . ALA B 1 52 ? -13.46951 -41.91215 43.53474 1.000 32.09807 32 ALA A CA 1
ATOM 2278 C C . ALA B 1 52 ? -13.20052 -42.03595 45.02972 1.000 27.03171 32 ALA A C 1
ATOM 2279 O O . ALA B 1 52 ? -12.07642 -41.75765 45.45855 1.000 32.55610 32 ALA A O 1
ATOM 2281 N N . GLY B 1 53 ? -14.19077 -42.42131 45.83014 1.000 29.56996 33 GLY A N 1
ATOM 2282 C CA . GLY B 1 53 ? -13.96693 -42.66598 47.24135 1.000 29.11209 33 GLY A CA 1
ATOM 2283 C C . GLY B 1 53 ? -14.04832 -41.46529 48.15259 1.000 36.78683 33 GLY A C 1
ATOM 2284 O O . GLY B 1 53 ? -13.57178 -41.53635 49.29145 1.000 33.58112 33 GLY A O 1
ATOM 2285 N N . HIS B 1 54 ? -14.63348 -40.36232 47.70295 1.000 28.36836 34 HIS A N 1
ATOM 2286 C CA . HIS B 1 54 ? -14.78157 -39.20181 48.56024 1.000 24.92788 34 HIS A CA 1
ATOM 2287 C C . HIS B 1 54 ? -16.03555 -39.33803 49.41059 1.000 22.89908 34 HIS A C 1
ATOM 2288 O O . HIS B 1 54 ? -17.06617 -39.83181 48.94233 1.000 28.03625 34 HIS A O 1
ATOM 2295 N N . SER B 1 55 ? -15.94783 -38.89647 50.66557 1.000 21.94143 35 SER A N 1
ATOM 2296 C CA . SER B 1 55 ? -17.14567 -38.73772 51.47730 1.000 23.36215 35 SER A CA 1
ATOM 2297 C C . SER B 1 55 ? -17.96276 -37.59201 50.88956 1.000 27.29159 35 SER A C 1
ATOM 2298 O O . SER B 1 55 ? -17.54897 -36.42889 50.95477 1.000 23.14989 35 SER A O 1
ATOM 2301 N N . THR B 1 56 ? -19.11518 -37.91999 50.30745 1.000 23.45852 36 THR A N 1
ATOM 2302 C CA . THR B 1 56 ? -19.85745 -36.99976 49.45244 1.000 21.46519 36 THR A CA 1
ATOM 2303 C C . THR B 1 56 ? -21.19230 -36.68452 50.10274 1.000 22.79408 36 THR A C 1
ATOM 2304 O O . THR B 1 56 ? -22.03082 -37.57572 50.27778 1.000 25.91330 36 THR A O 1
ATOM 2308 N N . THR B 1 57 ? -21.38550 -35.42533 50.45971 1.000 17.42346 37 THR A N 1
ATOM 2309 C CA . THR B 1 57 ? -22.63028 -34.96124 51.04089 1.000 17.41498 37 THR A CA 1
ATOM 2310 C C . THR B 1 57 ? -23.39454 -34.22998 49.94312 1.000 24.40059 37 THR A C 1
ATOM 2311 O O . THR B 1 57 ? -22.79604 -33.49150 49.15377 1.000 20.63418 37 THR A O 1
ATOM 2315 N N . VAL B 1 58 ? -24.70027 -34.47258 49.85502 1.000 19.73501 38 VAL A N 1
ATOM 2316 C CA . VAL B 1 58 ? -25.50071 -33.91838 48.76507 1.000 17.97586 38 VAL A CA 1
ATOM 2317 C C . VAL B 1 58 ? -26.75168 -33.24896 49.31059 1.000 19.56283 38 VAL A C 1
ATOM 2318 O O . VAL B 1 58 ? -27.30527 -33.64478 50.34350 1.000 18.39384 38 VAL A O 1
ATOM 2322 N N . TRP B 1 59 ? -27.21055 -32.23332 48.58542 1.000 15.58831 39 TRP A N 1
ATOM 2323 C CA . TRP B 1 59 ? -28.46741 -31.56357 48.86865 1.000 18.66490 39 TRP A CA 1
ATOM 2324 C C . TRP B 1 59 ? -29.08631 -31.12549 47.54867 1.000 18.35325 39 TRP A C 1
ATOM 2325 O O . TRP B 1 59 ? -28.37018 -30.73858 46.61803 1.000 16.46365 39 TRP A O 1
ATOM 2336 N N . ASN B 1 60 ? -30.41174 -31.19192 47.48549 1.000 16.73008 40 ASN A N 1
ATOM 2337 C CA . ASN B 1 60 ? -31.19982 -30.71686 46.35692 1.000 16.75173 40 ASN A CA 1
ATOM 2338 C C . ASN B 1 60 ? -32.49272 -30.13724 46.89615 1.000 25.24641 40 ASN A C 1
ATOM 2339 O O . ASN B 1 60 ? -33.05057 -30.66519 47.86372 1.000 21.03429 40 ASN A O 1
ATOM 2344 N N . ARG B 1 61 ? -32.96400 -29.05831 46.26115 1.000 16.46223 41 ARG A N 1
ATOM 2345 C CA . ARG B 1 61 ? -34.24384 -28.45813 46.63336 1.000 19.41494 41 ARG A CA 1
ATOM 2346 C C . ARG B 1 61 ? -35.34356 -29.51063 46.68825 1.000 21.35655 41 ARG A C 1
ATOM 2347 O O . ARG B 1 61 ? -36.10400 -29.59491 47.66384 1.000 24.02979 41 ARG A O 1
ATOM 2355 N N . THR B 1 62 ? -35.43284 -30.32697 45.64677 1.000 21.02594 42 THR A N 1
ATOM 2356 C CA . THR B 1 62 ? -36.34847 -31.46090 45.60973 1.000 23.97928 42 THR A CA 1
ATOM 2357 C C . THR B 1 62 ? -35.61416 -32.67998 46.15725 1.000 20.95998 42 THR A C 1
ATOM 2358 O O . THR B 1 62 ? -34.74526 -33.24655 45.48714 1.000 20.46167 42 THR A O 1
ATOM 2362 N N . ALA B 1 63 ? -35.96529 -33.08319 47.38414 1.000 21.08043 43 ALA A N 1
ATOM 2363 C CA . ALA B 1 63 ? -35.18625 -34.08946 48.10043 1.000 24.78834 43 ALA A CA 1
ATOM 2364 C C . ALA B 1 63 ? -35.14633 -35.42025 47.36394 1.000 24.23003 43 ALA A C 1
ATOM 2365 O O . ALA B 1 63 ? -34.16994 -36.16969 47.49041 1.000 23.92701 43 ALA A O 1
ATOM 2367 N N . ALA B 1 64 ? -36.18838 -35.73437 46.58759 1.000 26.30072 44 ALA A N 1
ATOM 2368 C CA . ALA B 1 64 ? -36.25183 -37.02933 45.92085 1.000 28.54180 44 ALA A CA 1
ATOM 2369 C C . ALA B 1 64 ? -35.09698 -37.24169 44.95056 1.000 29.32667 44 ALA A C 1
ATOM 2370 O O . ALA B 1 64 ? -34.77347 -38.38951 44.63341 1.000 26.53817 44 ALA A O 1
ATOM 2372 N N . ARG B 1 65 ? -34.45545 -36.16907 44.48016 1.000 24.40006 45 ARG A N 1
ATOM 2373 C CA . ARG B 1 65 ? -33.33500 -36.33484 43.56129 1.000 24.96580 45 ARG A CA 1
ATOM 2374 C C . ARG B 1 65 ? -32.09373 -36.87285 44.25005 1.000 24.13199 45 ARG A C 1
ATOM 2375 O O . ARG B 1 65 ? -31.12598 -37.22021 43.56556 1.000 23.42410 45 ARG A O 1
ATOM 2383 N N . ALA B 1 66 ? -32.09548 -36.94029 45.57771 1.000 23.69555 46 ALA A N 1
ATOM 2384 C CA . ALA B 1 66 ? -30.96878 -37.45968 46.33009 1.000 25.24093 46 ALA A CA 1
ATOM 2385 C C . ALA B 1 66 ? -31.11244 -38.93149 46.70278 1.000 26.63778 46 ALA A C 1
ATOM 2386 O O . ALA B 1 66 ? -30.15710 -39.50815 47.22916 1.000 23.50147 46 ALA A O 1
ATOM 2388 N N . THR B 1 67 ? -32.26133 -39.56045 46.42453 1.000 29.37776 47 THR A N 1
ATOM 2389 C CA . THR B 1 67 ? -32.53579 -40.87706 47.00233 1.000 32.08574 47 THR A CA 1
ATOM 2390 C C . THR B 1 67 ? -31.57698 -41.94086 46.47492 1.000 28.05144 47 THR A C 1
ATOM 2391 O O . THR B 1 67 ? -30.98647 -42.69513 47.25795 1.000 27.97621 47 THR A O 1
ATOM 2395 N N . ALA B 1 68 ? -31.40500 -42.02171 45.15280 1.000 24.83600 48 ALA A N 1
ATOM 2396 C CA . ALA B 1 68 ? -30.48247 -43.00956 44.59981 1.000 23.89235 48 ALA A CA 1
ATOM 2397 C C . ALA B 1 68 ? -29.05745 -42.77008 45.08097 1.000 27.30469 48 ALA A C 1
ATOM 2398 O O . ALA B 1 68 ? -28.32075 -43.72180 45.37088 1.000 26.83338 48 ALA A O 1
ATOM 2400 N N . LEU B 1 69 ? -28.64507 -41.50200 45.16169 1.000 25.12940 49 LEU A N 1
ATOM 2401 C CA . LEU B 1 69 ? -27.30045 -41.19557 45.63178 1.000 23.88763 49 LEU A CA 1
ATOM 2402 C C . LEU B 1 69 ? -27.11721 -41.61588 47.08177 1.000 20.23020 49 LEU A C 1
ATOM 2403 O O . LEU B 1 69 ? -26.06697 -42.15839 47.44591 1.000 26.66991 49 LEU A O 1
ATOM 2408 N N . ALA B 1 70 ? -28.12300 -41.35689 47.92627 1.000 23.96936 50 ALA A N 1
ATOM 2409 C CA . ALA B 1 70 ? -28.04380 -41.76281 49.32904 1.000 24.39658 50 ALA A CA 1
ATOM 2410 C C . ALA B 1 70 ? -27.95298 -43.27616 49.45565 1.000 28.27758 50 ALA A C 1
ATOM 2411 O O . ALA B 1 70 ? -27.17548 -43.79417 50.26796 1.000 33.90707 50 ALA A O 1
ATOM 2413 N N . ALA B 1 71 ? -28.73728 -44.00438 48.65409 1.000 29.62142 51 ALA A N 1
ATOM 2414 C CA . ALA B 1 71 ? -28.64695 -45.45981 48.65634 1.000 30.97139 51 ALA A CA 1
ATOM 2415 C C . ALA B 1 71 ? -27.26050 -45.93551 48.24533 1.000 35.90620 51 ALA A C 1
ATOM 2416 O O . ALA B 1 71 ? -26.85685 -47.04200 48.61527 1.000 42.23656 51 ALA A O 1
ATOM 2418 N N . ARG B 1 72 ? -26.52139 -45.10775 47.51368 1.000 31.21060 52 ARG A N 1
ATOM 2419 C CA . ARG B 1 72 ? -25.20924 -45.42995 46.97897 1.000 30.12037 52 ARG A CA 1
ATOM 2420 C C . ARG B 1 72 ? -24.08362 -45.06747 47.94184 1.000 35.08122 52 ARG A C 1
ATOM 2421 O O . ARG B 1 72 ? -22.91293 -45.29649 47.61937 1.000 37.93999 52 ARG A O 1
ATOM 2429 N N . GLY B 1 73 ? -24.40662 -44.48933 49.10259 1.000 30.18593 53 GLY A N 1
ATOM 2430 C CA . GLY B 1 73 ? -23.41371 -44.08757 50.08201 1.000 32.63493 53 GLY A CA 1
ATOM 2431 C C . GLY B 1 73 ? -23.24320 -42.59176 50.25910 1.000 32.73879 53 GLY A C 1
ATOM 2432 O O . GLY B 1 73 ? -22.41212 -42.17618 51.07711 1.000 27.63940 53 GLY A O 1
ATOM 2433 N N . ALA B 1 74 ? -23.98211 -41.76484 49.52519 1.000 29.03268 54 ALA A N 1
ATOM 2434 C CA . ALA B 1 74 ? -23.90149 -40.32708 49.73899 1.000 26.48456 54 ALA A CA 1
ATOM 2435 C C . ALA B 1 74 ? -24.64222 -39.94014 51.01213 1.000 26.31527 54 ALA A C 1
ATOM 2436 O O . ALA B 1 74 ? -25.62369 -40.57466 51.40864 1.000 28.85915 54 ALA A O 1
ATOM 2438 N N . HIS B 1 75 ? -24.15842 -38.88947 51.65761 1.000 22.18426 55 HIS A N 1
ATOM 2439 C CA . HIS B 1 75 ? -24.77935 -38.36770 52.86623 1.000 21.47911 55 HIS A CA 1
ATOM 2440 C C . HIS B 1 75 ? -25.80561 -37.32281 52.44680 1.000 26.60074 55 HIS A C 1
ATOM 2441 O O . HIS B 1 75 ? -25.44241 -36.22920 51.99809 1.000 22.80613 55 HIS A O 1
ATOM 2448 N N . HIS B 1 76 ? -27.08332 -37.65677 52.57620 1.000 21.96708 56 HIS A N 1
ATOM 2449 C CA . HIS B 1 76 ? -28.16016 -36.76449 52.14745 1.000 22.79523 56 HIS A CA 1
ATOM 2450 C C . HIS B 1 76 ? -28.46598 -35.78635 53.27686 1.000 27.84841 56 HIS A C 1
ATOM 2451 O O . HIS B 1 76 ? -29.10793 -36.14000 54.26931 1.000 25.91488 56 HIS A O 1
ATOM 2458 N N . ALA B 1 77 ? -27.99800 -34.55003 53.12400 1.000 21.58073 57 ALA A N 1
ATOM 2459 C CA . ALA B 1 77 ? -28.27198 -33.49325 54.08474 1.000 23.07968 57 ALA A CA 1
ATOM 2460 C C . ALA B 1 77 ? -29.69555 -32.98059 53.92995 1.000 26.63859 57 ALA A C 1
ATOM 2461 O O . ALA B 1 77 ? -30.19530 -32.81869 52.81085 1.000 27.82220 57 ALA A O 1
ATOM 2463 N N . GLU B 1 78 ? -30.34095 -32.69379 55.06238 1.000 26.43246 58 GLU A N 1
ATOM 2464 C CA . GLU B 1 78 ? -31.70594 -32.18702 55.01519 1.000 27.17644 58 GLU A CA 1
ATOM 2465 C C . GLU B 1 78 ? -31.75883 -30.70235 54.67950 1.000 30.66784 58 GLU A C 1
ATOM 2466 O O . GLU B 1 78 ? -32.70714 -30.25381 54.02602 1.000 34.01175 58 GLU A O 1
ATOM 2472 N N . THR B 1 79 ? -30.76136 -29.92836 55.09188 1.000 24.20236 59 THR A N 1
ATOM 2473 C CA . THR B 1 79 ? -30.72269 -28.50973 54.78304 1.000 21.46470 59 THR A CA 1
ATOM 2474 C C . THR B 1 79 ? -29.43149 -28.17486 54.04650 1.000 17.52434 59 THR A C 1
ATOM 2475 O O . THR B 1 79 ? -28.44042 -28.91473 54.11330 1.000 19.60393 59 THR A O 1
ATOM 2479 N N . VAL B 1 80 ? -29.46350 -27.02887 53.35924 1.000 22.27162 60 VAL A N 1
ATOM 2480 C CA . VAL B 1 80 ? -28.26665 -26.50460 52.70153 1.000 21.68365 60 VAL A CA 1
ATOM 2481 C C . VAL B 1 80 ? -27.14870 -26.30659 53.71352 1.000 21.82068 60 VAL A C 1
ATOM 2482 O O . VAL B 1 80 ? -25.98749 -26.64356 53.45383 1.000 19.45418 60 VAL A O 1
ATOM 2486 N N . THR B 1 81 ? -27.48100 -25.74888 54.88211 1.000 21.00131 61 THR A N 1
ATOM 2487 C CA . THR B 1 81 ? -26.45483 -25.46107 55.87913 1.000 21.36558 61 THR A CA 1
ATOM 2488 C C . THR B 1 81 ? -25.82590 -26.73942 56.40943 1.000 26.27518 61 THR A C 1
ATOM 2489 O O . THR B 1 81 ? -24.60348 -26.81118 56.56746 1.000 20.69495 61 THR A O 1
ATOM 2493 N N . GLU B 1 82 ? -26.64042 -27.76278 56.68954 1.000 21.91980 62 GLU A N 1
ATOM 2494 C CA . GLU B 1 82 ? -26.07516 -29.05035 57.07675 1.000 17.66836 62 GLU A CA 1
ATOM 2495 C C . GLU B 1 82 ? -25.12598 -29.57525 56.00465 1.000 19.31579 62 GLU A C 1
ATOM 2496 O O . GLU B 1 82 ? -24.03650 -30.06826 56.31480 1.000 20.44582 62 GLU A O 1
ATOM 2502 N N . ALA B 1 83 ? -25.52451 -29.47356 54.73208 1.000 21.51487 63 ALA A N 1
ATOM 2503 C CA . ALA B 1 83 ? -24.66979 -29.94724 53.64441 1.000 18.93039 63 ALA A CA 1
ATOM 2504 C C . ALA B 1 83 ? -23.35408 -29.18650 53.60380 1.000 15.20071 63 ALA A C 1
ATOM 2505 O O . ALA B 1 83 ? -22.28550 -29.78587 53.45763 1.000 16.24819 63 ALA A O 1
ATOM 2507 N N . ILE B 1 84 ? -23.41901 -27.86219 53.72409 1.000 18.55331 64 ILE A N 1
ATOM 2508 C CA . ILE B 1 84 ? -22.21792 -27.03405 53.64171 1.000 16.89937 64 ILE A CA 1
ATOM 2509 C C . ILE B 1 84 ? -21.28141 -27.32926 54.81044 1.000 23.19494 64 ILE A C 1
ATOM 2510 O O . ILE B 1 84 ? -20.06951 -27.50176 54.62771 1.000 21.48972 64 ILE A O 1
ATOM 2515 N N . ALA B 1 85 ? -21.82996 -27.42512 56.02430 1.000 20.83575 65 ALA A N 1
ATOM 2516 C CA . ALA B 1 85 ? -20.99916 -27.65957 57.20581 1.000 17.62127 65 ALA A CA 1
ATOM 2517 C C . ALA B 1 85 ? -20.26253 -28.99366 57.16068 1.000 21.15793 65 ALA A C 1
ATOM 2518 O O . ALA B 1 85 ? -19.32112 -29.19424 57.93672 1.000 22.60517 65 ALA A O 1
ATOM 2520 N N . ALA B 1 86 ? -20.65365 -29.90237 56.27007 1.000 20.85038 66 ALA A N 1
ATOM 2521 C CA . ALA B 1 86 ? -20.08163 -31.23900 56.22419 1.000 22.24732 66 ALA A CA 1
ATOM 2522 C C . ALA B 1 86 ? -18.71137 -31.31014 55.55614 1.000 23.90862 66 ALA A C 1
ATOM 2523 O O . ALA B 1 86 ? -17.99055 -32.29164 55.76979 1.000 22.44100 66 ALA A O 1
ATOM 2525 N N . SER B 1 87 ? -18.32034 -30.30815 54.77386 1.000 22.47275 67 SER A N 1
ATOM 2526 C CA . SER B 1 87 ? -17.18914 -30.45812 53.86987 1.000 20.62955 67 SER A CA 1
ATOM 2527 C C . SER B 1 87 ? -16.38999 -29.16479 53.78019 1.000 19.42392 67 SER A C 1
ATOM 2528 O O . SER B 1 87 ? -16.96103 -28.07106 53.83548 1.000 22.05384 67 SER A O 1
ATOM 2531 N N . PRO B 1 88 ? -15.07313 -29.26697 53.58913 1.000 19.82644 68 PRO A N 1
ATOM 2532 C CA . PRO B 1 88 ? -14.27752 -28.05792 53.34255 1.000 25.25737 68 PRO A CA 1
ATOM 2533 C C . PRO B 1 88 ? -14.44144 -27.52435 51.93463 1.000 22.28659 68 PRO A C 1
ATOM 2534 O O . PRO B 1 88 ? -14.06807 -26.36957 51.67848 1.000 20.32479 68 PRO A O 1
ATOM 2538 N N . LEU B 1 89 ? -14.97236 -28.33488 51.02373 1.000 18.54180 69 LEU A N 1
ATOM 2539 C CA . LEU B 1 89 ? -15.14885 -27.96440 49.62394 1.000 19.23391 69 LEU A CA 1
ATOM 2540 C C . LEU B 1 89 ? -16.61006 -28.15281 49.24949 1.000 18.69968 69 LEU A C 1
ATOM 2541 O O . LEU B 1 89 ? -17.14835 -29.25955 49.37502 1.000 19.11612 69 LEU A O 1
ATOM 2546 N N . VAL B 1 90 ? -17.23445 -27.07805 48.77015 1.000 16.45537 70 VAL A N 1
ATOM 2547 C CA . VAL B 1 90 ? -18.64413 -27.04893 48.40007 1.000 13.76168 70 VAL A CA 1
ATOM 2548 C C . VAL B 1 90 ? -18.71409 -26.72063 46.91685 1.000 18.07792 70 VAL A C 1
ATOM 2549 O O . VAL B 1 90 ? -18.17816 -25.69427 46.48670 1.000 16.28622 70 VAL A O 1
ATOM 2553 N N . ILE B 1 91 ? -19.34815 -27.59218 46.13691 1.000 15.92793 71 ILE A N 1
ATOM 2554 C CA . ILE B 1 91 ? -19.51191 -27.38984 44.69721 1.000 13.55366 71 ILE A CA 1
ATOM 2555 C C . ILE B 1 91 ? -20.99442 -27.17276 44.42113 1.000 17.13431 71 ILE A C 1
ATOM 2556 O O . ILE B 1 91 ? -21.82746 -28.02595 44.75710 1.000 15.84084 71 ILE A O 1
ATOM 2561 N N . ALA B 1 92 ? -21.33167 -26.02560 43.83604 1.000 14.31886 72 ALA A N 1
ATOM 2562 C CA . ALA B 1 92 ? -22.71380 -25.69324 43.49596 1.000 15.14792 72 ALA A CA 1
ATOM 2563 C C . ALA B 1 92 ? -22.95319 -25.87082 42.00358 1.000 14.99492 72 ALA A C 1
ATOM 2564 O O . ALA B 1 92 ? -22.14619 -25.42213 41.17609 1.000 15.66483 72 ALA A O 1
ATOM 2566 N N . CYS B 1 93 ? -24.05523 -26.53732 41.66617 1.000 13.23039 73 CYS A N 1
ATOM 2567 C CA . CYS B 1 93 ? -24.37824 -26.77514 40.26247 1.000 14.57566 73 CYS A CA 1
ATOM 2568 C C . CYS B 1 93 ? -25.90715 -26.79288 40.13030 1.000 15.06223 73 CYS A C 1
ATOM 2569 O O . CYS B 1 93 ? -26.55110 -27.84140 40.08733 1.000 15.28434 73 CYS A O 1
ATOM 2572 N N . VAL B 1 94 ? -26.49892 -25.60198 40.08189 1.000 14.45981 74 VAL A N 1
ATOM 2573 C CA . VAL B 1 94 ? -27.94735 -25.47115 39.95810 1.000 14.54586 74 VAL A CA 1
ATOM 2574 C C . VAL B 1 94 ? -28.24339 -24.77844 38.63281 1.000 15.31158 74 VAL A C 1
ATOM 2575 O O . VAL B 1 94 ? -27.32579 -24.48824 37.85574 1.000 16.43037 74 VAL A O 1
ATOM 2579 N N . LEU B 1 95 ? -29.52076 -24.50195 38.37045 1.000 17.28573 75 LEU A N 1
ATOM 2580 C CA . LEU B 1 95 ? -29.93073 -24.05379 37.04222 1.000 16.18922 75 LEU A CA 1
ATOM 2581 C C . LEU B 1 95 ? -29.22913 -22.76454 36.64211 1.000 20.92713 75 LEU A C 1
ATOM 2582 O O . LEU B 1 95 ? -28.58745 -22.69442 35.58630 1.000 22.74841 75 LEU A O 1
ATOM 2587 N N . ASP B 1 96 ? -29.34982 -21.72509 37.46575 1.000 17.83883 76 ASP A N 1
ATOM 2588 C CA . ASP B 1 96 ? -28.82963 -20.41850 37.10093 1.000 20.32662 76 ASP A CA 1
ATOM 2589 C C . ASP B 1 96 ? -28.41484 -19.64149 38.34280 1.000 21.02483 76 ASP A C 1
ATOM 2590 O O . ASP B 1 96 ? -28.53009 -20.10784 39.48554 1.000 16.05126 76 ASP A O 1
ATOM 2595 N N . TYR B 1 97 ? -27.89862 -18.44309 38.08772 1.000 18.50251 77 TYR A N 1
ATOM 2596 C CA . TYR B 1 97 ? -27.44907 -17.55944 39.14925 1.000 21.46336 77 TYR A CA 1
ATOM 2597 C C . TYR B 1 97 ? -28.55763 -17.26185 40.15135 1.000 20.44745 77 TYR A C 1
ATOM 2598 O O . TYR B 1 97 ? -28.30283 -17.20480 41.35764 1.000 21.21837 77 TYR A O 1
ATOM 2607 N N . ASP B 1 98 ? -29.78648 -17.04031 39.67217 1.000 19.88998 78 ASP A N 1
ATOM 2608 C CA . ASP B 1 98 ? -30.88400 -16.76945 40.59791 1.000 22.49466 78 ASP A CA 1
ATOM 2609 C C . ASP B 1 98 ? -31.06844 -17.92109 41.57683 1.000 23.59343 78 ASP A C 1
ATOM 2610 O O . ASP B 1 98 ? -31.26687 -17.69965 42.77765 1.000 21.53689 78 ASP A O 1
ATOM 2615 N N . ALA B 1 99 ? -30.99235 -19.15645 41.08103 1.000 18.22188 79 ALA A N 1
ATOM 2616 C CA . ALA B 1 99 ? -31.09551 -20.32696 41.95024 1.000 16.84062 79 ALA A CA 1
ATOM 2617 C C . ALA B 1 99 ? -29.92237 -20.39805 42.91233 1.000 19.33724 79 ALA A C 1
ATOM 2618 O O . ALA B 1 99 ? -30.09683 -20.71298 44.09604 1.000 18.63278 79 ALA A O 1
ATOM 2620 N N . PHE B 1 100 ? -28.71677 -20.15779 42.39776 1.000 17.52995 80 PHE A N 1
ATOM 2621 C CA . PHE B 1 100 ? -27.51959 -20.15297 43.22258 1.000 17.57195 80 PHE A CA 1
ATOM 2622 C C . PHE B 1 100 ? -27.65025 -19.14441 44.35239 1.000 20.17974 80 PHE A C 1
ATOM 2623 O O . PHE B 1 100 ? -27.40513 -19.46631 45.52211 1.000 17.59760 80 PHE A O 1
ATOM 2631 N N . HIS B 1 101 ? -28.04207 -17.91363 44.00797 1.000 20.16774 81 HIS A N 1
ATOM 2632 C CA . HIS B 1 101 ? -28.19395 -16.85154 44.99725 1.000 24.99828 81 HIS A CA 1
ATOM 2633 C C . HIS B 1 101 ? -29.27695 -17.19043 46.00986 1.000 21.63493 81 HIS A C 1
ATOM 2634 O O . HIS B 1 101 ? -29.09140 -17.02052 47.21719 1.000 24.20203 81 HIS A O 1
ATOM 2641 N N . GLU B 1 102 ? -30.42769 -17.65303 45.52793 1.000 18.86920 82 GLU A N 1
ATOM 2642 C CA . GLU B 1 102 ? -31.53359 -17.96393 46.42520 1.000 21.63128 82 GLU A CA 1
ATOM 2643 C C . GLU B 1 102 ? -31.14131 -19.04636 47.42140 1.000 24.62323 82 GLU A C 1
ATOM 2644 O O . GLU B 1 102 ? -31.51374 -18.98658 48.60073 1.000 27.42937 82 GLU A O 1
ATOM 2650 N N . THR B 1 103 ? -30.35517 -20.02014 46.96856 1.000 20.05162 83 THR A N 1
ATOM 2651 C CA . THR B 1 103 ? -30.00118 -21.17878 47.77778 1.000 20.20617 83 THR A CA 1
ATOM 2652 C C . THR B 1 103 ? -28.90942 -20.85818 48.79179 1.000 25.83698 83 THR A C 1
ATOM 2653 O O . THR B 1 103 ? -28.99856 -21.27850 49.95461 1.000 25.13434 83 THR A O 1
ATOM 2657 N N . LEU B 1 104 ? -27.87698 -20.12239 48.38494 1.000 20.87693 84 LEU A N 1
ATOM 2658 C CA . LEU B 1 104 ? -26.72820 -19.92756 49.26711 1.000 21.87435 84 LEU A CA 1
ATOM 2659 C C . LEU B 1 104 ? -26.75211 -18.63445 50.06411 1.000 24.63030 84 LEU A C 1
ATOM 2660 O O . LEU B 1 104 ? -26.12801 -18.58360 51.12961 1.000 28.19275 84 LEU A O 1
ATOM 2665 N N . ALA B 1 105 ? -27.43949 -17.59319 49.60425 1.000 29.80764 85 ALA A N 1
ATOM 2666 C CA . ALA B 1 105 ? -27.48925 -16.36320 50.39292 1.000 32.15923 85 ALA A CA 1
ATOM 2667 C C . ALA B 1 105 ? -27.87711 -16.60686 51.85094 1.000 32.68521 85 ALA A C 1
ATOM 2668 O O . ALA B 1 105 ? -27.20423 -16.05084 52.73713 1.000 31.52744 85 ALA A O 1
ATOM 2670 N N . PRO B 1 106 ? -28.88514 -17.42810 52.17764 1.000 29.91317 86 PRO A N 1
ATOM 2671 C CA . PRO B 1 106 ? -29.17338 -17.69069 53.59706 1.000 38.65914 86 PRO A CA 1
ATOM 2672 C C . PRO B 1 106 ? -28.09541 -18.48576 54.30892 1.000 36.69636 86 PRO A C 1
ATOM 2673 O O . PRO B 1 106 ? -28.07002 -18.48270 55.54582 1.000 37.09491 86 PRO A O 1
ATOM 2677 N N . ALA B 1 107 ? -27.21018 -19.16642 53.58158 1.000 30.39779 87 ALA A N 1
ATOM 2678 C CA . ALA B 1 107 ? -26.19784 -20.02195 54.18572 1.000 28.79188 87 ALA A CA 1
ATOM 2679 C C . ALA B 1 107 ? -24.82516 -19.36111 54.23655 1.000 22.21811 87 ALA A C 1
ATOM 2680 O O . ALA B 1 107 ? -23.81445 -20.06099 54.37997 1.000 24.98536 87 ALA A O 1
ATOM 2682 N N . THR B 1 108 ? -24.77661 -18.03033 54.13967 1.000 27.55038 88 THR A N 1
ATOM 2683 C CA . THR B 1 108 ? -23.50016 -17.32710 54.11054 1.000 25.29156 88 THR A CA 1
ATOM 2684 C C . THR B 1 108 ? -22.64860 -17.67096 55.32601 1.000 25.04485 88 THR A C 1
ATOM 2685 O O . THR B 1 108 ? -21.44646 -17.92422 55.19678 1.000 28.76366 88 THR A O 1
ATOM 2689 N N . ASP B 1 109 ? -23.25944 -17.72140 56.51463 1.000 28.15197 89 ASP A N 1
ATOM 2690 C CA . ASP B 1 109 ? -22.48216 -17.99526 57.71925 1.000 29.29541 89 ASP A CA 1
ATOM 2691 C C . ASP B 1 109 ? -21.91168 -19.40837 57.72118 1.000 27.28906 89 ASP A C 1
ATOM 2692 O O . ASP B 1 109 ? -20.80294 -19.62846 58.22972 1.000 26.64836 89 ASP A O 1
ATOM 2697 N N . ALA B 1 110 ? -22.64544 -20.37828 57.16236 1.000 26.06193 90 ALA A N 1
ATOM 2698 C CA . ALA B 1 110 ? -22.14849 -21.74804 57.13477 1.000 26.82158 90 ALA A CA 1
ATOM 2699 C C . ALA B 1 110 ? -20.94371 -21.88915 56.21379 1.000 24.56237 90 ALA A C 1
ATOM 2700 O O . ALA B 1 110 ? -20.11052 -22.78046 56.40939 1.000 21.05452 90 ALA A O 1
ATOM 2702 N N . LEU B 1 111 ? -20.84691 -21.03413 55.19869 1.000 21.37629 91 LEU A N 1
ATOM 2703 C CA . LEU B 1 111 ? -19.74830 -21.08432 54.24457 1.000 20.82013 91 LEU A CA 1
ATOM 2704 C C . LEU B 1 111 ? -18.45801 -20.46953 54.77151 1.000 22.34300 91 LEU A C 1
ATOM 2705 O O . LEU B 1 111 ? -17.42134 -20.62131 54.12367 1.000 19.85415 91 LEU A O 1
ATOM 2710 N N . ALA B 1 112 ? -18.49483 -19.78351 55.91197 1.000 22.20190 92 ALA A N 1
ATOM 2711 C CA . ALA B 1 112 ? -17.29661 -19.14963 56.45572 1.000 22.59750 92 ALA A CA 1
ATOM 2712 C C . ALA B 1 112 ? -16.15146 -20.14802 56.57141 1.000 18.41607 92 ALA A C 1
ATOM 2713 O O . ALA B 1 112 ? -16.30364 -21.22487 57.15116 1.000 22.23214 92 ALA A O 1
ATOM 2715 N N . GLY B 1 113 ? -15.00675 -19.78894 55.99701 1.000 18.40109 93 GLY A N 1
ATOM 2716 C CA . GLY B 1 113 ? -13.82715 -20.61588 56.07408 1.000 20.09127 93 GLY A CA 1
ATOM 2717 C C . GLY B 1 113 ? -13.74841 -21.73541 55.06304 1.000 21.05866 93 GLY A C 1
ATOM 2718 O O . GLY B 1 113 ? -12.74476 -22.45401 55.04001 1.000 23.39402 93 GLY A O 1
ATOM 2719 N N . ARG B 1 114 ? -14.75362 -21.90623 54.21613 1.000 18.39619 94 ARG A N 1
ATOM 2720 C CA . ARG B 1 114 ? -14.75142 -23.00601 53.26138 1.000 21.37039 94 ARG A CA 1
ATOM 2721 C C . ARG B 1 114 ? -14.45524 -22.49987 51.85785 1.000 19.39060 94 ARG A C 1
ATOM 2722 O O . ARG B 1 114 ? -14.42819 -21.28930 51.59558 1.000 21.25960 94 ARG A O 1
ATOM 2730 N N . ALA B 1 115 ? -14.22699 -23.46483 50.96392 1.000 19.19601 95 ALA A N 1
ATOM 2731 C CA . ALA B 1 115 ? -14.02921 -23.21482 49.54100 1.000 18.26449 95 ALA A CA 1
ATOM 2732 C C . ALA B 1 115 ? -15.33214 -23.50406 48.80777 1.000 16.47671 95 ALA A C 1
ATOM 2733 O O . ALA B 1 115 ? -15.87897 -24.60754 48.91171 1.000 20.19168 95 ALA A O 1
ATOM 2735 N N . LEU B 1 116 ? -15.82091 -22.51252 48.07984 1.000 13.58225 96 LEU A N 1
ATOM 2736 C CA . LEU B 1 116 ? -17.04108 -22.62409 47.29639 1.000 15.66752 96 LEU A CA 1
ATOM 2737 C C . LEU B 1 116 ? -16.66939 -22.55051 45.81755 1.000 15.24696 96 LEU A C 1
ATOM 2738 O O . LEU B 1 116 ? -16.07413 -21.56200 45.37242 1.000 15.75888 96 LEU A O 1
ATOM 2743 N N . VAL B 1 117 ? -17.00257 -23.59619 45.07243 1.000 15.09810 97 VAL A N 1
ATOM 2744 C CA . VAL B 1 117 ? -16.74271 -23.67054 43.63740 1.000 12.44239 97 VAL A CA 1
ATOM 2745 C C . VAL B 1 117 ? -18.09081 -23.62640 42.94384 1.000 15.84861 97 VAL A C 1
ATOM 2746 O O . VAL B 1 117 ? -18.90590 -24.54549 43.09949 1.000 17.84586 97 VAL A O 1
ATOM 2750 N N . ASN B 1 118 ? -18.36054 -22.55082 42.20717 1.000 14.17492 98 ASN A N 1
ATOM 2751 C CA . ASN B 1 118 ? -19.64827 -22.39020 41.54234 1.000 14.49246 98 ASN A CA 1
ATOM 2752 C C . ASN B 1 118 ? -19.52708 -22.86143 40.09826 1.000 14.24924 98 ASN A C 1
ATOM 2753 O O . ASN B 1 118 ? -18.88968 -22.19537 39.27507 1.000 15.91577 98 ASN A O 1
ATOM 2758 N N . LEU B 1 119 ? -20.12995 -24.01194 39.79319 1.000 12.62489 99 LEU A N 1
ATOM 2759 C CA . LEU B 1 119 ? -20.16615 -24.53766 38.43466 1.000 16.10053 99 LEU A CA 1
ATOM 2760 C C . LEU B 1 119 ? -21.50949 -24.28291 37.76905 1.000 16.35459 99 LEU A C 1
ATOM 2761 O O . LEU B 1 119 ? -21.81999 -24.89665 36.74041 1.000 17.57240 99 LEU A O 1
ATOM 2766 N N . THR B 1 120 ? -22.32152 -23.41067 38.35660 1.000 13.36990 100 THR A N 1
ATOM 2767 C CA . THR B 1 120 ? -23.54237 -22.94933 37.71460 1.000 13.31145 100 THR A CA 1
ATOM 2768 C C . THR B 1 120 ? -23.18575 -22.01283 36.56897 1.000 11.41252 100 THR A C 1
ATOM 2769 O O . THR B 1 120 ? -22.33152 -21.13684 36.71791 1.000 15.25550 100 THR A O 1
ATOM 2773 N N . ASN B 1 121 ? -23.84004 -22.18998 35.42219 1.000 14.39437 101 ASN A N 1
ATOM 2774 C CA . ASN B 1 121 ? -23.63257 -21.26700 34.31288 1.000 14.20622 101 ASN A CA 1
ATOM 2775 C C . ASN B 1 121 ? -24.01141 -19.84848 34.71987 1.000 15.82421 101 ASN A C 1
ATOM 2776 O O . ASN B 1 121 ? -25.03434 -19.62704 35.37601 1.000 14.56156 101 ASN A O 1
ATOM 2781 N N . GLY B 1 122 ? -23.17502 -18.88870 34.33649 1.000 14.43014 102 GLY A N 1
ATOM 2782 C CA . GLY B 1 122 ? -23.47783 -17.49674 34.59711 1.000 16.71271 102 GLY A CA 1
ATOM 2783 C C . GLY B 1 122 ? -22.56170 -16.57486 33.82038 1.000 14.44641 102 GLY A C 1
ATOM 2784 O O . GLY B 1 122 ? -21.74193 -17.01135 33.00928 1.000 15.69427 102 GLY A O 1
ATOM 2785 N N . THR B 1 123 ? -22.69736 -15.29857 34.09229 1.000 16.71545 103 THR A N 1
ATOM 2786 C CA . THR B 1 123 ? -21.96219 -14.29447 33.34765 1.000 15.66966 103 THR A CA 1
ATOM 2787 C C . THR B 1 123 ? -20.74733 -13.82363 34.13247 1.000 16.38395 103 THR A C 1
ATOM 2788 O O . THR B 1 123 ? -20.65752 -14.01902 35.35080 1.000 17.57672 103 THR A O 1
ATOM 2792 N N . PRO B 1 124 ? -19.79110 -13.18148 33.45946 1.000 14.49617 104 PRO A N 1
ATOM 2793 C CA . PRO B 1 124 ? -18.67937 -12.56535 34.19897 1.000 13.01674 104 PRO A CA 1
ATOM 2794 C C . PRO B 1 124 ? -19.13731 -11.58392 35.26021 1.000 15.23553 104 PRO A C 1
ATOM 2795 O O . PRO B 1 124 ? -18.55800 -11.56408 36.35213 1.000 17.83179 104 PRO A O 1
ATOM 2799 N N . LYS B 1 125 ? -20.15907 -10.77829 34.97100 1.000 16.28273 105 LYS A N 1
ATOM 2800 C CA . LYS B 1 125 ? -20.69037 -9.84207 35.95671 1.000 17.80409 105 LYS A CA 1
ATOM 2801 C C . LYS B 1 125 ? -21.15389 -10.56781 37.21680 1.000 21.82878 105 LYS A C 1
ATOM 2802 O O . LYS B 1 125 ? -20.81066 -10.16259 38.33295 1.000 22.02332 105 LYS A O 1
ATOM 2808 N N . GLN B 1 126 ? -21.94355 -11.64169 37.05701 1.000 19.78352 106 GLN A N 1
ATOM 2809 C CA . GLN B 1 126 ? -22.41530 -12.38692 38.22637 1.000 16.92389 106 GLN A CA 1
ATOM 2810 C C . GLN B 1 126 ? -21.25806 -13.02178 38.98406 1.000 21.21088 106 GLN A C 1
ATOM 2811 O O . GLN B 1 126 ? -21.26918 -13.05544 40.21944 1.000 21.22598 106 GLN A O 1
ATOM 2817 N N . ALA B 1 127 ? -20.24125 -13.51099 38.27123 1.000 16.21234 107 ALA A N 1
ATOM 2818 C CA . ALA B 1 127 ? -19.08581 -14.09245 38.95565 1.000 17.96130 107 ALA A CA 1
ATOM 2819 C C . ALA B 1 127 ? -18.33759 -13.05609 39.78916 1.000 21.20616 107 ALA A C 1
ATOM 2820 O O . ALA B 1 127 ? -17.94568 -13.33745 40.92868 1.000 19.61843 107 ALA A O 1
ATOM 2822 N N . ARG B 1 128 ? -18.10292 -11.85953 39.23355 1.000 19.20729 108 ARG A N 1
ATOM 2823 C CA . ARG B 1 128 ? -17.38962 -10.83176 39.99113 1.000 19.98299 108 ARG A CA 1
ATOM 2824 C C . ARG B 1 128 ? -18.20963 -10.34182 41.17465 1.000 22.34334 108 ARG A C 1
ATOM 2825 O O . ARG B 1 128 ? -17.64705 -10.04977 42.23547 1.000 24.16913 108 ARG A O 1
ATOM 2833 N N . GLU B 1 129 ? -19.53148 -10.26372 41.02786 1.000 20.31166 109 GLU A N 1
ATOM 2834 C CA . GLU B 1 129 ? -20.36554 -9.85947 42.15252 1.000 23.50142 109 GLU A CA 1
ATOM 2835 C C . GLU B 1 129 ? -20.38931 -10.93597 43.23421 1.000 22.49095 109 GLU A C 1
ATOM 2836 O O . GLU B 1 129 ? -20.31599 -10.62306 44.43038 1.000 22.10739 109 GLU A O 1
ATOM 2842 N N . THR B 1 130 ? -20.44334 -12.21054 42.83494 1.000 21.43370 110 THR A N 1
ATOM 2843 C CA . THR B 1 130 ? -20.38105 -13.29136 43.81379 1.000 21.36539 110 THR A CA 1
ATOM 2844 C C . THR B 1 130 ? -19.03643 -13.30275 44.53046 1.000 21.21123 110 THR A C 1
ATOM 2845 O O . THR B 1 130 ? -18.97274 -13.57202 45.73567 1.000 18.98505 110 THR A O 1
ATOM 2849 N N . ALA B 1 131 ? -17.94851 -12.99478 43.80928 1.000 18.93065 111 ALA A N 1
ATOM 2850 C CA . ALA B 1 131 ? -16.62802 -12.93939 44.43451 1.000 19.29142 111 ALA A CA 1
ATOM 2851 C C . ALA B 1 131 ? -16.54568 -11.83672 45.48849 1.000 21.14060 111 ALA A C 1
ATOM 2852 O O . ALA B 1 131 ? -15.90511 -12.01640 46.53318 1.000 22.38605 111 ALA A O 1
ATOM 2854 N N . SER B 1 132 ? -17.16992 -10.68090 45.23041 1.000 23.07436 112 SER A N 1
ATOM 2855 C CA . SER B 1 132 ? -17.16349 -9.61360 46.22863 1.000 21.93526 112 SER A CA 1
ATOM 2856 C C . SER B 1 132 ? -17.89504 -10.04371 47.49298 1.000 23.03563 112 SER A C 1
ATOM 2857 O O . SER B 1 132 ? -17.41371 -9.81137 48.61079 1.000 25.68275 112 SER A O 1
ATOM 2860 N N . TRP B 1 133 ? -19.06116 -10.67085 47.32860 1.000 20.52496 113 TRP A N 1
ATOM 2861 C CA . TRP B 1 133 ? -19.79486 -11.23119 48.45889 1.000 21.55137 113 TRP A CA 1
ATOM 2862 C C . TRP B 1 133 ? -18.93792 -12.23117 49.22439 1.000 24.15142 113 TRP A C 1
ATOM 2863 O O . TRP B 1 133 ? -18.86729 -12.18339 50.45800 1.000 21.82353 113 TRP A O 1
ATOM 2874 N N . ALA B 1 134 ? -18.24878 -13.11996 48.50608 1.000 21.36789 114 ALA A N 1
ATOM 2875 C CA . ALA B 1 134 ? -17.43902 -14.13508 49.17419 1.000 17.13844 114 ALA A CA 1
ATOM 2876 C C . ALA B 1 134 ? -16.29117 -13.50470 49.94928 1.000 22.51421 114 ALA A C 1
ATOM 2877 O O . ALA B 1 134 ? -15.97559 -13.94158 51.06082 1.000 24.24013 114 ALA A O 1
ATOM 2879 N N . ALA B 1 135 ? -15.64569 -12.48260 49.38133 1.000 22.21198 115 ALA A N 1
ATOM 2880 C CA . ALA B 1 135 ? -14.53555 -11.85884 50.09200 1.000 23.47392 115 ALA A CA 1
ATOM 2881 C C . ALA B 1 135 ? -15.01060 -11.14453 51.35148 1.000 30.33632 115 ALA A C 1
ATOM 2882 O O . ALA B 1 135 ? -14.24479 -11.00951 52.31126 1.000 39.28739 115 ALA A O 1
ATOM 2884 N N . ASP B 1 136 ? -16.26362 -10.69183 51.37260 1.000 23.35255 116 ASP A N 1
ATOM 2885 C CA . ASP B 1 136 ? -16.80996 -10.00375 52.53538 1.000 23.08874 116 ASP A CA 1
ATOM 2886 C C . ASP B 1 136 ? -17.17207 -10.95406 53.66352 1.000 31.98643 116 ASP A C 1
ATOM 2887 O O . ASP B 1 136 ? -17.46290 -10.49213 54.77333 1.000 29.29672 116 ASP A O 1
ATOM 2892 N N . HIS B 1 137 ? -17.16290 -12.26222 53.40735 1.000 23.66624 117 HIS A N 1
ATOM 2893 C CA . HIS B 1 137 ? -17.68736 -13.24077 54.35298 1.000 26.77182 117 HIS A CA 1
ATOM 2894 C C . HIS B 1 137 ? -16.71883 -14.40072 54.56412 1.000 22.48703 117 HIS A C 1
ATOM 2895 O O . HIS B 1 137 ? -17.13373 -15.47335 55.01795 1.000 20.33272 117 HIS A O 1
ATOM 2902 N N . ARG B 1 138 ? -15.43457 -14.20229 54.24529 1.000 20.30072 118 ARG A N 1
ATOM 2903 C CA . ARG B 1 138 ? -14.38810 -15.20445 54.46204 1.000 19.10025 118 ARG A CA 1
ATOM 2904 C C . ARG B 1 138 ? -14.71943 -16.52166 53.76635 1.000 20.31916 118 ARG A C 1
ATOM 2905 O O . ARG B 1 138 ? -14.48607 -17.60092 54.30954 1.000 21.56270 118 ARG A O 1
ATOM 2913 N N . ILE B 1 139 ? -15.26298 -16.43395 52.55080 1.000 17.41735 119 ILE A N 1
ATOM 2914 C CA . ILE B 1 139 ? -15.52819 -17.59913 51.70619 1.000 20.25086 119 ILE A CA 1
ATOM 2915 C C . ILE B 1 139 ? -14.49881 -17.61255 50.58656 1.000 18.20681 119 ILE A C 1
ATOM 2916 O O . ILE B 1 139 ? -14.36722 -16.62821 49.85078 1.000 20.26639 119 ILE A O 1
ATOM 2921 N N . ASP B 1 140 ? -13.76021 -18.70923 50.46368 1.000 15.92426 120 ASP A N 1
ATOM 2922 C CA . ASP B 1 140 ? -12.84338 -18.87046 49.34481 1.000 16.19351 120 ASP A CA 1
ATOM 2923 C C . ASP B 1 140 ? -13.65610 -19.28988 48.12782 1.000 20.84859 120 ASP A C 1
ATOM 2924 O O . ASP B 1 140 ? -14.43143 -20.24377 48.20221 1.000 25.68104 120 ASP A O 1
ATOM 2929 N N . TYR B 1 141 ? -13.51744 -18.56293 47.02189 1.000 18.53426 121 TYR A N 1
ATOM 2930 C CA . TYR B 1 141 ? -14.46379 -18.71211 45.92252 1.000 14.93804 121 TYR A CA 1
ATOM 2931 C C . TYR B 1 141 ? -13.74863 -18.90487 44.59668 1.000 16.45128 121 TYR A C 1
ATOM 2932 O O . TYR B 1 141 ? -12.86725 -18.11499 44.23712 1.000 16.05490 121 TYR A O 1
ATOM 2941 N N . LEU B 1 142 ? -14.17126 -19.92746 43.85563 1.000 13.76418 122 LEU A N 1
ATOM 2942 C CA . LEU B 1 142 ? -13.77809 -20.12101 42.46755 1.000 12.00442 122 LEU A CA 1
ATOM 2943 C C . LEU B 1 142 ? -15.03907 -20.17549 41.62964 1.000 16.03039 122 LEU A C 1
ATOM 2944 O O . LEU B 1 142 ? -16.02061 -20.81551 42.01800 1.000 17.47198 122 LEU A O 1
ATOM 2949 N N . ASP B 1 143 ? -15.01032 -19.50771 40.48613 1.000 13.14110 123 ASP A N 1
ATOM 2950 C CA . ASP B 1 143 ? -16.08306 -19.62222 39.51055 1.000 14.21408 123 ASP A CA 1
ATOM 2951 C C . ASP B 1 143 ? -15.61107 -20.52378 38.38181 1.000 18.27341 123 ASP A C 1
ATOM 2952 O O . ASP B 1 143 ? -14.45914 -20.43715 37.94443 1.000 18.18823 123 ASP A O 1
ATOM 2957 N N . GLY B 1 144 ? -16.49457 -21.40775 37.92863 1.000 14.26152 124 GLY A N 1
ATOM 2958 C CA . GLY B 1 144 ? -16.10189 -22.42977 36.98428 1.000 14.37472 124 GLY A CA 1
ATOM 2959 C C . GLY B 1 144 ? -17.16007 -22.65217 35.92189 1.000 14.47913 124 GLY A C 1
ATOM 2960 O O . GLY B 1 144 ? -18.33846 -22.32127 36.08794 1.000 16.92309 124 GLY A O 1
ATOM 2961 N N . GLY B 1 145 ? -16.69734 -23.21880 34.81683 1.000 12.37907 125 GLY A N 1
ATOM 2962 C CA . GLY B 1 145 ? -17.54800 -23.59427 33.70028 1.000 13.74585 125 GLY A CA 1
ATOM 2963 C C . GLY B 1 145 ? -17.22627 -25.00276 33.24991 1.000 13.65165 125 GLY A C 1
ATOM 2964 O O . GLY B 1 145 ? -16.09056 -25.29160 32.83969 1.000 12.94069 125 GLY A O 1
ATOM 2965 N N . ILE B 1 146 ? -18.23019 -25.87383 33.30038 1.000 14.00824 126 ILE A N 1
ATOM 2966 C CA . ILE B 1 146 ? -18.07578 -27.27775 32.93151 1.000 16.97859 126 ILE A CA 1
ATOM 2967 C C . ILE B 1 146 ? -18.19345 -27.39315 31.41828 1.000 11.73489 126 ILE A C 1
ATOM 2968 O O . ILE B 1 146 ? -19.26898 -27.16507 30.85517 1.000 13.80558 126 ILE A O 1
ATOM 2973 N N . MET B 1 147 ? -17.09973 -27.77636 30.76294 1.000 14.41862 127 MET A N 1
ATOM 2974 C CA . MET B 1 147 ? -17.10180 -28.01558 29.31767 1.000 16.74190 127 MET A CA 1
ATOM 2975 C C . MET B 1 147 ? -17.17716 -29.52055 29.07828 1.000 13.09561 127 MET A C 1
ATOM 2976 O O . MET B 1 147 ? -16.20489 -30.19040 28.69992 1.000 18.87068 127 MET A O 1
ATOM 2981 N N . ALA B 1 148 ? -18.37478 -30.04001 29.33565 1.000 14.06837 128 ALA A N 1
ATOM 2982 C CA . ALA B 1 148 ? -18.69028 -31.46226 29.27788 1.000 15.38068 128 ALA A CA 1
ATOM 2983 C C . ALA B 1 148 ? -20.19843 -31.61382 29.38010 1.000 20.80920 128 ALA A C 1
ATOM 2984 O O . ALA B 1 148 ? -20.89743 -30.68692 29.79705 1.000 17.84506 128 ALA A O 1
ATOM 2986 N N . ILE B 1 149 ? -20.69706 -32.78930 28.99669 1.000 18.22936 129 ILE A N 1
ATOM 2987 C CA . ILE B 1 149 ? -22.07857 -33.16663 29.28736 1.000 16.99266 129 ILE A CA 1
ATOM 2988 C C . ILE B 1 149 ? -22.03277 -34.18086 30.42706 1.000 17.55347 129 ILE A C 1
ATOM 2989 O O . ILE B 1 149 ? -20.94568 -34.71188 30.71850 1.000 18.97198 129 ILE A O 1
ATOM 2994 N N . PRO B 1 150 ? -23.14213 -34.46293 31.11196 1.000 18.06094 130 PRO A N 1
ATOM 2995 C CA . PRO B 1 150 ? -23.07692 -35.28926 32.32819 1.000 17.31780 130 PRO A CA 1
ATOM 2996 C C . PRO B 1 150 ? -22.42320 -36.64453 32.09932 1.000 18.81082 130 PRO A C 1
ATOM 2997 O O . PRO B 1 150 ? -21.59626 -37.05158 32.92648 1.000 19.54407 130 PRO A O 1
ATOM 3001 N N . PRO B 1 151 ? -22.73331 -37.38001 31.01623 1.000 18.30672 131 PRO A N 1
ATOM 3002 C CA . PRO B 1 151 ? -22.04476 -38.67220 30.82690 1.000 24.68438 131 PRO A CA 1
ATOM 3003 C C . PRO B 1 151 ? -20.56112 -38.53095 30.53844 1.000 24.17910 131 PRO A C 1
ATOM 3004 O O . PRO B 1 151 ? -19.82247 -39.51123 30.69668 1.000 26.68587 131 PRO A O 1
ATOM 3008 N N . GLY B 1 152 ? -20.09435 -37.34561 30.14610 1.000 21.79716 132 GLY A N 1
ATOM 3009 C CA . GLY B 1 152 ? -18.67858 -37.09477 29.93645 1.000 23.36814 132 GLY A CA 1
ATOM 3010 C C . GLY B 1 152 ? -17.87584 -36.79252 31.18962 1.000 22.70564 132 GLY A C 1
ATOM 3011 O O . GLY B 1 152 ? -16.64264 -36.83300 31.13847 1.000 23.68781 132 GLY A O 1
ATOM 3012 N N . ILE B 1 153 ? -18.54340 -36.48859 32.30652 1.000 18.42344 133 ILE A N 1
ATOM 3013 C CA . ILE B 1 153 ? -17.83294 -36.18824 33.54667 1.000 16.97761 133 ILE A CA 1
ATOM 3014 C C . ILE B 1 153 ? -16.98362 -37.38810 33.94095 1.000 23.27227 133 ILE A C 1
ATOM 3015 O O . ILE B 1 153 ? -17.41631 -38.54235 33.82374 1.000 24.19484 133 ILE A O 1
ATOM 3020 N N . ALA B 1 154 ? -15.76243 -37.11739 34.40811 1.000 20.22634 134 ALA A N 1
ATOM 3021 C CA . ALA B 1 154 ? -14.81661 -38.13923 34.85551 1.000 22.76806 134 ALA A CA 1
ATOM 3022 C C . ALA B 1 154 ? -14.35530 -39.04657 33.71810 1.000 29.23103 134 ALA A C 1
ATOM 3023 O O . ALA B 1 154 ? -13.95670 -40.18757 33.96318 1.000 29.79132 134 ALA A O 1
ATOM 3025 N N . THR B 1 155 ? -14.42668 -38.56663 32.47147 1.000 29.34241 135 THR A N 1
ATOM 3026 C CA . THR B 1 155 ? -13.88386 -39.24139 31.29369 1.000 23.50316 135 THR A CA 1
ATOM 3027 C C . THR B 1 155 ? -12.87137 -38.30757 30.64236 1.000 25.87045 135 THR A C 1
ATOM 3028 O O . THR B 1 155 ? -12.84191 -37.11584 30.97102 1.000 30.08538 135 THR A O 1
ATOM 3032 N N . PRO B 1 156 ? -12.02446 -38.79138 29.72532 1.000 27.65349 136 PRO A N 1
ATOM 3033 C CA . PRO B 1 156 ? -11.05137 -37.89464 29.07655 1.000 28.48900 136 PRO A CA 1
ATOM 3034 C C . PRO B 1 156 ? -11.67487 -36.77151 28.26256 1.000 28.50467 136 PRO A C 1
ATOM 3035 O O . PRO B 1 156 ? -10.95602 -35.84110 27.88386 1.000 41.28169 136 PRO A O 1
ATOM 3039 N N . ASP B 1 157 ? -12.97687 -36.82461 27.97639 1.000 30.24905 137 ASP A N 1
ATOM 3040 C CA . ASP B 1 157 ? -13.60356 -35.74208 27.22872 1.000 37.29238 137 ASP A CA 1
ATOM 3041 C C . ASP B 1 157 ? -13.74061 -34.48223 28.07371 1.000 34.56250 137 ASP A C 1
ATOM 3042 O O . ASP B 1 157 ? -13.69344 -33.36873 27.54114 1.000 40.46643 137 ASP A O 1
ATOM 3047 N N . SER B 1 158 ? -13.86951 -34.63598 29.38250 1.000 26.08211 138 SER A N 1
ATOM 3048 C CA . SER B 1 158 ? -14.34295 -33.55273 30.23129 1.000 22.24837 138 SER A CA 1
ATOM 3049 C C . SER B 1 158 ? -13.21221 -32.60281 30.61535 1.000 21.99204 138 SER A C 1
ATOM 3050 O O . SER B 1 158 ? -12.11294 -33.02944 30.98045 1.000 23.95363 138 SER A O 1
ATOM 3053 N N . PHE B 1 159 ? -13.48276 -31.30404 30.53775 1.000 16.63855 139 PHE A N 1
ATOM 3054 C CA . PHE B 1 159 ? -12.59668 -30.32674 31.15157 1.000 18.34972 139 PHE A CA 1
ATOM 3055 C C . PHE B 1 159 ? -13.43894 -29.20220 31.72673 1.000 18.31318 139 PHE A C 1
ATOM 3056 O O . PHE B 1 159 ? -14.57119 -28.96180 31.29765 1.000 16.46436 139 PHE A O 1
ATOM 3064 N N . ILE B 1 160 ? -12.89965 -28.56526 32.75641 1.000 17.39229 140 ILE A N 1
ATOM 3065 C CA . ILE B 1 160 ? -13.62138 -27.54641 33.49766 1.000 15.20066 140 ILE A CA 1
ATOM 3066 C C . ILE B 1 160 ? -12.69391 -26.35319 33.65022 1.000 16.38786 140 ILE A C 1
ATOM 3067 O O . ILE B 1 160 ? -11.51363 -26.51464 33.98307 1.000 16.85457 140 ILE A O 1
ATOM 3072 N N . LEU B 1 161 ? -13.20817 -25.17444 33.33335 1.000 12.02012 141 LEU A N 1
ATOM 3073 C CA . LEU B 1 161 ? -12.47132 -23.92483 33.43485 1.000 14.44540 141 LEU A CA 1
ATOM 3074 C C . LEU B 1 161 ? -12.73313 -23.28755 34.79348 1.000 12.33151 141 LEU A C 1
ATOM 3075 O O . LEU B 1 161 ? -13.86937 -23.27806 35.26859 1.000 13.73151 141 LEU A O 1
ATOM 3080 N N . TYR B 1 162 ? -11.67578 -22.75096 35.42041 1.000 15.72522 142 TYR A N 1
ATOM 3081 C CA . TYR B 1 162 ? -11.79802 -22.13356 36.73519 1.000 13.40147 142 TYR A CA 1
ATOM 3082 C C . TYR B 1 162 ? -11.14144 -20.76286 36.76449 1.000 13.28179 142 TYR A C 1
ATOM 3083 O O . TYR B 1 162 ? -10.14422 -20.51573 36.08452 1.000 15.10281 142 TYR A O 1
ATOM 3092 N N . SER B 1 163 ? -11.70532 -19.86975 37.56543 1.000 12.54874 143 SER A N 1
ATOM 3093 C CA . SER B 1 163 ? -11.05653 -18.58742 37.78564 1.000 14.44464 143 SER A CA 1
ATOM 3094 C C . SER B 1 163 ? -11.26354 -18.14738 39.22738 1.000 15.51603 143 SER A C 1
ATOM 3095 O O . SER B 1 163 ? -12.26238 -18.48604 39.86757 1.000 15.43298 143 SER A O 1
ATOM 3098 N N . GLY B 1 164 ? -10.27935 -17.40917 39.74217 1.000 16.38888 144 GLY A N 1
ATOM 3099 C CA . GLY B 1 164 ? -10.23452 -17.05087 41.13996 1.000 16.73283 144 GLY A CA 1
ATOM 3100 C C . GLY B 1 164 ? -8.83466 -17.25878 41.67373 1.000 18.97223 144 GLY A C 1
ATOM 3101 O O . GLY B 1 164 ? -7.89234 -17.47736 40.91218 1.000 18.03801 144 GLY A O 1
ATOM 3102 N N . PRO B 1 165 ? -8.66756 -17.20915 42.99496 1.000 17.06847 145 PRO A N 1
ATOM 3103 C CA . PRO B 1 165 ? -7.31032 -17.23407 43.55699 1.000 18.75339 145 PRO A CA 1
ATOM 3104 C C . PRO B 1 165 ? -6.60211 -18.55385 43.28891 1.000 18.65974 145 PRO A C 1
ATOM 3105 O O . PRO B 1 165 ? -7.17886 -19.63871 43.40211 1.000 19.83189 145 PRO A O 1
ATOM 3109 N N . LEU B 1 166 ? -5.32037 -18.44648 42.93549 1.000 21.41145 146 LEU A N 1
ATOM 3110 C CA . LEU B 1 166 ? -4.53664 -19.63026 42.61461 1.000 19.92042 146 LEU A CA 1
ATOM 3111 C C . LEU B 1 166 ? -4.32826 -20.50971 43.84212 1.000 20.90073 146 LEU A C 1
ATOM 3112 O O . LEU B 1 166 ? -4.24525 -21.73646 43.71658 1.000 21.42636 146 LEU A O 1
ATOM 3117 N N . GLY B 1 167 ? -4.24750 -19.90426 45.03052 1.000 18.12171 147 GLY A N 1
ATOM 3118 C CA . GLY B 1 167 ? -4.12780 -20.69338 46.24719 1.000 23.15251 147 GLY A CA 1
ATOM 3119 C C . GLY B 1 167 ? -5.30700 -21.62663 46.43789 1.000 20.15653 147 GLY A C 1
ATOM 3120 O O . GLY B 1 167 ? -5.13638 -22.81645 46.71660 1.000 22.21912 147 GLY A O 1
ATOM 3121 N N . THR B 1 168 ? -6.52247 -21.10353 46.24947 1.000 18.55882 148 THR A N 1
ATOM 3122 C CA . THR B 1 168 ? -7.71375 -21.93991 46.36695 1.000 20.85266 148 THR A CA 1
ATOM 3123 C C . THR B 1 168 ? -7.75365 -22.99584 45.26697 1.000 18.98779 148 THR A C 1
ATOM 3124 O O . THR B 1 168 ? -8.07472 -24.16086 45.52948 1.000 18.51641 148 THR A O 1
ATOM 3128 N N . PHE B 1 169 ? -7.42368 -22.60745 44.02985 1.000 18.37307 149 PHE A N 1
ATOM 3129 C CA . PHE B 1 169 ? -7.43325 -23.56997 42.93404 1.000 17.15624 149 PHE A CA 1
ATOM 3130 C C . PHE B 1 169 ? -6.43542 -24.69370 43.17936 1.000 18.16477 149 PHE A C 1
ATOM 3131 O O . PHE B 1 169 ? -6.77838 -25.87293 43.06296 1.000 17.82197 149 PHE A O 1
ATOM 3139 N N . GLU B 1 170 ? -5.18838 -24.35061 43.53362 1.000 18.69682 150 GLU A N 1
ATOM 3140 C CA . GLU B 1 170 ? -4.18942 -25.39988 43.71099 1.000 22.11635 150 GLU A CA 1
ATOM 3141 C C . GLU B 1 170 ? -4.48010 -26.25765 44.93637 1.000 19.47402 150 GLU A C 1
ATOM 3142 O O . GLU B 1 170 ? -4.17713 -27.45465 44.93515 1.000 19.41551 150 GLU A O 1
ATOM 3148 N N . ALA B 1 171 ? -5.09354 -25.67809 45.97097 1.000 16.96850 151 ALA A N 1
ATOM 3149 C CA . ALA B 1 171 ? -5.44290 -26.45890 47.15681 1.000 16.59056 151 ALA A CA 1
ATOM 3150 C C . ALA B 1 171 ? -6.42838 -27.57476 46.83434 1.000 22.40924 151 ALA A C 1
ATOM 3151 O O . ALA B 1 171 ? -6.37813 -28.64150 47.45188 1.000 22.55696 151 ALA A O 1
ATOM 3153 N N . HIS B 1 172 ? -7.33105 -27.35921 45.87645 1.000 19.13601 152 HIS A N 1
ATOM 3154 C CA . HIS B 1 172 ? -8.35821 -28.34913 45.57912 1.000 19.11218 152 HIS A CA 1
ATOM 3155 C C . HIS B 1 172 ? -8.22387 -28.96500 44.19323 1.000 19.17263 152 HIS A C 1
ATOM 3156 O O . HIS B 1 172 ? -9.12625 -29.69458 43.76505 1.000 20.52765 152 HIS A O 1
ATOM 3163 N N . ARG B 1 173 ? -7.09800 -28.73690 43.50816 1.000 19.11897 153 ARG A N 1
ATOM 3164 C CA . ARG B 1 173 ? -6.95646 -29.19103 42.12541 1.000 21.61965 153 ARG A CA 1
ATOM 3165 C C . ARG B 1 173 ? -7.10179 -30.70438 42.00843 1.000 23.39823 153 ARG A C 1
ATOM 3166 O O . ARG B 1 173 ? -7.78543 -31.20011 41.10283 1.000 21.51906 153 ARG A O 1
ATOM 3174 N N . SER B 1 174 ? -6.47734 -31.46039 42.91671 1.000 20.59596 154 SER A N 1
ATOM 3175 C CA . SER B 1 174 ? -6.55534 -32.91535 42.82336 1.000 22.40510 154 SER A CA 1
ATOM 3176 C C . SER B 1 174 ? -7.99016 -33.40486 42.97341 1.000 21.83604 154 SER A C 1
ATOM 3177 O O . SER B 1 174 ? -8.41870 -34.32129 42.26153 1.000 25.01851 154 SER A O 1
ATOM 3180 N N . THR B 1 175 ? -8.75545 -32.78760 43.87561 1.000 21.95730 155 THR A N 1
ATOM 3181 C CA . THR B 1 175 ? -10.15798 -33.14751 44.02622 1.000 21.58162 155 THR A CA 1
ATOM 3182 C C . THR B 1 175 ? -10.94240 -32.78246 42.77249 1.000 17.07782 155 THR A C 1
ATOM 3183 O O . THR B 1 175 ? -11.71786 -33.59388 42.25353 1.000 19.71583 155 THR A O 1
ATOM 3187 N N . LEU B 1 176 ? -10.75053 -31.55595 42.27856 1.000 18.53121 156 LEU A N 1
ATOM 3188 C CA . LEU B 1 176 ? -11.48125 -31.10998 41.09405 1.000 18.03271 156 LEU A CA 1
ATOM 3189 C C . LEU B 1 176 ? -11.16591 -31.97215 39.88446 1.000 21.53214 156 LEU A C 1
ATOM 3190 O O . LEU B 1 176 ? -12.03324 -32.18541 39.02523 1.000 18.84034 156 LEU A O 1
ATOM 3195 N N . GLU B 1 177 ? -9.94147 -32.49205 39.80365 1.000 20.98955 157 GLU A N 1
ATOM 3196 C CA . GLU B 1 177 ? -9.54550 -33.29994 38.65892 1.000 20.19636 157 GLU A CA 1
ATOM 3197 C C . GLU B 1 177 ? -10.24327 -34.65647 38.60330 1.000 18.57093 157 GLU A C 1
ATOM 3198 O O . GLU B 1 177 ? -10.17116 -35.31734 37.56102 1.000 24.60398 157 GLU A O 1
ATOM 3204 N N . VAL B 1 178 ? -10.95029 -35.06152 39.66407 1.000 18.31350 158 VAL A N 1
ATOM 3205 C CA . VAL B 1 178 ? -11.86810 -36.19925 39.58677 1.000 18.71857 158 VAL A CA 1
ATOM 3206 C C . VAL B 1 178 ? -12.88436 -35.99571 38.46649 1.000 22.74576 158 VAL A C 1
ATOM 3207 O O . VAL B 1 178 ? -13.30834 -36.95546 37.81095 1.000 20.27279 158 VAL A O 1
ATOM 3211 N N . LEU B 1 179 ? -13.29450 -34.74802 38.23483 1.000 18.32149 159 LEU A N 1
ATOM 3212 C CA . LEU B 1 179 ? -14.38052 -34.45796 37.30480 1.000 18.94644 159 LEU A CA 1
ATOM 3213 C C . LEU B 1 179 ? -13.91596 -34.37917 35.85905 1.000 20.92057 159 LEU A C 1
ATOM 3214 O O . LEU B 1 179 ? -14.74526 -34.50078 34.94194 1.000 19.62336 159 LEU A O 1
ATOM 3219 N N . GLY B 1 180 ? -12.62870 -34.17848 35.64463 1.000 20.73137 160 GLY A N 1
ATOM 3220 C CA . GLY B 1 180 ? -12.07220 -33.89991 34.33522 1.000 21.86512 160 GLY A CA 1
ATOM 3221 C C . GLY B 1 180 ? -10.85890 -33.00926 34.49823 1.000 25.65348 160 GLY A C 1
ATOM 3222 O O . GLY B 1 180 ? -10.45455 -32.67662 35.60887 1.000 22.80757 160 GLY A O 1
ATOM 3223 N N . ALA B 1 181 ? -10.27553 -32.62969 33.36242 1.000 20.00179 161 ALA A N 1
ATOM 3224 C CA . ALA B 1 181 ? -9.15516 -31.69837 33.41077 1.000 20.01783 161 ALA A CA 1
ATOM 3225 C C . ALA B 1 181 ? -9.57528 -30.40140 34.09758 1.000 22.87362 161 ALA A C 1
ATOM 3226 O O . ALA B 1 181 ? -10.74911 -30.01245 34.08439 1.000 21.56614 161 ALA A O 1
ATOM 3228 N N . ALA B 1 182 ? -8.60754 -29.74561 34.73666 1.000 20.05388 162 ALA A N 1
ATOM 3229 C CA . ALA B 1 182 ? -8.84559 -28.51986 35.49108 1.000 19.64443 162 ALA A CA 1
ATOM 3230 C C . ALA B 1 182 ? -7.96884 -27.41431 34.92487 1.000 26.31987 162 ALA A C 1
ATOM 3231 O O . ALA B 1 182 ? -6.74728 -27.41827 35.11660 1.000 28.32220 162 ALA A O 1
ATOM 3233 N N . ASN B 1 183 ? -8.59302 -26.45840 34.25820 1.000 18.59570 163 ASN A N 1
ATOM 3234 C CA . ASN B 1 183 ? -7.89672 -25.38612 33.55935 1.000 22.66786 163 ASN A CA 1
ATOM 3235 C C . ASN B 1 183 ? -8.18793 -24.07880 34.28482 1.000 21.29461 163 ASN A C 1
ATOM 3236 O O . ASN B 1 183 ? -9.27085 -23.51141 34.14021 1.000 20.70932 163 ASN A O 1
ATOM 3241 N N . HIS B 1 184 ? -7.20459 -23.58597 35.03607 1.000 20.25404 164 HIS A N 1
ATOM 3242 C CA . HIS B 1 184 ? -7.29779 -22.27408 35.66224 1.000 19.28326 164 HIS A CA 1
ATOM 3243 C C . HIS B 1 184 ? -6.95451 -21.19400 34.63761 1.000 20.57995 164 HIS A C 1
ATOM 3244 O O . HIS B 1 184 ? -5.83188 -21.15765 34.11609 1.000 24.00362 164 HIS A O 1
ATOM 3251 N N . VAL B 1 185 ? -7.91323 -20.31836 34.33618 1.000 15.82558 165 VAL A N 1
ATOM 3252 C CA . VAL B 1 185 ? -7.76254 -19.34859 33.25621 1.000 20.50782 165 VAL A CA 1
ATOM 3253 C C . VAL B 1 185 ? -7.51183 -17.93644 33.76901 1.000 27.80225 165 VAL A C 1
ATOM 3254 O O . VAL B 1 185 ? -7.47185 -16.99427 32.97061 1.000 33.25986 165 VAL A O 1
ATOM 3258 N N . GLY B 1 186 ? -7.33870 -17.75424 35.06512 1.000 21.95604 166 GLY A N 1
ATOM 3259 C CA . GLY B 1 186 ? -6.92546 -16.45916 35.56955 1.000 22.18350 166 GLY A CA 1
ATOM 3260 C C . GLY B 1 186 ? -7.45582 -16.20308 36.96146 1.000 19.88053 166 GLY A C 1
ATOM 3261 O O . GLY B 1 186 ? -8.37447 -16.85844 37.44471 1.000 18.60888 166 GLY A O 1
ATOM 3262 N N . THR B 1 187 ? -6.85215 -15.21144 37.62643 1.000 21.44629 167 THR A N 1
ATOM 3263 C CA . THR B 1 187 ? -7.29076 -14.82804 38.96428 1.000 20.49823 167 THR A CA 1
ATOM 3264 C C . THR B 1 187 ? -8.53043 -13.94154 38.95573 1.000 20.57105 167 THR A C 1
ATOM 3265 O O . THR B 1 187 ? -9.25835 -13.91588 39.95830 1.000 23.48540 167 THR A O 1
ATOM 3269 N N . ASP B 1 188 ? -8.77836 -13.20613 37.86917 1.000 19.26276 168 ASP A N 1
ATOM 3270 C CA . ASP B 1 188 ? -10.02780 -12.47573 37.70684 1.000 19.03270 168 ASP A CA 1
ATOM 3271 C C . ASP B 1 188 ? -11.19284 -13.45245 37.69932 1.000 20.18688 168 ASP A C 1
ATOM 3272 O O . ASP B 1 188 ? -11.27998 -14.31054 36.81643 1.000 18.68158 168 ASP A O 1
ATOM 3277 N N . HIS B 1 189 ? -12.09220 -13.31507 38.68002 1.000 20.93796 169 HIS A N 1
ATOM 3278 C CA . HIS B 1 189 ? -13.15124 -14.30425 38.84886 1.000 19.71008 169 HIS A CA 1
ATOM 3279 C C . HIS B 1 189 ? -14.07696 -14.39654 37.64164 1.000 18.60909 169 HIS A C 1
ATOM 3280 O O . HIS B 1 189 ? -14.71646 -15.43727 37.45325 1.000 18.40269 169 HIS A O 1
ATOM 3287 N N . GLY B 1 190 ? -14.18237 -13.33793 36.83806 1.000 19.69019 170 GLY A N 1
ATOM 3288 C CA . GLY B 1 190 ? -15.07666 -13.38148 35.69179 1.000 18.79711 170 GLY A CA 1
ATOM 3289 C C . GLY B 1 190 ? -14.55791 -14.15264 34.49566 1.000 16.84436 170 GLY A C 1
ATOM 3290 O O . GLY B 1 190 ? -15.31423 -14.34884 33.53654 1.000 16.84154 170 GLY A O 1
ATOM 3291 N N . LEU B 1 191 ? -13.30668 -14.61325 34.52510 1.000 16.39203 171 LEU A N 1
ATOM 3292 C CA . LEU B 1 191 ? -12.68497 -15.10750 33.29846 1.000 16.05616 171 LEU A CA 1
ATOM 3293 C C . LEU B 1 191 ? -13.15330 -16.50984 32.90696 1.000 19.04817 171 LEU A C 1
ATOM 3294 O O . LEU B 1 191 ? -13.27206 -16.80475 31.71106 1.000 15.83668 171 LEU A O 1
ATOM 3299 N N . ALA B 1 192 ? -13.42598 -17.39261 33.86820 1.000 15.22534 172 ALA A N 1
ATOM 3300 C CA . ALA B 1 192 ? -13.89951 -18.72282 33.49769 1.000 13.42309 172 ALA A CA 1
ATOM 3301 C C . ALA B 1 192 ? -15.24665 -18.64428 32.78155 1.000 14.30287 172 ALA A C 1
ATOM 3302 O O . ALA B 1 192 ? -15.44907 -19.30797 31.75987 1.000 16.07263 172 ALA A O 1
ATOM 3304 N N . SER B 1 193 ? -16.17189 -17.81781 33.28276 1.000 16.0733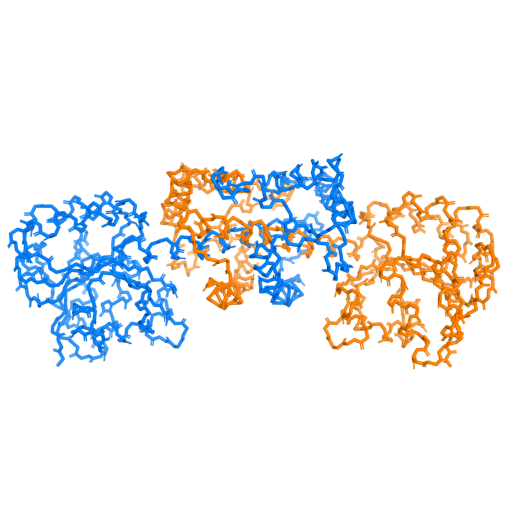7 173 SER A N 1
ATOM 3305 C CA . SER B 1 193 ? -17.45116 -17.70276 32.58603 1.000 14.69801 173 SER A CA 1
ATOM 3306 C C . SER B 1 193 ? -17.28917 -17.03396 31.23175 1.000 15.44194 173 SER A C 1
ATOM 3307 O O . SER B 1 193 ? -18.00102 -17.37937 30.28652 1.000 14.14506 173 SER A O 1
ATOM 3310 N N . LEU B 1 194 ? -16.37184 -16.07878 31.10465 1.000 13.46210 174 LEU A N 1
ATOM 3311 C CA . LEU B 1 194 ? -16.15175 -15.47718 29.79704 1.000 14.23496 174 LEU A CA 1
ATOM 3312 C C . LEU B 1 194 ? -15.72665 -16.53237 28.77422 1.000 13.48970 174 LEU A C 1
ATOM 3313 O O . LEU B 1 194 ? -16.24825 -16.56534 27.65075 1.000 14.88501 174 LEU A O 1
ATOM 3318 N N . HIS B 1 195 ? -14.80357 -17.41899 29.15655 1.000 14.81347 175 HIS A N 1
ATOM 3319 C CA . HIS B 1 195 ? -14.34136 -18.45947 28.23971 1.000 13.74650 175 HIS A CA 1
ATOM 3320 C C . HIS B 1 195 ? -15.42723 -19.50538 27.99682 1.000 13.38061 175 HIS A C 1
ATOM 3321 O O . HIS B 1 195 ? -15.64194 -19.92486 26.85507 1.000 14.55619 175 HIS A O 1
ATOM 3328 N N . ASP B 1 196 ? -16.09713 -19.94575 29.07104 1.000 13.64309 176 ASP A N 1
ATOM 3329 C CA . ASP B 1 196 ? -17.25233 -20.83508 28.99202 1.000 16.31295 176 ASP A CA 1
ATOM 3330 C C . ASP B 1 196 ? -18.26870 -20.32468 27.97611 1.000 11.86491 176 ASP A C 1
ATOM 3331 O O . ASP B 1 196 ? -18.62778 -21.02220 27.01049 1.000 12.85266 176 ASP A O 1
ATOM 3336 N N . LEU B 1 197 ? -18.73536 -19.09149 28.18107 1.000 10.82947 177 LEU A N 1
ATOM 3337 C CA . LEU B 1 197 ? -19.77343 -18.54056 27.31919 1.000 12.82209 177 LEU A CA 1
ATOM 3338 C C . LEU B 1 197 ? -19.27441 -18.34094 25.89334 1.000 12.82253 177 LEU A C 1
ATOM 3339 O O . LEU B 1 197 ? -20.05576 -18.49059 24.94615 1.000 12.06404 177 LEU A O 1
ATOM 3344 N N . ALA B 1 198 ? -17.98960 -18.02007 25.71199 1.000 12.13592 178 ALA A N 1
ATOM 3345 C CA . ALA B 1 198 ? -17.45668 -17.93384 24.35372 1.000 12.57668 178 ALA A CA 1
ATOM 3346 C C . ALA B 1 198 ? -17.51146 -19.28845 23.65511 1.000 12.22982 178 ALA A C 1
ATOM 3347 O O . ALA B 1 198 ? -17.89599 -19.37996 22.47900 1.000 11.12843 178 ALA A O 1
ATOM 3349 N N . LEU B 1 199 ? -17.10430 -20.34928 24.35526 1.000 12.44418 179 LEU A N 1
ATOM 3350 C CA . LEU B 1 199 ? -17.18808 -21.69352 23.78469 1.000 12.85163 179 LEU A CA 1
ATOM 3351 C C . LEU B 1 199 ? -18.63450 -22.08509 23.49973 1.000 13.95068 179 LEU A C 1
ATOM 3352 O O . LEU B 1 199 ? -18.92883 -22.65013 22.43992 1.000 12.84947 179 LEU A O 1
ATOM 3357 N N . LEU B 1 200 ? -19.55762 -21.78357 24.42348 1.000 11.43824 180 LEU A N 1
ATOM 3358 C CA . LEU B 1 200 ? -20.96700 -22.06943 24.15569 1.000 11.93580 180 LEU A CA 1
ATOM 3359 C C . LEU B 1 200 ? -21.47836 -21.26670 22.96880 1.000 12.87399 180 LEU A C 1
ATOM 3360 O O . LEU B 1 200 ? -22.29586 -21.76069 22.18796 1.000 12.00477 180 LEU A O 1
ATOM 3365 N N . THR B 1 201 ? -21.00115 -20.02527 22.82161 1.000 11.91300 181 THR A N 1
ATOM 3366 C CA . THR B 1 201 ? -21.38668 -19.18797 21.68997 1.000 12.18977 181 THR A CA 1
ATOM 3367 C C . THR B 1 201 ? -21.00403 -19.85211 20.37262 1.000 11.79267 181 THR A C 1
ATOM 3368 O O . THR B 1 201 ? -21.81691 -19.94204 19.44512 1.000 11.50410 181 THR A O 1
ATOM 3372 N N . GLY B 1 202 ? -19.77097 -20.35168 20.27905 1.000 11.70121 182 GLY A N 1
ATOM 3373 C CA . GLY B 1 202 ? -19.37414 -21.07730 19.07859 1.000 13.55686 182 GLY A CA 1
ATOM 3374 C C . GLY B 1 202 ? -20.26424 -22.28079 18.83156 1.000 13.95630 182 GLY A C 1
ATOM 3375 O O . GLY B 1 202 ? -20.74985 -22.50770 17.71448 1.000 11.12285 182 GLY A O 1
ATOM 3376 N N . MET B 1 203 ? -20.50030 -23.05134 19.89049 1.000 11.26850 183 MET A N 1
ATOM 3377 C CA . MET B 1 203 ? -21.31482 -24.26161 19.83820 1.000 10.69478 183 MET A CA 1
ATOM 3378 C C . MET B 1 203 ? -22.72494 -23.98683 19.34498 1.000 14.56577 183 MET A C 1
ATOM 3379 O O . MET B 1 203 ? -23.24878 -24.72962 18.50460 1.000 12.40205 183 MET A O 1
ATOM 3384 N N . TYR B 1 204 ? -23.37127 -22.93745 19.86842 1.000 12.67608 184 TYR A N 1
ATOM 3385 C CA . TYR B 1 204 ? -24.75773 -22.69126 19.46255 1.000 14.97317 184 TYR A CA 1
ATOM 3386 C C . TYR B 1 204 ? -24.85422 -22.20685 18.02326 1.000 13.05984 184 TYR A C 1
ATOM 3387 O O . TYR B 1 204 ? -25.83285 -22.52899 17.33622 1.000 12.62543 184 TYR A O 1
ATOM 3396 N N . GLY B 1 205 ? -23.85861 -21.46789 17.53065 1.000 11.81893 185 GLY A N 1
ATOM 3397 C CA . GLY B 1 205 ? -23.84974 -21.16519 16.10286 1.000 11.11394 185 GLY A CA 1
ATOM 3398 C C . GLY B 1 205 ? -23.76694 -22.43197 15.27256 1.000 12.14346 185 GLY A C 1
ATOM 3399 O O . GLY B 1 205 ? -24.52051 -22.62532 14.31156 1.000 10.87552 185 GLY A O 1
ATOM 3400 N N . MET B 1 206 ? -22.85548 -23.32420 15.64744 1.000 11.07594 186 MET A N 1
ATOM 3401 C CA . MET B 1 206 ? -22.78873 -24.62686 14.99012 1.000 13.70776 186 MET A CA 1
ATOM 3402 C C . MET B 1 206 ? -24.12284 -25.34955 15.04267 1.000 13.39869 186 MET A C 1
ATOM 3403 O O . MET B 1 206 ? -24.55639 -25.92993 14.03960 1.000 13.73652 186 MET A O 1
ATOM 3408 N N . PHE B 1 207 ? -24.77684 -25.33111 16.20799 1.000 12.73547 187 PHE A N 1
ATOM 3409 C CA . PHE B 1 207 ? -26.03166 -2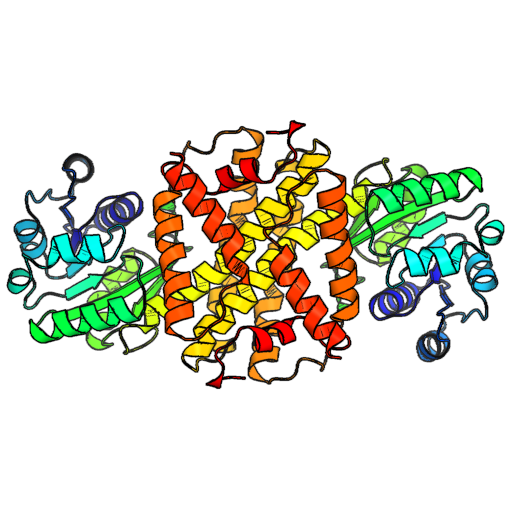6.05975 16.36990 1.000 14.40824 187 PHE A CA 1
ATOM 3410 C C . PHE B 1 207 ? -27.09221 -25.49780 15.42932 1.000 13.46762 187 PHE A C 1
ATOM 3411 O O . PHE B 1 207 ? -27.85087 -26.25177 14.80547 1.000 12.74588 187 PHE A O 1
ATOM 3419 N N . ALA B 1 208 ? -27.15135 -24.16968 15.31442 1.000 11.41771 188 ALA A N 1
ATOM 3420 C CA . ALA B 1 208 ? -28.05315 -23.52843 14.36514 1.000 11.05670 188 ALA A CA 1
ATOM 3421 C C . ALA B 1 208 ? -27.75593 -23.98692 12.94912 1.000 13.05528 188 ALA A C 1
ATOM 3422 O O . ALA B 1 208 ? -28.67799 -24.26961 12.17166 1.000 13.47450 188 ALA A O 1
ATOM 3424 N N . GLY B 1 209 ? -26.47280 -24.05466 12.59742 1.000 13.19128 189 GLY A N 1
ATOM 3425 C CA . GLY B 1 209 ? -26.10328 -24.51579 11.27100 1.000 14.37014 189 GLY A CA 1
ATOM 3426 C C . GLY B 1 209 ? -26.54248 -25.94448 11.03512 1.000 11.93583 189 GLY A C 1
ATOM 3427 O O . GLY B 1 209 ? -27.05088 -26.27652 9.96052 1.000 12.25292 189 GLY A O 1
ATOM 3428 N N . ILE B 1 210 ? -26.33796 -26.80619 12.03434 1.000 10.96271 190 ILE A N 1
ATOM 3429 C CA . ILE B 1 210 ? -26.70472 -28.21528 11.92048 1.000 11.15120 190 ILE A CA 1
ATOM 3430 C C . ILE B 1 210 ? -28.20687 -28.36024 11.71784 1.000 12.75609 190 ILE A C 1
ATOM 3431 O O . ILE B 1 210 ? -28.66019 -29.08462 10.81922 1.000 11.96155 190 ILE A O 1
ATOM 3436 N N . LEU B 1 211 ? -28.99873 -27.66960 12.54625 1.000 11.87314 191 LEU A N 1
ATOM 3437 C CA . LEU B 1 211 ? -30.45481 -27.71279 12.40228 1.000 13.37215 191 LEU A CA 1
ATOM 3438 C C . LEU B 1 211 ? -30.88886 -27.22427 11.02538 1.000 11.53103 191 LEU A C 1
ATOM 3439 O O . LEU B 1 211 ? -31.74526 -27.83402 10.37782 1.000 12.36048 191 LEU A O 1
ATOM 3444 N N . GLN B 1 212 ? -30.30301 -26.12514 10.55677 1.000 9.86082 192 GLN A N 1
ATOM 3445 C CA . GLN B 1 212 ? -30.70632 -25.57257 9.27188 1.000 10.43439 192 GLN A CA 1
ATOM 3446 C C . GLN B 1 212 ? -30.25030 -26.47676 8.12148 1.000 11.96785 192 GLN A C 1
ATOM 3447 O O . GLN B 1 212 ? -30.96190 -26.62162 7.12358 1.000 11.18285 192 GLN A O 1
ATOM 3453 N N . ALA B 1 213 ? -29.07535 -27.10339 8.25505 1.000 11.16010 193 ALA A N 1
ATOM 3454 C CA . ALA B 1 213 ? -28.60284 -28.05032 7.25156 1.000 12.08542 193 ALA A CA 1
ATOM 3455 C C . ALA B 1 213 ? -29.55181 -29.23551 7.14268 1.000 10.47739 193 ALA A C 1
ATOM 3456 O O . ALA B 1 213 ? -29.92911 -29.65786 6.03964 1.000 11.21834 193 ALA A O 1
ATOM 3458 N N . PHE B 1 214 ? -29.93870 -29.79016 8.29017 1.000 11.56127 194 PHE A N 1
ATOM 3459 C CA . PHE B 1 214 ? -30.86152 -30.91637 8.26730 1.000 11.73239 194 PHE A CA 1
ATOM 3460 C C . PHE B 1 214 ? -32.21914 -30.49404 7.73255 1.000 12.43171 194 PHE A C 1
ATOM 3461 O O . PHE B 1 214 ? -32.86613 -31.26461 7.02218 1.000 10.90850 194 PHE A O 1
ATOM 3469 N N . ALA B 1 215 ? -32.67311 -29.28057 8.06674 1.000 11.14883 195 ALA A N 1
ATOM 3470 C CA . ALA B 1 215 ? -33.94037 -28.79778 7.51547 1.000 12.46954 195 ALA A CA 1
ATOM 3471 C C . ALA B 1 215 ? -33.90756 -28.75174 5.99426 1.000 10.49998 195 ALA A C 1
ATOM 3472 O O . ALA B 1 215 ? -34.88568 -29.12660 5.33776 1.000 10.15415 195 ALA A O 1
ATOM 3474 N N . LEU B 1 216 ? -32.78213 -28.33068 5.40951 1.000 8.70399 196 LEU A N 1
ATOM 3475 C CA . LEU B 1 216 ? -32.71679 -28.27243 3.95613 1.000 11.95020 196 LEU A CA 1
ATOM 3476 C C . LEU B 1 216 ? -32.75578 -29.67052 3.34106 1.000 10.81526 196 LEU A C 1
ATOM 3477 O O . LEU B 1 216 ? -33.47978 -29.90674 2.36167 1.000 11.39695 196 LEU A O 1
ATOM 3482 N N . ILE B 1 217 ? -31.99251 -30.61670 3.89594 1.000 10.98567 197 ILE A N 1
ATOM 3483 C CA . ILE B 1 217 ? -31.98442 -31.95589 3.30404 1.000 12.01109 197 ILE A CA 1
ATOM 3484 C C . ILE B 1 217 ? -33.33093 -32.63324 3.54455 1.000 12.28230 197 ILE A C 1
ATOM 3485 O O . ILE B 1 217 ? -33.86147 -33.31789 2.64979 1.000 11.96296 197 ILE A O 1
ATOM 3490 N N . ASP B 1 218 ? -33.95018 -32.34531 4.69771 1.000 10.99932 198 ASP A N 1
ATOM 3491 C CA . ASP B 1 218 ? -35.26259 -32.88085 5.05514 1.000 12.27861 198 ASP A CA 1
ATOM 3492 C C . ASP B 1 218 ? -36.34169 -32.41830 4.08701 1.000 12.54620 198 ASP A C 1
ATOM 3493 O O . ASP B 1 218 ? -37.33725 -33.11997 3.87837 1.000 11.48321 198 ASP A O 1
ATOM 3498 N N . SER B 1 219 ? -36.16258 -31.24459 3.49838 1.000 12.19978 199 SER A N 1
ATOM 3499 C CA . SER B 1 219 ? -37.17990 -30.64341 2.64373 1.000 10.74758 199 SER A CA 1
ATOM 3500 C C . SER B 1 219 ? -37.37068 -31.41535 1.34486 1.000 12.75047 199 SER A C 1
ATOM 3501 O O . SER B 1 219 ? -38.34994 -31.16898 0.63644 1.000 14.36276 199 SER A O 1
ATOM 3504 N N . GLU B 1 220 ? -36.44151 -32.29760 0.98981 1.000 12.02492 200 GLU A N 1
ATOM 3505 C CA . GLU B 1 220 ? -36.60594 -33.19101 -0.14739 1.000 13.33525 200 GLU A CA 1
ATOM 3506 C C . GLU B 1 220 ? -36.88976 -34.61804 0.30012 1.000 13.87685 200 GLU A C 1
ATOM 3507 O O . GLU B 1 220 ? -36.81232 -35.54402 -0.51664 1.000 17.47415 200 GLU A O 1
ATOM 3513 N N . GLY B 1 221 ? -37.22562 -34.81408 1.57449 1.000 12.35887 201 GLY A N 1
ATOM 3514 C CA . GLY B 1 221 ? -37.58259 -36.13454 2.07459 1.000 13.97843 201 GLY A CA 1
ATOM 3515 C C . GLY B 1 221 ? -36.41133 -37.02218 2.42622 1.000 16.75430 201 GLY A C 1
ATOM 3516 O O . GLY B 1 221 ? -36.59073 -38.23225 2.61173 1.000 17.56048 201 GLY A O 1
ATOM 3517 N N . ILE B 1 222 ? -35.21368 -36.46205 2.52358 1.000 13.68971 202 ILE A N 1
ATOM 3518 C CA . ILE B 1 222 ? -34.00944 -37.23117 2.82378 1.000 11.35982 202 ILE A CA 1
ATOM 3519 C C . ILE B 1 222 ? -33.81061 -37.27880 4.33135 1.000 15.86904 202 ILE A C 1
ATOM 3520 O O . ILE B 1 222 ? -33.82930 -36.22364 4.98011 1.000 14.25357 202 ILE A O 1
ATOM 3525 N N . PRO B 1 223 ? -33.59803 -38.45611 4.92119 1.000 14.38803 203 PRO A N 1
ATOM 3526 C CA . PRO B 1 223 ? -33.33717 -38.52415 6.36193 1.000 13.51965 203 PRO A CA 1
ATOM 3527 C C . PRO B 1 223 ? -32.08874 -37.74244 6.74122 1.000 16.63688 203 PRO A C 1
ATOM 3528 O O . PRO B 1 223 ? -31.09707 -37.72688 6.00848 1.000 16.84996 203 PRO A O 1
ATOM 3532 N N . ALA B 1 224 ? -32.13141 -37.14345 7.93308 1.000 16.64160 204 ALA A N 1
ATOM 3533 C CA . ALA B 1 224 ? -30.95303 -36.46739 8.46483 1.000 14.78342 204 ALA A CA 1
ATOM 3534 C C . ALA B 1 224 ? -29.76538 -37.42028 8.53644 1.000 18.14773 204 ALA A C 1
ATOM 3535 O O . ALA B 1 224 ? -28.62465 -37.02612 8.26623 1.000 16.45197 204 ALA A O 1
ATOM 3537 N N . GLY B 1 225 ? -30.02300 -38.68386 8.87999 1.000 17.03485 205 GLY A N 1
ATOM 3538 C CA . GLY B 1 225 ? -28.95047 -39.65858 8.99130 1.000 18.94854 205 GLY A CA 1
ATOM 3539 C C . GLY B 1 225 ? -28.19074 -39.87279 7.70128 1.000 19.29885 205 GLY A C 1
ATOM 3540 O O . GLY B 1 225 ? -27.02332 -40.26114 7.72680 1.000 21.47977 205 GLY A O 1
ATOM 3541 N N . ASP B 1 226 ? -28.83076 -39.61654 6.55734 1.000 18.05800 206 ASP A N 1
ATOM 3542 C CA . ASP B 1 226 ? -28.14506 -39.76277 5.27758 1.000 15.84707 206 ASP A CA 1
ATOM 3543 C C . ASP B 1 226 ? -27.10663 -38.66808 5.05906 1.000 18.46585 206 ASP A C 1
ATOM 3544 O O . ASP B 1 226 ? -26.10826 -38.89074 4.36391 1.000 23.19420 206 ASP A O 1
ATOM 3549 N N . LEU B 1 227 ? -27.33028 -37.48428 5.62560 1.000 14.68522 207 LEU A N 1
ATOM 3550 C CA . LEU B 1 227 ? -26.38926 -36.38030 5.51438 1.000 13.20102 207 LEU A CA 1
ATOM 3551 C C . LEU B 1 227 ? -25.35666 -36.37428 6.62842 1.000 17.42552 207 LEU A C 1
ATOM 3552 O O . LEU B 1 227 ? -24.26901 -35.81311 6.44314 1.000 17.29079 207 LEU A O 1
ATOM 3557 N N . ALA B 1 228 ? -25.67156 -36.99746 7.76667 1.000 15.86784 208 ALA A N 1
ATOM 3558 C CA . ALA B 1 228 ? -24.86981 -36.80570 8.97641 1.000 19.64773 208 ALA A CA 1
ATOM 3559 C C . ALA B 1 228 ? -23.38933 -37.13236 8.78787 1.000 21.55762 208 ALA A C 1
ATOM 3560 O O . ALA B 1 228 ? -22.54437 -36.34465 9.25408 1.000 18.94437 208 ALA A O 1
ATOM 3562 N N . PRO B 1 229 ? -22.99512 -38.23864 8.14391 1.000 21.40803 209 PRO A N 1
ATOM 3563 C CA . PRO B 1 229 ? -21.54629 -38.48774 7.99123 1.000 23.62518 209 PRO A CA 1
ATOM 3564 C C . PRO B 1 229 ? -20.82942 -37.37730 7.24089 1.000 19.78701 209 PRO A C 1
ATOM 3565 O O . PRO B 1 229 ? -19.79821 -36.86912 7.70459 1.000 20.53938 209 PRO A O 1
ATOM 3569 N N . MET B 1 230 ? -21.36997 -36.97402 6.09206 1.000 18.89080 210 MET A N 1
ATOM 3570 C CA . MET B 1 230 ? -20.73791 -35.92624 5.30144 1.000 20.83765 210 MET A CA 1
ATOM 3571 C C . MET B 1 230 ? -20.71254 -34.60439 6.05079 1.000 17.51954 210 MET A C 1
ATOM 3572 O O . MET B 1 230 ? -19.73435 -33.85096 5.96027 1.000 18.66947 210 MET A O 1
ATOM 3577 N N . LEU B 1 231 ? -21.78670 -34.29742 6.78430 1.000 16.44160 211 LEU A N 1
ATOM 3578 C CA . LEU B 1 231 ? -21.84301 -33.05218 7.54485 1.000 14.66418 211 LEU A CA 1
ATOM 3579 C C . LEU B 1 231 ? -20.83937 -33.06513 8.68889 1.000 21.27723 211 LEU A C 1
ATOM 3580 O O . LEU B 1 231 ? -20.17249 -32.05582 8.94591 1.000 18.54439 211 LEU A O 1
ATOM 3585 N N . THR B 1 232 ? -20.70995 -34.20178 9.38007 1.000 18.07858 212 THR A N 1
ATOM 3586 C CA . THR B 1 232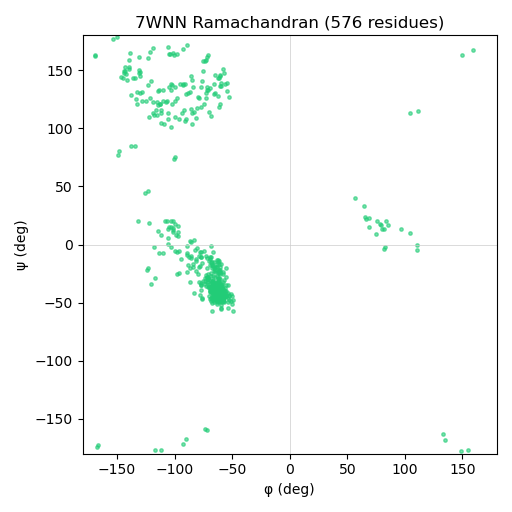 ? -19.72026 -34.30813 10.45094 1.000 22.55565 212 THR A CA 1
ATOM 3587 C C . THR B 1 232 ? -18.31561 -34.04249 9.92517 1.000 22.01750 212 THR A C 1
ATOM 3588 O O . THR B 1 232 ? -17.54796 -33.28420 10.53212 1.000 23.72247 212 THR A O 1
ATOM 3592 N N . ASN B 1 233 ? -17.96961 -34.65128 8.78845 1.000 23.11152 213 ASN A N 1
ATOM 3593 C CA . ASN B 1 233 ? -16.63961 -34.46950 8.21792 1.000 24.12371 213 ASN A CA 1
ATOM 3594 C C . ASN B 1 233 ? -16.42634 -33.03150 7.77103 1.000 27.39639 213 ASN A C 1
ATOM 3595 O O . ASN B 1 233 ? -15.37852 -32.43716 8.05046 1.000 25.79003 213 ASN A O 1
ATOM 3600 N N . TRP B 1 234 ? -17.42056 -32.44866 7.09808 1.000 21.51412 214 TRP A N 1
ATOM 3601 C CA . TRP B 1 234 ? -17.30343 -31.06733 6.64026 1.000 18.97964 214 TRP A CA 1
ATOM 3602 C C . TRP B 1 234 ? -17.10989 -30.11567 7.81165 1.000 20.11745 214 TRP A C 1
ATOM 3603 O O . TRP B 1 234 ? -16.22519 -29.25370 7.78122 1.000 20.14128 214 TRP A O 1
ATOM 3614 N N . LEU B 1 235 ? -17.93825 -30.24423 8.85476 1.000 17.71531 215 LEU A N 1
ATOM 3615 C CA . LEU B 1 235 ? -17.80203 -29.36591 10.01083 1.000 17.95153 215 LEU A CA 1
ATOM 3616 C C . LEU B 1 235 ? -16.48978 -29.61116 10.74854 1.000 20.14675 215 LEU A C 1
ATOM 3617 O O . LEU B 1 235 ? -15.86910 -28.66082 11.23576 1.000 22.11370 215 LEU A O 1
ATOM 3622 N N . THR B 1 236 ? -16.05809 -30.87176 10.85050 1.000 20.70820 216 THR A N 1
ATOM 3623 C CA . THR B 1 236 ? -14.75707 -31.15885 11.46090 1.000 21.03848 216 THR A CA 1
ATOM 3624 C C . THR B 1 236 ? -13.63080 -30.47146 10.70833 1.000 22.44174 216 THR A C 1
ATOM 3625 O O . THR B 1 236 ? -12.76299 -29.83284 11.31773 1.000 23.96343 216 THR A O 1
ATOM 3629 N N . GLY B 1 237 ? -13.61763 -30.60400 9.38298 1.000 22.54596 217 GLY A N 1
ATOM 3630 C CA . GLY B 1 237 ? -12.55067 -30.00036 8.60655 1.000 27.09790 217 GLY A CA 1
ATOM 3631 C C . GLY B 1 237 ? -12.63348 -28.48901 8.62472 1.000 27.43513 217 GLY A C 1
ATOM 3632 O O . GLY B 1 237 ? -11.63543 -27.79530 8.84730 1.000 28.83897 217 GLY A O 1
ATOM 3633 N N . MET B 1 238 ? -13.83436 -27.95530 8.41202 1.000 29.06769 218 MET A N 1
ATOM 3634 C CA . MET B 1 238 ? -13.99767 -26.51158 8.38633 1.000 29.81675 218 MET A CA 1
ATOM 3635 C C . MET B 1 238 ? -13.82062 -25.88268 9.76327 1.000 20.42322 218 MET A C 1
ATOM 3636 O O . MET B 1 238 ? -13.63124 -24.66360 9.84039 1.000 32.17080 218 MET A O 1
ATOM 3641 N N . ALA B 1 239 ? -13.83842 -26.67786 10.84007 1.000 26.65195 219 ALA A N 1
ATOM 3642 C CA . ALA B 1 239 ? -13.50986 -26.20986 12.18989 1.000 21.01743 219 ALA A CA 1
ATOM 3643 C C . ALA B 1 239 ? -12.03598 -25.85014 12.36422 1.000 36.92666 219 ALA A C 1
ATOM 3644 O O . ALA B 1 239 ? -11.63774 -25.44960 13.46656 1.000 36.95306 219 ALA A O 1
ATOM 3646 N N . HIS B 1 240 ? -11.21574 -26.01914 11.33138 1.000 33.75553 220 HIS A N 1
ATOM 3647 C CA . HIS B 1 240 ? -9.84767 -25.52101 11.32714 1.000 18.65151 220 HIS A CA 1
ATOM 3648 C C . HIS B 1 240 ? -9.75215 -24.10851 10.78439 1.000 22.77404 220 HIS A C 1
ATOM 3649 O O . HIS B 1 240 ? -8.67167 -23.50933 10.83633 1.000 30.82035 220 HIS A O 1
ATOM 3656 N N . SER B 1 241 ? -10.85390 -23.56581 10.26246 1.000 24.65852 221 SER A N 1
ATOM 3657 C CA . SER B 1 241 ? -10.94147 -22.12866 10.04862 1.000 24.40184 221 SER A CA 1
ATOM 3658 C C . SER B 1 241 ? -10.68519 -21.34783 11.33146 1.000 34.24195 221 SER A C 1
ATOM 3659 O O . SER B 1 241 ? -10.37303 -20.15527 11.24929 1.000 29.92913 221 SER A O 1
ATOM 3662 N N . VAL B 1 242 ? -10.82173 -21.98604 12.50575 1.000 30.48428 222 VAL A N 1
ATOM 3663 C CA . VAL B 1 242 ? -10.76601 -21.25069 13.77377 1.000 20.24381 222 VAL A CA 1
ATOM 3664 C C . VAL B 1 242 ? -9.42350 -20.54663 13.93092 1.000 18.42451 222 VAL A C 1
ATOM 3665 O O . VAL B 1 242 ? -9.37757 -19.32839 14.11353 1.000 15.26179 222 VAL A O 1
ATOM 3669 N N . ALA B 1 243 ? -8.31567 -21.28801 13.83449 1.000 19.44765 223 ALA A N 1
ATOM 3670 C CA . ALA B 1 243 ? -7.00588 -20.64950 13.99226 1.000 22.06381 223 ALA A CA 1
ATOM 3671 C C . ALA B 1 243 ? -6.74469 -19.64393 12.87949 1.000 21.77808 223 ALA A C 1
ATOM 3672 O O . ALA B 1 243 ? -6.19870 -18.56028 13.12614 1.000 17.86391 223 ALA A O 1
ATOM 3674 N N . HIS B 1 244 ? -7.11361 -19.98599 11.64544 1.000 22.45068 224 HIS A N 1
ATOM 3675 C CA . HIS B 1 244 ? -6.96958 -19.04079 10.54333 1.000 25.16227 224 HIS A CA 1
ATOM 3676 C C . HIS B 1 244 ? -7.75523 -17.76410 10.82025 1.000 21.97154 224 HIS A C 1
ATOM 3677 O O . HIS B 1 244 ? -7.24821 -16.64985 10.63398 1.000 21.02270 224 HIS A O 1
ATOM 3684 N N . TYR B 1 245 ? -9.00648 -17.91046 11.27497 1.000 19.38620 225 TYR A N 1
ATOM 3685 C CA . TYR B 1 245 ? -9.82544 -16.74414 11.56967 1.000 16.02127 225 TYR A CA 1
ATOM 3686 C C . TYR B 1 245 ? -9.21409 -15.92157 12.69205 1.000 13.83734 225 TYR A C 1
ATOM 3687 O O . TYR B 1 245 ? -9.19650 -14.68797 12.62113 1.000 15.32664 225 TYR A O 1
ATOM 3696 N N . ALA B 1 246 ? -8.73145 -16.59376 13.74023 1.000 16.30774 226 ALA A N 1
ATOM 3697 C CA . ALA B 1 246 ? -8.11832 -15.88722 14.86244 1.000 15.18853 226 ALA A CA 1
ATOM 3698 C C . ALA B 1 246 ? -6.93616 -15.05438 14.39943 1.000 16.78083 226 ALA A C 1
ATOM 3699 O O . ALA B 1 246 ? -6.77097 -13.90887 14.83655 1.000 14.18521 226 ALA A O 1
ATOM 3701 N N . GLN B 1 247 ? -6.09943 -15.61741 13.51941 1.000 16.33389 227 GLN A N 1
ATOM 3702 C CA . GLN B 1 247 ? -4.93256 -14.88696 13.02453 1.000 18.14004 227 GLN A CA 1
ATOM 3703 C C . GLN B 1 247 ? -5.34375 -13.66728 12.21344 1.000 14.19590 227 GLN A C 1
ATOM 3704 O O . GLN B 1 247 ? -4.72475 -12.60644 12.32601 1.000 17.07532 227 GLN A O 1
ATOM 3710 N N . GLN B 1 248 ? -6.38926 -13.78957 11.39317 1.000 13.94377 228 GLN A N 1
ATOM 3711 C CA . GLN B 1 248 ? -6.87915 -12.63150 10.65133 1.000 14.92262 228 GLN A CA 1
ATOM 3712 C C . GLN B 1 248 ? -7.35451 -11.53896 11.60216 1.000 17.69975 228 GLN A C 1
ATOM 3713 O O . GLN B 1 248 ? -6.99690 -10.36334 11.45616 1.000 16.28593 228 GLN A O 1
ATOM 3719 N N . ILE B 1 249 ? -8.14163 -11.92123 12.60598 1.000 15.15673 229 ILE A N 1
ATOM 3720 C CA . ILE B 1 249 ? -8.64806 -10.96751 13.58807 1.000 15.00212 229 ILE A CA 1
ATOM 3721 C C . ILE B 1 249 ? -7.49675 -10.31396 14.34814 1.000 19.56356 229 ILE A C 1
ATOM 3722 O O . ILE B 1 249 ? -7.46400 -9.09188 14.53445 1.000 19.56011 229 ILE A O 1
ATOM 3727 N N . ASP B 1 250 ? -6.52906 -11.11705 14.79147 1.000 15.66022 230 ASP A N 1
ATOM 3728 C CA . ASP B 1 250 ? -5.48099 -10.57538 15.65783 1.000 14.43041 230 ASP A CA 1
ATOM 3729 C C . ASP B 1 250 ? -4.53341 -9.64435 14.90046 1.000 22.44313 230 ASP A C 1
ATOM 3730 O O . ASP B 1 250 ? -3.96589 -8.72182 15.50155 1.000 23.65351 230 ASP A O 1
ATOM 3735 N N . THR B 1 251 ? -4.34856 -9.85844 13.59502 1.000 16.75494 231 THR A N 1
ATOM 3736 C CA . THR B 1 251 ? -3.51470 -8.98235 12.77854 1.000 15.13497 231 THR A CA 1
ATOM 3737 C C . THR B 1 251 ? -4.29696 -7.88470 12.07107 1.000 18.23134 231 THR A C 1
ATOM 3738 O O . THR B 1 251 ? -3.67911 -6.95774 11.53192 1.000 22.72814 231 THR A O 1
ATOM 3742 N N . GLY B 1 252 ? -5.62274 -7.97212 12.04237 1.000 18.50501 232 GLY A N 1
ATOM 3743 C CA . GLY B 1 252 ? -6.42477 -7.04732 11.27132 1.000 19.14219 232 GLY A CA 1
ATOM 3744 C C . GLY B 1 252 ? -6.28329 -7.19716 9.77491 1.000 20.13400 232 GLY A C 1
ATOM 3745 O O . GLY B 1 252 ? -6.70239 -6.30379 9.03303 1.000 25.96382 232 GLY A O 1
ATOM 3746 N N . ASP B 1 253 ? -5.72678 -8.30014 9.30810 1.000 19.31157 233 ASP A N 1
ATOM 3747 C CA . ASP B 1 253 ? -5.45808 -8.50627 7.88853 1.000 18.44983 233 ASP A CA 1
ATOM 3748 C C . ASP B 1 253 ? -6.42726 -9.56860 7.38159 1.000 18.80706 233 ASP A C 1
ATOM 3749 O O . ASP B 1 253 ? -6.24142 -10.76366 7.62337 1.000 17.30610 233 ASP A O 1
ATOM 3754 N N . TYR B 1 254 ? -7.45608 -9.12326 6.66898 1.000 18.23649 234 TYR A N 1
ATOM 3755 C CA . TYR B 1 254 ? -8.46330 -10.00568 6.10158 1.000 22.64279 234 TYR A CA 1
ATOM 3756 C C . TYR B 1 254 ? -8.24372 -10.24924 4.61841 1.000 20.28680 234 TYR A C 1
ATOM 3757 O O . TYR B 1 254 ? -9.12050 -10.81614 3.95651 1.000 24.63491 234 TYR A O 1
ATOM 3766 N N . GLU B 1 255 ? -7.09797 -9.85026 4.08286 1.000 20.12265 235 GLU A N 1
ATOM 3767 C CA . GLU B 1 255 ? -6.87015 -9.91143 2.64698 1.000 24.37071 235 GLU A CA 1
ATOM 3768 C C . GLU B 1 255 ? -5.74128 -10.84067 2.22988 1.000 28.12400 235 GLU A C 1
ATOM 3769 O O . GLU B 1 255 ? -5.79542 -11.38773 1.12722 1.000 39.68421 235 GLU A O 1
ATOM 3775 N N . THR B 1 256 ? -4.73289 -11.04556 3.06879 1.000 19.96049 236 THR A N 1
ATOM 3776 C CA . THR B 1 256 ? -3.57851 -11.83482 2.65552 1.000 21.15862 236 THR A CA 1
ATOM 3777 C C . THR B 1 256 ? -3.93104 -13.31452 2.58450 1.000 25.08554 236 THR A C 1
ATOM 3778 O O . THR B 1 256 ? -4.48749 -13.87319 3.53314 1.000 29.38718 236 THR A O 1
ATOM 3782 N N . GLY B 1 257 ? -3.59114 -13.94328 1.45972 1.000 22.85155 237 GLY A N 1
ATOM 3783 C CA . GLY B 1 257 ? -3.75500 -15.37721 1.30779 1.000 29.97483 237 GLY A CA 1
ATOM 3784 C C . GLY B 1 257 ? -5.18701 -15.86017 1.23167 1.000 31.14636 237 GLY A C 1
ATOM 3785 O O . GLY B 1 257 ? -5.45292 -17.02644 1.53213 1.000 28.09640 237 GLY A O 1
ATOM 3786 N N . VAL B 1 258 ? -6.12320 -14.99427 0.84948 1.000 28.46489 238 VAL A N 1
ATOM 3787 C CA . VAL B 1 258 ? -7.52527 -15.39476 0.76420 1.000 26.23645 238 VAL A CA 1
ATOM 3788 C C . VAL B 1 258 ? -7.72931 -16.29334 -0.44559 1.000 20.11864 238 VAL A C 1
ATOM 3789 O O . VAL B 1 258 ? -7.39469 -15.92706 -1.58099 1.000 25.58459 238 VAL A O 1
ATOM 3793 N N . VAL B 1 259 ? -8.30430 -17.47363 -0.20783 1.000 21.17533 239 VAL A N 1
ATOM 3794 C CA . VAL B 1 259 ? -8.63601 -18.40402 -1.28104 1.000 17.76372 239 VAL A CA 1
ATOM 3795 C C . VAL B 1 259 ? -10.13573 -18.59628 -1.43329 1.000 16.44617 239 VAL A C 1
ATOM 3796 O O . VAL B 1 259 ? -10.56253 -19.26886 -2.38421 1.000 14.98052 239 VAL A O 1
ATOM 3800 N N . SER B 1 260 ? -10.94791 -18.04705 -0.52565 1.000 15.29320 240 SER A N 1
ATOM 3801 C CA . SER B 1 260 ? -12.41319 -18.16461 -0.58810 1.000 13.14114 240 SER A CA 1
ATOM 3802 C C . SER B 1 260 ? -12.96738 -16.76724 -0.32476 1.000 12.25763 240 SER A C 1
ATOM 3803 O O . SER B 1 260 ? -13.31442 -16.46059 0.81925 1.000 14.59369 240 SER A O 1
ATOM 3806 N N . ASN B 1 261 ? -13.05534 -15.93622 -1.36408 1.000 13.76390 241 ASN A N 1
ATOM 3807 C CA . ASN B 1 261 ? -13.31515 -14.53432 -1.07054 1.000 13.28847 241 ASN A CA 1
ATOM 3808 C C . ASN B 1 261 ? -14.77829 -14.30427 -0.67400 1.000 12.13488 241 ASN A C 1
ATOM 3809 O O . ASN B 1 261 ? -15.68536 -15.10476 -0.95510 1.000 11.72672 241 ASN A O 1
ATOM 3814 N N . LEU B 1 262 ? -14.97952 -13.19922 0.04025 1.000 10.98399 242 LEU A N 1
ATOM 3815 C CA . LEU B 1 262 ? -16.27868 -12.89240 0.62820 1.000 11.91378 242 LEU A CA 1
ATOM 3816 C C . LEU B 1 262 ? -17.35034 -12.68119 -0.43505 1.000 13.07663 242 LEU A C 1
ATOM 3817 O O . LEU B 1 262 ? -18.50318 -13.07435 -0.23679 1.000 12.86181 242 LEU A O 1
ATOM 3822 N N . ALA B 1 263 ? -16.98952 -12.08386 -1.58002 1.000 10.78937 243 ALA A N 1
ATOM 3823 C CA . ALA B 1 263 ? -17.96872 -11.92580 -2.65767 1.000 12.62430 243 ALA A CA 1
ATOM 3824 C C . ALA B 1 263 ? -18.46464 -13.28044 -3.15116 1.000 12.73889 243 ALA A C 1
ATOM 3825 O O . ALA B 1 263 ? -19.66726 -13.46696 -3.38188 1.000 12.72223 243 ALA A O 1
ATOM 3827 N N . MET B 1 264 ? -17.55311 -14.24343 -3.29306 1.000 11.66169 244 MET A N 1
ATOM 3828 C CA . MET B 1 264 ? -17.95489 -15.59079 -3.68696 1.000 10.30890 244 MET A CA 1
ATOM 3829 C C . MET B 1 264 ? -18.78150 -16.24633 -2.59200 1.000 13.58152 244 MET A C 1
ATOM 3830 O O . MET B 1 264 ? -19.81668 -16.86409 -2.87248 1.000 12.59131 244 MET A O 1
ATOM 3835 N N . GLN B 1 265 ? -18.34687 -16.11757 -1.33551 1.000 12.35236 245 GLN A N 1
ATOM 3836 C CA . GLN B 1 265 ? -19.07248 -16.76179 -0.24279 1.000 13.02183 245 GLN A CA 1
ATOM 3837 C C . GLN B 1 265 ? -20.47896 -16.20413 -0.10816 1.000 13.21190 245 GLN A C 1
ATOM 3838 O O . GLN B 1 265 ? -21.43649 -16.96607 0.09751 1.000 11.20121 245 GLN A O 1
ATOM 3844 N N . SER B 1 266 ? -20.63381 -14.88258 -0.24743 1.000 13.40678 246 SER A N 1
ATOM 3845 C CA . SER B 1 266 ? -21.97523 -14.28747 -0.17922 1.000 13.22906 246 SER A CA 1
ATOM 3846 C C . SER B 1 266 ? -22.86460 -14.69305 -1.34689 1.000 13.40370 246 SER A C 1
ATOM 3847 O O . SER B 1 266 ? -24.08571 -14.82591 -1.17394 1.000 13.02686 246 SER A O 1
ATOM 3850 N N . ALA B 1 267 ? -22.28936 -14.90406 -2.53154 1.000 11.21694 247 ALA A N 1
ATOM 3851 C CA . ALA B 1 267 ? -23.07374 -15.44395 -3.63507 1.000 12.27682 247 ALA A CA 1
ATOM 3852 C C . ALA B 1 267 ? -23.58371 -16.84447 -3.31297 1.000 11.26133 247 ALA A C 1
ATOM 3853 O O . ALA B 1 267 ? -24.73961 -17.18288 -3.60860 1.000 13.25414 247 ALA A O 1
ATOM 3855 N N . GLY B 1 268 ? -22.73228 -17.68667 -2.73105 1.000 11.96064 248 GLY A N 1
ATOM 3856 C CA . GLY B 1 268 ? -23.18538 -19.01563 -2.35981 1.000 13.57798 248 GLY A CA 1
ATOM 3857 C C . GLY B 1 268 ? -24.22759 -18.96190 -1.26361 1.000 10.77078 248 GLY A C 1
ATOM 3858 O O . GLY B 1 268 ? -25.18380 -19.74794 -1.26218 1.000 14.03452 248 GLY A O 1
ATOM 3859 N N . PHE B 1 269 ? -24.04794 -18.04246 -0.31240 1.000 12.15276 249 PHE A N 1
ATOM 3860 C CA . PHE B 1 269 ? -25.00379 -17.87763 0.78013 1.000 11.86567 249 PHE A CA 1
ATOM 3861 C C . PHE B 1 269 ? -26.35983 -17.45638 0.23289 1.000 12.76422 249 PHE A C 1
ATOM 3862 O O . PHE B 1 269 ? -27.40401 -17.95645 0.66703 1.000 11.66004 249 PHE A O 1
ATOM 3870 N N . ALA B 1 270 ? -26.36108 -16.58642 -0.77373 1.000 13.61336 250 ALA A N 1
ATOM 3871 C CA . ALA B 1 270 ? -27.62136 -16.21905 -1.40072 1.000 12.06498 250 ALA A CA 1
ATOM 3872 C C . ALA B 1 270 ? -28.30229 -17.45114 -1.96776 1.000 13.03737 250 ALA A C 1
ATOM 3873 O O . ALA B 1 270 ? -29.52853 -17.58034 -1.88439 1.000 15.23296 250 ALA A O 1
ATOM 3875 N N . ASN B 1 271 ? -27.52019 -18.40392 -2.48678 1.000 12.50934 251 ASN A N 1
ATOM 3876 C CA . ASN B 1 271 ? -28.17758 -19.55659 -3.06095 1.000 12.04972 251 ASN A CA 1
ATOM 3877 C C . ASN B 1 271 ? -28.68759 -20.52005 -2.00386 1.000 14.49855 251 ASN A C 1
ATOM 3878 O O . ASN B 1 271 ? -29.71070 -21.16903 -2.23285 1.000 13.59859 251 ASN A O 1
ATOM 3883 N N . LEU B 1 272 ? -28.00207 -20.66620 -0.85935 1.000 11.90867 252 LEU A N 1
ATOM 3884 C CA . LEU B 1 272 ? -28.57820 -21.56998 0.13291 1.000 13.14641 252 LEU A CA 1
ATOM 3885 C C . LEU B 1 272 ? -29.81322 -20.95690 0.78152 1.000 11.35000 252 LEU A C 1
ATOM 3886 O O . LEU B 1 272 ? -30.69200 -21.69240 1.24888 1.000 13.84852 252 LEU A O 1
ATOM 3891 N N . VAL B 1 273 ? -29.88115 -19.62385 0.84744 1.000 12.87643 253 VAL A N 1
ATOM 3892 C CA . VAL B 1 273 ? -31.08584 -18.95459 1.32810 1.000 13.21868 253 VAL A CA 1
ATOM 3893 C C . VAL B 1 273 ? -32.21865 -19.13849 0.31990 1.000 14.28042 253 VAL A C 1
ATOM 3894 O O . VAL B 1 273 ? -33.34416 -19.51203 0.68394 1.000 15.35277 253 VAL A O 1
ATOM 3898 N N . GLN B 1 274 ? -31.92504 -18.91280 -0.96548 1.000 13.85406 254 GLN A N 1
ATOM 3899 C CA . GLN B 1 274 ? -32.93042 -19.08303 -2.01305 1.000 12.14870 254 GLN A CA 1
ATOM 3900 C C . GLN B 1 274 ? -33.40973 -20.52427 -2.09296 1.000 15.57902 254 GLN A C 1
ATOM 3901 O O . GLN B 1 274 ? -34.61083 -20.77608 -2.25015 1.000 15.37266 254 GLN A O 1
ATOM 3907 N N . ALA B 1 275 ? -32.48472 -21.48645 -1.99357 1.000 13.17409 255 ALA A N 1
ATOM 3908 C CA . ALA B 1 275 ? -32.86159 -22.89390 -2.03886 1.000 13.49275 255 ALA A CA 1
ATOM 3909 C C . ALA B 1 275 ? -33.77415 -23.25404 -0.87628 1.000 15.42322 255 ALA A C 1
ATOM 3910 O O . ALA B 1 275 ? -34.75488 -23.98265 -1.05124 1.000 15.49739 255 ALA A O 1
ATOM 3912 N N . GLY B 1 276 ? -33.45347 -22.77217 0.32205 1.000 16.23404 256 GLY A N 1
ATOM 3913 C CA . GLY B 1 276 ? -34.32439 -23.02625 1.45758 1.000 12.88649 256 GLY A CA 1
ATOM 3914 C C . GLY B 1 276 ? -35.71742 -22.47361 1.23537 1.000 14.54973 256 GLY A C 1
ATOM 3915 O O . GLY B 1 276 ? -36.71886 -23.15695 1.47388 1.000 15.24401 256 GLY A O 1
ATOM 3916 N N . GLU B 1 277 ? -35.79761 -21.22707 0.76734 1.000 16.11078 257 GLU A N 1
ATOM 3917 C CA . GLU B 1 277 ? -37.09718 -20.63775 0.45245 1.000 17.45582 257 GLU A CA 1
ATOM 3918 C C . GLU B 1 277 ? -37.81914 -21.43468 -0.62994 1.000 15.34716 257 GLU A C 1
ATOM 3919 O O . GLU B 1 277 ? -39.02641 -21.69164 -0.50708 1.000 20.70751 257 GLU A O 1
ATOM 3925 N N . ASP B 1 278 ? -37.09733 -21.84221 -1.68469 1.000 14.46417 258 ASP A N 1
ATOM 3926 C CA . ASP B 1 278 ? -37.69379 -22.63697 -2.76794 1.000 16.78612 258 ASP A CA 1
ATOM 3927 C C . ASP B 1 278 ? -38.29278 -23.92892 -2.22896 1.000 20.16231 258 ASP A C 1
ATOM 3928 O O . ASP B 1 278 ? -39.26082 -24.45652 -2.79394 1.000 21.37191 258 ASP A O 1
ATOM 3933 N N . GLN B 1 279 ? -37.69082 -24.48197 -1.17272 1.000 16.62492 259 GLN A N 1
ATOM 3934 C CA . GLN B 1 279 ? -38.08791 -25.75404 -0.58872 1.000 14.90111 259 GLN A CA 1
ATOM 3935 C C . GLN B 1 279 ? -38.99562 -25.59753 0.61898 1.000 16.13170 259 GLN A C 1
ATOM 3936 O O . GLN B 1 279 ? -39.27869 -26.59143 1.29123 1.000 16.68008 259 GLN A O 1
ATOM 3942 N N . GLY B 1 280 ? -39.44840 -24.38214 0.91962 1.000 14.02269 260 GLY A N 1
ATOM 3943 C CA . GLY B 1 280 ? -40.37978 -24.19026 2.01901 1.000 13.34985 260 GLY A CA 1
ATOM 3944 C C . GLY B 1 280 ? -39.76713 -24.20491 3.40353 1.000 13.45565 260 GLY A C 1
ATOM 3945 O O . GLY B 1 280 ? -40.49713 -24.36921 4.39108 1.000 16.24523 260 GLY A O 1
ATOM 3946 N N . VAL B 1 281 ? -38.45827 -24.02954 3.51030 1.000 13.27075 261 VAL A N 1
ATOM 3947 C CA . VAL B 1 281 ? -37.75458 -24.01636 4.79374 1.000 11.73614 261 VAL A CA 1
ATOM 3948 C C . VAL B 1 281 ? -37.64068 -22.58407 5.29549 1.000 14.15737 261 VAL A C 1
ATOM 3949 O O . VAL B 1 281 ? -37.34980 -21.66230 4.52712 1.000 16.38585 261 VAL A O 1
ATOM 3953 N N . ASP B 1 282 ? -37.88188 -22.39158 6.59066 1.000 14.61360 262 ASP A N 1
ATOM 3954 C CA . ASP B 1 282 ? -37.60923 -21.10303 7.22028 1.000 15.18672 262 ASP A CA 1
ATOM 3955 C C . ASP B 1 282 ? -36.10855 -20.93449 7.40262 1.000 15.14334 262 ASP A C 1
ATOM 3956 O O . ASP B 1 282 ? -35.47795 -21.74880 8.08157 1.000 16.12792 262 ASP A O 1
ATOM 3961 N N . VAL B 1 283 ? -35.52935 -19.88653 6.80873 1.000 15.26454 263 VAL A N 1
ATOM 3962 C CA . VAL B 1 283 ? -34.08742 -19.68217 6.89052 1.000 14.25514 263 VAL A CA 1
ATOM 3963 C C . VAL B 1 283 ? -33.73525 -18.49576 7.79353 1.000 16.55974 263 VAL A C 1
ATOM 3964 O O . VAL B 1 283 ? -32.62157 -17.97087 7.73168 1.000 17.52389 263 VAL A O 1
ATOM 3968 N N . GLY B 1 284 ? -34.65541 -18.10332 8.67773 1.000 15.01788 264 GLY A N 1
ATOM 3969 C CA . GLY B 1 284 ? -34.40550 -16.95879 9.54198 1.000 15.00719 264 GLY A CA 1
ATOM 3970 C C . GLY B 1 284 ? -33.15538 -17.06063 10.39525 1.000 16.09989 264 GLY A C 1
ATOM 3971 O O . GLY B 1 284 ? -32.53470 -16.03845 10.70105 1.000 17.19381 264 GLY A O 1
ATOM 3972 N N . LEU B 1 285 ? -32.75867 -18.27786 10.79045 1.000 14.10564 265 LEU A N 1
ATOM 3973 C CA . LEU B 1 285 ? -31.60612 -18.42920 11.68761 1.000 15.06340 265 LEU A CA 1
ATOM 3974 C C . LEU B 1 285 ? -30.32044 -17.90552 11.06623 1.000 18.67398 265 LEU A C 1
ATOM 3975 O O . LEU B 1 285 ? -29.41952 -17.46809 11.78886 1.000 18.89587 265 LEU A O 1
ATOM 3980 N N . LEU B 1 286 ? -30.19620 -17.97851 9.75008 1.000 17.40871 266 LEU A N 1
ATOM 3981 C CA . LEU B 1 286 ? -28.96259 -17.54806 9.11000 1.000 17.29808 266 LEU A CA 1
ATOM 3982 C C . LEU B 1 286 ? -29.07900 -16.18137 8.45457 1.000 21.72098 266 LEU A C 1
ATOM 3983 O O . LEU B 1 286 ? -28.08275 -15.68269 7.92573 1.000 17.20494 266 LEU A O 1
ATOM 3988 N N . ARG B 1 287 ? -30.25774 -15.56016 8.49409 1.000 14.84691 267 ARG A N 1
ATOM 3989 C CA . ARG B 1 287 ? -30.41708 -14.23651 7.89457 1.000 13.20465 267 ARG A CA 1
ATOM 3990 C C . ARG B 1 287 ? -29.50300 -13.17882 8.49024 1.000 14.79930 267 ARG A C 1
ATOM 3991 O O . ARG B 1 287 ? -28.98509 -12.35595 7.71421 1.000 13.74833 267 ARG A O 1
ATOM 3999 N N . PRO B 1 288 ? -29.25586 -13.12641 9.80216 1.000 14.33179 268 PRO A N 1
ATOM 4000 C CA . PRO B 1 288 ? -28.33937 -12.08341 10.30147 1.000 15.01575 268 PRO A CA 1
ATOM 4001 C C . PRO B 1 288 ? -26.96068 -12.15800 9.67068 1.000 16.43587 268 PRO A C 1
ATOM 4002 O O . PRO B 1 288 ? -26.43743 -11.12982 9.23014 1.000 12.70589 268 PRO A O 1
ATOM 4006 N N . LEU B 1 289 ? -26.36065 -13.35284 9.59102 1.000 12.78108 269 LEU A N 1
ATOM 4007 C CA . LEU B 1 289 ? -25.03958 -13.44971 8.97558 1.000 12.75432 269 LEU A CA 1
ATOM 4008 C C . LEU B 1 289 ? -25.10012 -13.13188 7.49396 1.000 13.72539 269 LEU A C 1
ATOM 4009 O O . LEU B 1 289 ? -24.21267 -12.45265 6.96783 1.000 12.14096 269 LEU A O 1
ATOM 4014 N N . PHE B 1 290 ? -26.11848 -13.64222 6.80255 1.000 13.56056 270 PHE A N 1
ATOM 4015 C CA . PHE B 1 290 ? -26.29062 -13.35172 5.38697 1.000 13.06744 270 PHE A CA 1
ATOM 4016 C C . PHE B 1 290 ? -26.30778 -11.85015 5.14694 1.000 14.25307 270 PHE A C 1
ATOM 4017 O O . PHE B 1 290 ? -25.59681 -11.33442 4.27851 1.000 13.45004 270 PHE A O 1
ATOM 4025 N N . GLU B 1 291 ? -27.11232 -11.12893 5.92252 1.000 13.12487 271 GLU A N 1
ATOM 4026 C CA . GLU B 1 291 ? -27.24526 -9.69924 5.69280 1.000 15.23911 271 GLU A CA 1
ATOM 4027 C C . GLU B 1 291 ? -25.92894 -8.98520 5.97954 1.000 12.92963 271 GLU A C 1
ATOM 4028 O O . GLU B 1 291 ? -25.56748 -8.03817 5.27177 1.000 14.66369 271 GLU A O 1
ATOM 4034 N N . LEU B 1 292 ? -25.19886 -9.42696 7.01458 1.000 12.19879 272 LEU A N 1
ATOM 4035 C CA . LEU B 1 292 ? -23.91368 -8.81015 7.32585 1.000 12.28447 272 LEU A CA 1
ATOM 4036 C C . LEU B 1 292 ? -22.92013 -9.03532 6.19789 1.000 12.79593 272 LEU A C 1
ATOM 4037 O O . LEU B 1 292 ? -22.18205 -8.11835 5.80921 1.000 12.50750 272 LEU A O 1
ATOM 4042 N N . MET B 1 293 ? -22.87397 -10.25945 5.67271 1.000 12.29269 273 MET A N 1
ATOM 4043 C CA . MET B 1 293 ? -21.93961 -10.53876 4.59386 1.000 13.93210 273 MET A CA 1
ATOM 4044 C C . MET B 1 293 ? -22.25585 -9.69977 3.35689 1.000 12.57816 273 MET A C 1
ATOM 4045 O O . MET B 1 293 ? -21.33290 -9.13078 2.75156 1.000 13.74499 273 MET A O 1
ATOM 4050 N N . ARG B 1 294 ? -23.54060 -9.58306 2.97150 1.000 11.26156 274 ARG A N 1
ATOM 4051 C CA . ARG B 1 294 ? -23.88686 -8.75741 1.80589 1.000 13.19979 274 ARG A CA 1
ATOM 4052 C C . ARG B 1 294 ? -23.51623 -7.31126 2.04185 1.000 15.08627 274 ARG A C 1
ATOM 4053 O O . ARG B 1 294 ? -22.99579 -6.63571 1.14394 1.000 14.42672 274 ARG A O 1
ATOM 4061 N N . HIS B 1 295 ? -23.83739 -6.80498 3.22998 1.000 13.67483 275 HIS A N 1
ATOM 4062 C CA . HIS B 1 295 ? -23.46080 -5.44909 3.59251 1.000 14.98787 275 HIS A CA 1
ATOM 4063 C C . HIS B 1 295 ? -21.97179 -5.23496 3.37715 1.000 16.42651 275 HIS A C 1
ATOM 4064 O O . HIS B 1 295 ? -21.55769 -4.21648 2.80800 1.000 13.92771 275 HIS A O 1
ATOM 4071 N N . GLN B 1 296 ? -21.15566 -6.21130 3.79403 1.000 11.55390 276 GLN A N 1
ATOM 4072 C CA . GLN B 1 296 ? -19.70680 -6.07339 3.69598 1.000 14.11195 276 GLN A CA 1
ATOM 4073 C C . GLN B 1 296 ? -19.22979 -6.12574 2.25089 1.000 12.06056 276 GLN A C 1
ATOM 4074 O O . GLN B 1 296 ? -18.25974 -5.44626 1.88922 1.000 11.87901 276 GLN A O 1
ATOM 4080 N N . VAL B 1 297 ? -19.86819 -6.95126 1.41309 1.000 10.87649 277 VAL A N 1
ATOM 4081 C CA . VAL B 1 297 ? -19.53740 -6.94733 -0.00988 1.000 11.00241 277 VAL A CA 1
ATOM 4082 C C . VAL B 1 297 ? -19.84271 -5.57942 -0.61342 1.000 10.99908 277 VAL A C 1
ATOM 4083 O O . VAL B 1 297 ? -19.03120 -5.00797 -1.35307 1.000 12.91656 277 VAL A O 1
ATOM 4087 N N . ALA B 1 298 ? -21.00876 -5.03052 -0.28778 1.000 12.40504 278 ALA A N 1
ATOM 4088 C CA . ALA B 1 298 ? -21.39738 -3.74216 -0.84253 1.000 14.05605 278 ALA A CA 1
ATOM 4089 C C . ALA B 1 298 ? -20.48173 -2.62820 -0.36449 1.000 14.87158 278 ALA A C 1
ATOM 4090 O O . ALA B 1 298 ? -20.30901 -1.63029 -1.07023 1.000 16.58391 278 ALA A O 1
ATOM 4092 N N . ALA B 1 299 ? -19.89443 -2.78266 0.82024 1.000 11.80103 279 ALA A N 1
ATOM 4093 C CA . ALA B 1 299 ? -18.98071 -1.79803 1.38190 1.000 15.32388 279 ALA A CA 1
ATOM 4094 C C . ALA B 1 299 ? -17.57120 -1.90397 0.81183 1.000 14.88188 279 ALA A C 1
ATOM 4095 O O . ALA B 1 299 ? -16.71605 -1.08387 1.17432 1.000 17.42505 279 ALA A O 1
ATOM 4097 N N . GLY B 1 300 ? -17.30466 -2.88002 -0.05311 1.000 16.11986 280 GLY A N 1
ATOM 4098 C CA . GLY B 1 300 ? -16.03470 -2.97233 -0.73586 1.000 13.75325 280 GLY A CA 1
ATOM 4099 C C . GLY B 1 300 ? -15.07770 -4.03696 -0.24109 1.000 13.73333 280 GLY A C 1
ATOM 4100 O O . GLY B 1 300 ? -13.92418 -4.05483 -0.69769 1.000 17.90202 280 GLY A O 1
ATOM 4101 N N . TYR B 1 301 ? -15.51928 -4.94464 0.63598 1.000 12.35315 281 TYR A N 1
ATOM 4102 C CA . TYR B 1 301 ? -14.63156 -5.94458 1.21996 1.000 14.37386 281 TYR A CA 1
ATOM 4103 C C . TYR B 1 301 ? -14.74085 -7.31574 0.55064 1.000 14.67112 281 TYR A C 1
ATOM 4104 O O . TYR B 1 301 ? -14.24689 -8.30469 1.10195 1.000 13.47036 281 TYR A O 1
ATOM 4113 N N . GLY B 1 302 ? -15.30355 -7.39114 -0.65535 1.000 12.62218 282 GLY A N 1
ATOM 4114 C CA . GLY B 1 302 ? -15.56043 -8.69051 -1.26226 1.000 10.91947 282 GLY A CA 1
ATOM 4115 C C . GLY B 1 302 ? -14.32182 -9.48118 -1.65208 1.000 14.77298 282 GLY A C 1
ATOM 4116 O O . GLY B 1 302 ? -14.42317 -10.69805 -1.84866 1.000 12.86662 282 GLY A O 1
ATOM 4117 N N . ASN B 1 303 ? -13.17158 -8.82461 -1.80616 1.000 14.16689 283 ASN A N 1
ATOM 4118 C CA . ASN B 1 303 ? -11.96760 -9.55875 -2.17950 1.000 15.23339 283 ASN A CA 1
ATOM 4119 C C . ASN B 1 303 ? -11.24806 -10.13508 -0.97975 1.000 14.85119 283 ASN A C 1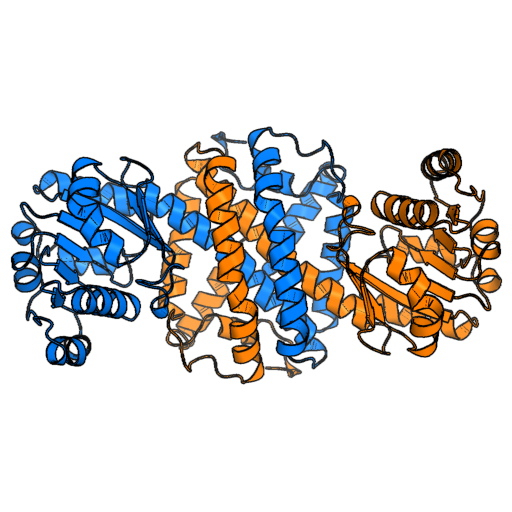
ATOM 4120 O O . ASN B 1 303 ? -10.31541 -10.93440 -1.15533 1.000 19.30161 283 ASN A O 1
ATOM 4125 N N . GLY B 1 304 ? -11.65986 -9.75653 0.22597 1.000 13.66854 284 GLY A N 1
ATOM 4126 C CA . GLY B 1 304 ? -11.08494 -10.28354 1.44266 1.000 17.57409 284 GLY A CA 1
ATOM 4127 C C . GLY B 1 304 ? -11.85194 -11.48444 1.95966 1.000 14.12116 284 GLY A C 1
ATOM 4128 O O . GLY B 1 304 ? -12.75228 -12.02251 1.31055 1.000 13.33976 284 GLY A O 1
ATOM 4129 N N . ASP B 1 305 ? -11.47889 -11.90980 3.15618 1.000 21.25922 285 ASP A N 1
ATOM 4130 C CA . ASP B 1 305 ? -12.11172 -13.08870 3.71217 1.000 19.64795 285 ASP A CA 1
ATOM 4131 C C . ASP B 1 305 ? -13.35100 -12.68078 4.50669 1.000 18.70318 285 ASP A C 1
ATOM 4132 O O . ASP B 1 305 ? -13.61029 -11.49705 4.75185 1.000 20.43884 285 ASP A O 1
ATOM 4137 N N . VAL B 1 306 ? -14.11982 -13.69124 4.92417 1.000 18.32311 286 VAL A N 1
ATOM 4138 C CA . VAL B 1 306 ? -15.40151 -13.46131 5.59044 1.000 23.94239 286 VAL A CA 1
ATOM 4139 C C . VAL B 1 306 ? -15.22209 -12.94372 7.02106 1.000 16.83391 286 VAL A C 1
ATOM 4140 O O . VAL B 1 306 ? -16.09808 -12.25367 7.55746 1.000 21.00186 286 VAL A O 1
ATOM 4144 N N . ALA B 1 307 ? -14.09399 -13.25109 7.66038 1.000 15.30998 287 ALA A N 1
ATOM 4145 C CA . ALA B 1 307 ? -13.86383 -12.79768 9.02503 1.000 14.28877 287 ALA A CA 1
ATOM 4146 C C . ALA B 1 307 ? -13.88836 -11.28057 9.17896 1.000 16.31413 287 ALA A C 1
ATOM 4147 O O . ALA B 1 307 ? -14.01059 -10.80337 10.30771 1.000 16.97321 287 ALA A O 1
ATOM 4149 N N . SER B 1 308 ? -13.77285 -10.50375 8.08786 1.000 16.93831 288 SER A N 1
ATOM 4150 C CA . SER B 1 308 ? -13.83410 -9.04954 8.24506 1.000 18.56880 288 SER A CA 1
ATOM 4151 C C . SER B 1 308 ? -15.16019 -8.58557 8.84145 1.000 19.76620 288 SER A C 1
ATOM 4152 O O . SER B 1 308 ? -15.22537 -7.47586 9.38238 1.000 20.87474 288 SER A O 1
ATOM 4155 N N . VAL B 1 309 ? -16.20328 -9.41867 8.77095 1.000 15.69907 289 VAL A N 1
ATOM 4156 C CA . VAL B 1 309 ? -17.51203 -9.13453 9.35166 1.000 19.37260 289 VAL A CA 1
ATOM 4157 C C . VAL B 1 309 ? -17.44017 -8.93967 10.86483 1.000 19.34207 289 VAL A C 1
ATOM 4158 O O . VAL B 1 309 ? -18.31919 -8.29757 11.45066 1.000 18.35018 289 VAL A O 1
ATOM 4162 N N . ILE B 1 310 ? -16.40312 -9.46581 11.52095 1.000 17.58610 290 ILE A N 1
ATOM 4163 C CA . ILE B 1 310 ? -16.28409 -9.26913 12.96214 1.000 20.05175 290 ILE A CA 1
ATOM 4164 C C . ILE B 1 310 ? -16.16406 -7.79243 13.32545 1.000 20.61151 290 ILE A C 1
ATOM 4165 O O . ILE B 1 310 ? -16.51104 -7.39834 14.44741 1.000 15.95343 290 ILE A O 1
ATOM 4170 N N . GLU B 1 311 ? -15.71314 -6.94946 12.38915 1.000 18.66837 291 GLU A N 1
ATOM 4171 C CA . GLU B 1 311 ? -15.62229 -5.51985 12.66513 1.000 18.45096 291 GLU A CA 1
ATOM 4172 C C . GLU B 1 311 ? -16.98888 -4.88004 12.88194 1.000 21.77234 291 GLU A C 1
ATOM 4173 O O . GLU B 1 311 ? -17.06881 -3.79693 13.47464 1.000 26.23527 291 GLU A O 1
ATOM 4179 N N . LEU B 1 312 ? -18.05421 -5.51558 12.41329 1.000 18.38685 292 LEU A N 1
ATOM 4180 C CA . LEU B 1 312 ? -19.40067 -4.99737 12.58118 1.000 19.47028 292 LEU A CA 1
ATOM 4181 C C . LEU B 1 312 ? -20.04383 -5.42883 13.88823 1.000 20.72052 292 LEU A C 1
ATOM 4182 O O . LEU B 1 312 ? -21.10856 -4.90780 14.23673 1.000 22.97474 292 LEU A O 1
ATOM 4187 N N . ILE B 1 313 ? -19.44398 -6.36497 14.61852 1.000 17.13714 293 ILE A N 1
ATOM 4188 C CA . ILE B 1 313 ? -20.07324 -6.87385 15.82905 1.000 17.15739 293 ILE A CA 1
ATOM 4189 C C . ILE B 1 313 ? -19.20654 -6.72298 17.06876 1.000 16.98705 293 ILE A C 1
ATOM 4190 O O . ILE B 1 313 ? -19.75362 -6.75671 18.18283 1.000 17.98337 293 ILE A O 1
ATOM 4195 N N . ARG B 1 314 ? -17.89117 -6.55122 16.93991 1.000 15.04958 294 ARG A N 1
ATOM 4196 C CA . ARG B 1 314 ? -17.04116 -6.45691 18.11731 1.000 15.26310 294 ARG A CA 1
ATOM 4197 C C . ARG B 1 314 ? -17.30323 -5.12974 18.82624 1.000 17.32793 294 ARG A C 1
ATOM 4198 O O . ARG B 1 314 ? -17.92217 -4.22220 18.27080 1.000 18.76113 294 ARG A O 1
ATOM 4206 N N . ARG B 1 315 ? -16.88151 -5.03926 20.08282 1.000 18.48945 295 ARG A N 1
ATOM 4207 C CA . ARG B 1 315 ? -17.18502 -3.83019 20.83974 1.000 19.89297 295 ARG A CA 1
ATOM 4208 C C . ARG B 1 315 ? -16.46524 -2.63577 20.22119 1.000 27.44343 295 ARG A C 1
ATOM 4209 O O . ARG B 1 315 ? -15.37393 -2.76252 19.65876 1.000 21.76194 295 ARG A O 1
ATOM 4217 N N . GLU B 1 316 ? -17.12344 -1.47463 20.29809 1.000 23.78571 296 GLU A N 1
ATOM 4218 C CA . GLU B 1 316 ? -16.69220 -0.29415 19.55054 1.000 30.89157 296 GLU A CA 1
ATOM 4219 C C . GLU B 1 316 ? -15.23107 0.05410 19.80221 1.000 32.43078 296 GLU A C 1
ATOM 4220 O O . GLU B 1 316 ? -14.50160 0.40407 18.86762 1.000 36.10832 296 GLU A O 1
ATOM 4226 N N . GLU B 1 317 ? -14.78543 -0.02823 21.05728 1.000 34.68042 297 GLU A N 1
ATOM 4227 C CA . GLU B 1 317 ? -13.42299 0.36749 21.39782 1.000 36.97019 297 GLU A CA 1
ATOM 4228 C C . GLU B 1 317 ? -12.35997 -0.55261 20.81258 1.000 44.45886 297 GLU A C 1
ATOM 4229 O O . GLU B 1 317 ? -11.18598 -0.16457 20.78912 1.000 32.75642 297 GLU A O 1
ATOM 4235 N N . ARG B 1 318 ? -12.73132 -1.74596 20.34015 1.000 32.56505 298 ARG A N 1
ATOM 4236 C CA . ARG B 1 318 ? -11.78009 -2.67880 19.74895 1.000 29.14266 298 ARG A CA 1
ATOM 4237 C C . ARG B 1 318 ? -11.74584 -2.62768 18.22401 1.000 28.46503 298 ARG A C 1
ATOM 4238 O O . ARG B 1 318 ? -10.89576 -3.29188 17.61905 1.000 31.09245 298 ARG A O 1
ATOM 4246 N N . ARG B 1 319 ? -12.63311 -1.86548 17.59021 1.000 28.13338 299 ARG A N 1
ATOM 4247 C CA . ARG B 1 319 ? -12.74718 -1.86153 16.13416 1.000 32.72714 299 ARG A CA 1
ATOM 4248 C C . ARG B 1 319 ? -11.54822 -1.17391 15.48816 1.000 42.06113 299 ARG A C 1
ATOM 4249 O O . ARG B 1 319 ? -10.82454 -0.42891 16.15080 1.000 40.14477 299 ARG A O 1
#

Radius of gyration: 27.27 Å; Cα contacts (8 Å, |Δi|>4): 1224; chains: 2; bounding box: 48×46×88 Å